Protein 8I28 (pdb70)

Structure (mmCIF, N/CA/C/O backbone):
data_8I28
#
_entry.id   8I28
#
_cell.length_a   132.278
_cell.length_b   132.278
_cell.length_c   141.620
_cell.angle_alpha   90.00
_cell.angle_beta   90.00
_cell.angle_gamma   120.00
#
_symmetry.space_group_name_H-M   'P 31 2 1'
#
loop_
_entity.id
_entity.type
_entity.pdbx_description
1 polymer 'Phosphoserine aminotransferase'
2 water water
#
loop_
_atom_site.group_PDB
_atom_site.id
_atom_site.type_symbol
_atom_site.label_atom_id
_atom_site.label_alt_id
_atom_site.label_comp_id
_atom_site.label_asym_id
_atom_site.label_entity_id
_atom_site.label_seq_id
_atom_site.pdbx_PDB_ins_code
_atom_site.Cartn_x
_atom_site.Cartn_y
_atom_site.Cartn_z
_atom_site.occupancy
_atom_site.B_iso_or_equiv
_atom_site.auth_seq_id
_atom_site.auth_comp_id
_atom_site.auth_asym_id
_atom_site.auth_atom_id
_atom_site.pdbx_PDB_model_num
ATOM 1 N N . ILE A 1 54 ? 107.580 44.492 79.475 1.00 106.55 54 ILE A N 1
ATOM 2 C CA . ILE A 1 54 ? 107.132 44.169 78.122 1.00 108.47 54 ILE A CA 1
ATOM 3 C C . ILE A 1 54 ? 106.075 43.060 78.204 1.00 103.71 54 ILE A C 1
ATOM 4 O O . ILE A 1 54 ? 106.391 41.873 78.143 1.00 99.96 54 ILE A O 1
ATOM 9 N N . GLU A 1 55 ? 104.816 43.453 78.360 1.00 103.86 55 GLU A N 1
ATOM 10 C CA . GLU A 1 55 ? 103.737 42.503 78.593 1.00 104.33 55 GLU A CA 1
ATOM 11 C C . GLU A 1 55 ? 103.064 42.133 77.280 1.00 101.04 55 GLU A C 1
ATOM 12 O O . GLU A 1 55 ? 102.527 42.997 76.574 1.00 94.26 55 GLU A O 1
ATOM 18 N N . ASP A 1 56 ? 103.072 40.841 76.971 1.00 101.96 56 ASP A N 1
ATOM 19 C CA . ASP A 1 56 ? 102.322 40.329 75.836 1.00 95.51 56 ASP A CA 1
ATOM 20 C C . ASP A 1 56 ? 100.908 40.027 76.305 1.00 96.94 56 ASP A C 1
ATOM 21 O O . ASP A 1 56 ? 100.524 38.887 76.590 1.00 89.96 56 ASP A O 1
ATOM 26 N N . SER A 1 57 ? 100.135 41.110 76.415 1.00 100.22 57 SER A N 1
ATOM 27 C CA . SER A 1 57 ? 98.686 41.048 76.503 1.00 94.52 57 SER A CA 1
ATOM 28 C C . SER A 1 57 ? 98.086 40.430 75.258 1.00 87.03 57 SER A C 1
ATOM 29 O O . SER A 1 57 ? 96.896 40.091 75.258 1.00 84.23 57 SER A O 1
ATOM 32 N N . LYS A 1 58 ? 98.883 40.307 74.195 1.00 81.94 58 LYS A N 1
ATOM 33 C CA . LYS A 1 58 ? 98.459 39.559 73.024 1.00 78.76 58 LYS A CA 1
ATOM 34 C C . LYS A 1 58 ? 98.027 38.156 73.413 1.00 76.06 58 LYS A C 1
ATOM 35 O O . LYS A 1 58 ? 96.993 37.667 72.947 1.00 79.13 58 LYS A O 1
ATOM 41 N N . LYS A 1 59 ? 98.793 37.498 74.290 1.00 78.21 59 LYS A N 1
ATOM 42 C CA . LYS A 1 59 ? 98.531 36.087 74.548 1.00 73.95 59 LYS A CA 1
ATOM 43 C C . LYS A 1 59 ? 97.125 35.868 75.081 1.00 74.35 59 LYS A C 1
ATOM 44 O O . LYS A 1 59 ? 96.497 34.855 74.760 1.00 72.14 59 LYS A O 1
ATOM 50 N N . HIS A 1 60 ? 96.603 36.808 75.871 1.00 78.01 60 HIS A N 1
ATOM 51 C CA . HIS A 1 60 ? 95.282 36.594 76.455 1.00 82.56 60 HIS A CA 1
ATOM 52 C C . HIS A 1 60 ? 94.176 36.884 75.449 1.00 79.96 60 HIS A C 1
ATOM 53 O O . HIS A 1 60 ? 93.149 36.192 75.432 1.00 78.80 60 HIS A O 1
ATOM 60 N N . LEU A 1 61 ? 94.363 37.910 74.615 1.00 73.03 61 LEU A N 1
ATOM 61 C CA . LEU A 1 61 ? 93.460 38.112 73.489 1.00 65.37 61 LEU A CA 1
ATOM 62 C C . LEU A 1 61 ? 93.398 36.869 72.609 1.00 59.44 61 LEU A C 1
ATOM 63 O O . LEU A 1 61 ? 92.310 36.381 72.287 1.00 58.48 61 LEU A O 1
ATOM 68 N N . ILE A 1 62 ? 94.562 36.322 72.239 1.00 59.83 62 ILE A N 1
ATOM 69 C CA . ILE A 1 62 ? 94.597 35.119 71.410 1.00 55.84 62 ILE A CA 1
ATOM 70 C C . ILE A 1 62 ? 93.775 34.007 72.042 1.00 59.29 62 ILE A C 1
ATOM 71 O O . ILE A 1 62 ? 93.034 33.300 71.350 1.00 58.41 62 ILE A O 1
ATOM 76 N N . GLU A 1 63 ? 93.883 33.837 73.365 1.00 62.52 63 GLU A N 1
ATOM 77 C CA . GLU A 1 63 ? 93.048 32.850 74.045 1.00 66.03 63 GLU A CA 1
ATOM 78 C C . GLU A 1 63 ? 91.583 33.272 74.065 1.00 62.74 63 GLU A C 1
ATOM 79 O O . GLU A 1 63 ? 90.690 32.420 73.963 1.00 61.16 63 GLU A O 1
ATOM 85 N N . LEU A 1 64 ? 91.318 34.575 74.175 1.00 60.40 64 LEU A N 1
ATOM 86 C CA . LEU A 1 64 ? 89.949 35.043 74.312 1.00 55.67 64 LEU A CA 1
ATOM 87 C C . LEU A 1 64 ? 89.139 34.815 73.042 1.00 61.57 64 LEU A C 1
ATOM 88 O O . LEU A 1 64 ? 87.923 34.579 73.112 1.00 60.05 64 LEU A O 1
ATOM 93 N N . LEU A 1 65 ? 89.784 34.883 71.878 1.00 57.47 65 LEU A N 1
ATOM 94 C CA . LEU A 1 65 ? 89.080 34.800 70.611 1.00 53.82 65 LEU A CA 1
ATOM 95 C C . LEU A 1 65 ? 89.467 33.599 69.777 1.00 53.60 65 LEU A C 1
ATOM 96 O O . LEU A 1 65 ? 88.951 33.457 68.660 1.00 59.10 65 LEU A O 1
ATOM 101 N N . ASN A 1 66 ? 90.345 32.733 70.274 1.00 52.80 66 ASN A N 1
ATOM 102 C CA . ASN A 1 66 ? 90.813 31.591 69.498 1.00 53.02 66 ASN A CA 1
ATOM 103 C C . ASN A 1 66 ? 91.392 32.067 68.164 1.00 52.99 66 ASN A C 1
ATOM 104 O O . ASN A 1 66 ? 91.031 31.586 67.083 1.00 54.41 66 ASN A O 1
ATOM 109 N N . ILE A 1 67 ? 92.269 33.063 68.247 1.00 51.40 67 ILE A N 1
ATOM 110 C CA . ILE A 1 67 ? 92.884 33.659 67.066 1.00 46.22 67 ILE A CA 1
ATOM 111 C C . ILE A 1 67 ? 93.825 32.636 66.444 1.00 48.91 67 ILE A C 1
ATOM 112 O O . ILE A 1 67 ? 94.786 32.199 67.092 1.00 50.81 67 ILE A O 1
ATOM 117 N N . PRO A 1 68 ? 93.587 32.229 65.199 1.00 48.34 68 PRO A N 1
ATOM 118 C CA . PRO A 1 68 ? 94.414 31.197 64.571 1.00 45.63 68 PRO A CA 1
ATOM 119 C C . PRO A 1 68 ? 95.782 31.737 64.187 1.00 52.73 68 PRO A C 1
ATOM 120 O O . PRO A 1 68 ? 96.013 32.948 64.132 1.00 53.20 68 PRO A O 1
ATOM 124 N N . ASP A 1 69 ? 96.690 30.807 63.869 1.00 57.06 69 ASP A N 1
ATOM 125 C CA . ASP A 1 69 ? 98.048 31.189 63.481 1.00 58.44 69 ASP A CA 1
ATOM 126 C C . ASP A 1 69 ? 98.106 31.941 62.157 1.00 57.89 69 ASP A C 1
ATOM 127 O O . ASP A 1 69 ? 99.163 32.495 61.828 1.00 53.76 69 ASP A O 1
ATOM 132 N N . THR A 1 70 ? 97.001 31.982 61.401 1.00 55.91 70 THR A N 1
ATOM 133 C CA . THR A 1 70 ? 96.959 32.745 60.163 1.00 53.38 70 THR A CA 1
ATOM 134 C C . THR A 1 70 ? 96.913 34.235 60.417 1.00 52.93 70 THR A C 1
ATOM 135 O O . THR A 1 70 ? 97.191 35.017 59.502 1.00 55.09 70 THR A O 1
ATOM 139 N N . HIS A 1 71 ? 96.550 34.638 61.627 1.00 55.70 71 HIS A N 1
ATOM 140 C CA . HIS A 1 71 ? 96.309 36.028 61.945 1.00 49.88 71 HIS A CA 1
ATOM 141 C C . HIS A 1 71 ? 97.306 36.496 62.981 1.00 50.62 71 HIS A C 1
ATOM 142 O O . HIS A 1 71 ? 97.929 35.705 63.696 1.00 53.57 71 HIS A O 1
ATOM 149 N N . GLU A 1 72 ? 97.454 37.804 63.031 1.00 48.32 72 GLU A N 1
ATOM 150 C CA . GLU A 1 72 ? 98.368 38.433 63.952 1.00 51.65 72 GLU A CA 1
ATOM 151 C C . GLU A 1 72 ? 97.629 39.528 64.694 1.00 50.24 72 GLU A C 1
ATOM 152 O O . GLU A 1 72 ? 96.923 40.334 64.076 1.00 48.54 72 GLU A O 1
ATOM 158 N N . VAL A 1 73 ? 97.763 39.532 66.017 1.00 54.64 73 VAL A N 1
ATOM 159 C CA . VAL A 1 73 ? 97.273 40.638 66.822 1.00 48.07 73 VAL A CA 1
ATOM 160 C C . VAL A 1 73 ? 98.314 41.746 66.816 1.00 49.03 73 VAL A C 1
ATOM 161 O O . VAL A 1 73 ? 99.520 41.492 66.789 1.00 49.04 73 VAL A O 1
ATOM 165 N N . PHE A 1 74 ? 97.842 42.985 66.780 1.00 50.60 74 PHE A N 1
ATOM 166 C CA . PHE A 1 74 ? 98.690 44.145 67.004 1.00 50.26 74 PHE A CA 1
ATOM 167 C C . PHE A 1 74 ? 97.783 45.319 67.340 1.00 49.09 74 PHE A C 1
ATOM 168 O O . PHE A 1 74 ? 96.567 45.264 67.138 1.00 46.59 74 PHE A O 1
ATOM 176 N N . TYR A 1 75 ? 98.377 46.350 67.930 1.00 53.20 75 TYR A N 1
ATOM 177 C CA . TYR A 1 75 ? 97.632 47.505 68.400 1.00 53.80 75 TYR A CA 1
ATOM 178 C C . TYR A 1 75 ? 98.182 48.763 67.752 1.00 57.61 75 TYR A C 1
ATOM 179 O O . TYR A 1 75 ? 99.349 48.821 67.348 1.00 57.60 75 TYR A O 1
ATOM 188 N N . LEU A 1 76 ? 97.320 49.763 67.640 1.00 57.02 76 LEU A N 1
ATOM 189 C CA . LEU A 1 76 ? 97.711 51.050 67.101 1.00 62.03 76 LEU A CA 1
ATOM 190 C C . LEU A 1 76 ? 97.044 52.124 67.932 1.00 66.23 76 LEU A C 1
ATOM 191 O O . LEU A 1 76 ? 95.955 51.921 68.481 1.00 61.54 76 LEU A O 1
ATOM 196 N N . GLN A 1 77 ? 97.712 53.264 68.030 1.00 69.65 77 GLN A N 1
ATOM 197 C CA . GLN A 1 77 ? 97.204 54.355 68.835 1.00 77.06 77 GLN A CA 1
ATOM 198 C C . GLN A 1 77 ? 96.199 55.140 68.016 1.00 77.44 77 GLN A C 1
ATOM 199 O O . GLN A 1 77 ? 96.500 55.548 66.891 1.00 83.65 77 GLN A O 1
ATOM 205 N N . GLY A 1 78 ? 94.999 55.322 68.555 1.00 74.78 78 GLY A N 1
ATOM 206 C CA . GLY A 1 78 ? 94.136 56.261 67.883 1.00 83.17 78 GLY A CA 1
ATOM 207 C C . GLY A 1 78 ? 92.636 56.080 67.889 1.00 83.19 78 GLY A C 1
ATOM 208 O O . GLY A 1 78 ? 91.932 57.091 67.827 1.00 90.05 78 GLY A O 1
ATOM 209 N N . GLY A 1 79 ? 92.125 54.850 67.931 1.00 75.32 79 GLY A N 1
ATOM 210 C CA . GLY A 1 79 ? 90.682 54.673 67.805 1.00 72.92 79 GLY A CA 1
ATOM 211 C C . GLY A 1 79 ? 90.114 55.515 66.673 1.00 77.14 79 GLY A C 1
ATOM 212 O O . GLY A 1 79 ? 90.774 55.750 65.652 1.00 76.97 79 GLY A O 1
ATOM 213 N N . GLY A 1 80 ? 88.892 56.007 66.871 1.00 75.51 80 GLY A N 1
ATOM 214 C CA . GLY A 1 80 ? 88.254 56.936 65.954 1.00 77.52 80 GLY A CA 1
ATOM 215 C C . GLY A 1 80 ? 88.612 56.830 64.480 1.00 75.36 80 GLY A C 1
ATOM 216 O O . GLY A 1 80 ? 88.443 55.785 63.845 1.00 70.21 80 GLY A O 1
ATOM 217 N N . THR A 1 81 ? 89.143 57.922 63.938 1.00 78.27 81 THR A N 1
ATOM 218 C CA . THR A 1 81 ? 89.376 58.030 62.506 1.00 70.14 81 THR A CA 1
ATOM 219 C C . THR A 1 81 ? 90.627 57.289 62.062 1.00 67.33 81 THR A C 1
ATOM 220 O O . THR A 1 81 ? 90.704 56.857 60.913 1.00 69.25 81 THR A O 1
ATOM 224 N N . THR A 1 82 ? 91.624 57.178 62.937 1.00 74.06 82 THR A N 1
ATOM 225 C CA . THR A 1 82 ? 92.887 56.535 62.581 1.00 73.74 82 THR A CA 1
ATOM 226 C C . THR A 1 82 ? 92.654 55.183 61.922 1.00 66.99 82 THR A C 1
ATOM 227 O O . THR A 1 82 ? 93.369 54.806 60.990 1.00 66.33 82 THR A O 1
ATOM 231 N N . GLY A 1 83 ? 91.642 54.448 62.383 1.00 62.61 83 GLY A N 1
ATOM 232 C CA . GLY A 1 83 ? 91.390 53.131 61.823 1.00 61.95 83 GLY A CA 1
ATOM 233 C C . GLY A 1 83 ? 90.835 53.198 60.411 1.00 61.12 83 GLY A C 1
ATOM 234 O O . GLY A 1 83 ? 91.250 52.431 59.535 1.00 51.57 83 GLY A O 1
ATOM 235 N N . PHE A 1 84 ? 89.870 54.100 60.179 1.00 61.77 84 PHE A N 1
ATOM 236 C CA . PHE A 1 84 ? 89.386 54.348 58.824 1.00 53.88 84 PHE A CA 1
ATOM 237 C C . PHE A 1 84 ? 90.555 54.522 57.880 1.00 49.73 84 PHE A C 1
ATOM 238 O O . PHE A 1 84 ? 90.714 53.775 56.911 1.00 56.69 84 PHE A O 1
ATOM 246 N N . SER A 1 85 ? 91.378 55.526 58.154 1.00 48.15 85 SER A N 1
ATOM 247 C CA . SER A 1 85 ? 92.402 55.913 57.209 1.00 48.59 85 SER A CA 1
ATOM 248 C C . SER A 1 85 ? 93.331 54.743 56.928 1.00 50.11 85 SER A C 1
ATOM 249 O O . SER A 1 85 ? 93.476 54.304 55.780 1.00 49.50 85 SER A O 1
ATOM 252 N N . SER A 1 86 ? 93.921 54.180 57.978 1.00 48.80 86 SER A N 1
ATOM 253 C CA . SER A 1 86 ? 95.012 53.250 57.741 1.00 48.93 86 SER A CA 1
ATOM 254 C C . SER A 1 86 ? 94.512 51.943 57.147 1.00 44.06 86 SER A C 1
ATOM 255 O O . SER A 1 86 ? 95.223 51.340 56.344 1.00 44.28 86 SER A O 1
ATOM 258 N N . VAL A 1 87 ? 93.283 51.521 57.462 1.00 44.66 87 VAL A N 1
ATOM 259 C CA . VAL A 1 87 ? 92.796 50.242 56.927 1.00 46.70 87 VAL A CA 1
ATOM 260 C C . VAL A 1 87 ? 92.556 50.323 55.422 1.00 46.92 87 VAL A C 1
ATOM 261 O O . VAL A 1 87 ? 92.812 49.345 54.699 1.00 44.18 87 VAL A O 1
ATOM 265 N N . ALA A 1 88 ? 92.091 51.480 54.920 1.00 42.82 88 ALA A N 1
ATOM 266 C CA . ALA A 1 88 ? 91.734 51.586 53.512 1.00 39.03 88 ALA A CA 1
ATOM 267 C C . ALA A 1 88 ? 92.976 51.604 52.620 1.00 44.20 88 ALA A C 1
ATOM 268 O O . ALA A 1 88 ? 93.070 50.836 51.648 1.00 43.73 88 ALA A O 1
ATOM 270 N N . THR A 1 89 ? 93.949 52.472 52.928 1.00 44.85 89 THR A N 1
ATOM 271 C CA . THR A 1 89 ? 95.139 52.533 52.079 1.00 42.42 89 THR A CA 1
ATOM 272 C C . THR A 1 89 ? 96.002 51.293 52.245 1.00 40.92 89 THR A C 1
ATOM 273 O O . THR A 1 89 ? 96.606 50.826 51.272 1.00 41.29 89 THR A O 1
ATOM 277 N N . ASN A 1 90 ? 96.078 50.750 53.462 1.00 41.68 90 ASN A N 1
ATOM 278 C CA . ASN A 1 90 ? 96.805 49.502 53.657 1.00 43.72 90 ASN A CA 1
ATOM 279 C C . ASN A 1 90 ? 96.205 48.392 52.821 1.00 42.08 90 ASN A C 1
ATOM 280 O O . ASN A 1 90 ? 96.916 47.699 52.092 1.00 41.81 90 ASN A O 1
ATOM 285 N N . LEU A 1 91 ? 94.881 48.216 52.903 1.00 46.66 91 LEU A N 1
ATOM 286 C CA . LEU A 1 91 ? 94.254 47.075 52.250 1.00 42.63 91 LEU A CA 1
ATOM 287 C C . LEU A 1 91 ? 94.113 47.262 50.751 1.00 41.59 91 LEU A C 1
ATOM 288 O O . LEU A 1 91 ? 94.067 46.266 50.013 1.00 40.44 91 LEU A O 1
ATOM 293 N N . ALA A 1 92 ? 94.026 48.514 50.295 1.00 40.89 92 ALA A N 1
ATOM 294 C CA . ALA A 1 92 ? 94.187 48.801 48.874 1.00 42.11 92 ALA A CA 1
ATOM 295 C C . ALA A 1 92 ? 95.554 48.335 48.375 1.00 45.84 92 ALA A C 1
ATOM 296 O O . ALA A 1 92 ? 95.658 47.668 47.340 1.00 50.50 92 ALA A O 1
ATOM 298 N N . ALA A 1 93 ? 96.618 48.684 49.105 1.00 46.99 93 ALA A N 1
ATOM 299 C CA . ALA A 1 93 ? 97.954 48.197 48.770 1.00 46.98 93 ALA A CA 1
ATOM 300 C C . ALA A 1 93 ? 98.012 46.676 48.775 1.00 47.12 93 ALA A C 1
ATOM 301 O O . ALA A 1 93 ? 98.712 46.073 47.960 1.00 52.77 93 ALA A O 1
ATOM 303 N N . ALA A 1 94 ? 97.295 46.036 49.690 1.00 46.54 94 ALA A N 1
ATOM 304 C CA . ALA A 1 94 ? 97.324 44.584 49.740 1.00 51.57 94 ALA A CA 1
ATOM 305 C C . ALA A 1 94 ? 96.781 43.979 48.453 1.00 56.51 94 ALA A C 1
ATOM 306 O O . ALA A 1 94 ? 97.254 42.929 48.015 1.00 58.24 94 ALA A O 1
ATOM 308 N N . TYR A 1 95 ? 95.778 44.625 47.839 1.00 57.34 95 TYR A N 1
ATOM 309 C CA . TYR A 1 95 ? 95.244 44.141 46.565 1.00 61.10 95 TYR A CA 1
ATOM 310 C C . TYR A 1 95 ? 96.287 44.259 45.459 1.00 61.08 95 TYR A C 1
ATOM 311 O O . TYR A 1 95 ? 96.513 43.305 44.704 1.00 62.88 95 TYR A O 1
ATOM 320 N N . VAL A 1 96 ? 96.928 45.425 45.341 1.00 54.46 96 VAL A N 1
ATOM 321 C CA . VAL A 1 96 ? 98.054 45.566 44.429 1.00 56.73 96 VAL A CA 1
ATOM 322 C C . VAL A 1 96 ? 99.174 44.577 44.745 1.00 59.47 96 VAL A C 1
ATOM 323 O O . VAL A 1 96 ? 100.014 44.303 43.892 1.00 58.83 96 VAL A O 1
ATOM 327 N N . GLY A 1 97 ? 99.202 44.018 45.947 1.00 61.76 97 GLY A N 1
ATOM 328 C CA . GLY A 1 97 ? 100.083 42.905 46.230 1.00 60.52 97 GLY A CA 1
ATOM 329 C C . GLY A 1 97 ? 99.712 41.654 45.455 1.00 63.78 97 GLY A C 1
ATOM 330 O O . GLY A 1 97 ? 100.459 41.260 44.559 1.00 66.94 97 GLY A O 1
ATOM 331 N N . LYS A 1 98 ? 98.571 41.029 45.788 1.00 66.52 98 LYS A N 1
ATOM 332 C CA . LYS A 1 98 ? 98.138 39.782 45.140 1.00 67.90 98 LYS A CA 1
ATOM 333 C C . LYS A 1 98 ? 98.104 39.923 43.626 1.00 70.06 98 LYS A C 1
ATOM 334 O O . LYS A 1 98 ? 98.626 39.075 42.892 1.00 76.42 98 LYS A O 1
ATOM 340 N N . HIS A 1 99 ? 97.470 40.985 43.150 1.00 67.86 99 HIS A N 1
ATOM 341 C CA . HIS A 1 99 ? 97.187 41.216 41.746 1.00 71.30 99 HIS A CA 1
ATOM 342 C C . HIS A 1 99 ? 97.956 42.439 41.258 1.00 65.97 99 HIS A C 1
ATOM 343 O O . HIS A 1 99 ? 98.614 43.134 42.029 1.00 68.81 99 HIS A O 1
ATOM 350 N N . GLY A 1 100 ? 97.891 42.694 39.959 1.00 65.67 100 GLY A N 1
ATOM 351 C CA . GLY A 1 100 ? 98.568 43.866 39.454 1.00 61.00 100 GLY A CA 1
ATOM 352 C C . GLY A 1 100 ? 97.784 45.138 39.570 1.00 64.17 100 GLY A C 1
ATOM 353 O O . GLY A 1 100 ? 98.358 46.227 39.543 1.00 61.22 100 GLY A O 1
ATOM 354 N N . LYS A 1 101 ? 96.475 45.034 39.727 1.00 66.51 101 LYS A N 1
ATOM 355 C CA . LYS A 1 101 ? 95.584 46.170 39.576 1.00 67.62 101 LYS A CA 1
ATOM 356 C C . LYS A 1 101 ? 95.019 46.604 40.924 1.00 66.22 101 LYS A C 1
ATOM 357 O O . LYS A 1 101 ? 95.263 45.986 41.967 1.00 61.94 101 LYS A O 1
ATOM 363 N N . ILE A 1 102 ? 94.251 47.689 40.881 1.00 60.02 102 ILE A N 1
ATOM 364 C CA . ILE A 1 102 ? 93.483 48.160 42.026 1.00 58.08 102 ILE A CA 1
ATOM 365 C C . ILE A 1 102 ? 92.007 47.870 41.759 1.00 55.04 102 ILE A C 1
ATOM 366 O O . ILE A 1 102 ? 91.534 47.986 40.623 1.00 49.26 102 ILE A O 1
ATOM 371 N N . ALA A 1 103 ? 91.296 47.438 42.797 1.00 55.15 103 ALA A N 1
ATOM 372 C CA . ALA A 1 103 ? 89.852 47.261 42.789 1.00 49.14 103 ALA A CA 1
ATOM 373 C C . ALA A 1 103 ? 89.217 48.201 43.808 1.00 46.20 103 ALA A C 1
ATOM 374 O O . ALA A 1 103 ? 89.878 48.650 44.759 1.00 45.78 103 ALA A O 1
ATOM 376 N N . PRO A 1 104 ? 87.951 48.556 43.618 1.00 41.58 104 PRO A N 1
ATOM 377 C CA . PRO A 1 104 ? 87.297 49.445 44.584 1.00 43.02 104 PRO A CA 1
ATOM 378 C C . PRO A 1 104 ? 87.028 48.715 45.896 1.00 44.89 104 PRO A C 1
ATOM 379 O O . PRO A 1 104 ? 86.734 47.514 45.916 1.00 40.36 104 PRO A O 1
ATOM 383 N N . ALA A 1 105 ? 87.181 49.451 47.000 1.00 43.22 105 ALA A N 1
ATOM 384 C CA . ALA A 1 105 ? 86.652 49.016 48.283 1.00 37.88 105 ALA A CA 1
ATOM 385 C C . ALA A 1 105 ? 85.140 49.135 48.276 1.00 39.79 105 ALA A C 1
ATOM 386 O O . ALA A 1 105 ? 84.568 50.016 47.629 1.00 40.98 105 ALA A O 1
ATOM 388 N N . GLY A 1 106 ? 84.486 48.237 49.004 1.00 38.04 106 GLY A N 1
ATOM 389 C CA . GLY A 1 106 ? 83.038 48.302 49.100 1.00 35.83 106 GLY A CA 1
ATOM 390 C C . GLY A 1 106 ? 82.575 48.479 50.528 1.00 33.45 106 GLY A C 1
ATOM 391 O O . GLY A 1 106 ? 83.100 47.836 51.439 1.00 34.83 106 GLY A O 1
ATOM 392 N N . TYR A 1 107 ? 81.608 49.351 50.756 1.00 33.62 107 TYR A N 1
ATOM 393 C CA . TYR A 1 107 ? 81.182 49.675 52.111 1.00 33.39 107 TYR A CA 1
ATOM 394 C C . TYR A 1 107 ? 79.730 49.267 52.299 1.00 32.44 107 TYR A C 1
ATOM 395 O O . TYR A 1 107 ? 78.885 49.596 51.468 1.00 30.05 107 TYR A O 1
ATOM 404 N N . LEU A 1 108 ? 79.458 48.506 53.367 1.00 37.50 108 LEU A N 1
ATOM 405 C CA . LEU A 1 108 ? 78.098 48.204 53.813 1.00 31.60 108 LEU A CA 1
ATOM 406 C C . LEU A 1 108 ? 77.762 49.218 54.900 1.00 30.47 108 LEU A C 1
ATOM 407 O O . LEU A 1 108 ? 78.161 49.061 56.057 1.00 33.78 108 LEU A O 1
ATOM 412 N N . VAL A 1 109 ? 77.057 50.279 54.519 1.00 30.77 109 VAL A N 1
ATOM 413 C CA . VAL A 1 109 ? 76.711 51.367 55.428 1.00 34.73 109 VAL A CA 1
ATOM 414 C C . VAL A 1 109 ? 75.420 51.006 56.164 1.00 37.53 109 VAL A C 1
ATOM 415 O O . VAL A 1 109 ? 74.318 51.126 55.618 1.00 37.83 109 VAL A O 1
ATOM 419 N N . THR A 1 110 ? 75.549 50.587 57.421 1.00 34.87 110 THR A N 1
ATOM 420 C CA . THR A 1 110 ? 74.389 50.298 58.250 1.00 35.78 110 THR A CA 1
ATOM 421 C C . THR A 1 110 ? 74.137 51.378 59.298 1.00 36.53 110 THR A C 1
ATOM 422 O O . THR A 1 110 ? 73.025 51.444 59.859 1.00 37.04 110 THR A O 1
ATOM 426 N N . GLY A 1 111 ? 75.116 52.245 59.532 1.00 34.71 111 GLY A N 1
ATOM 427 C CA . GLY A 1 111 ? 74.928 53.383 60.401 1.00 38.13 111 GLY A CA 1
ATOM 428 C C . GLY A 1 111 ? 75.996 54.443 60.216 1.00 40.37 111 GLY A C 1
ATOM 429 O O . GLY A 1 111 ? 76.724 54.460 59.225 1.00 44.90 111 GLY A O 1
ATOM 430 N N . SER A 1 112 ? 76.095 55.322 61.213 1.00 44.49 112 SER A N 1
ATOM 431 C CA . SER A 1 112 ? 76.901 56.540 61.108 1.00 42.62 112 SER A CA 1
ATOM 432 C C . SER A 1 112 ? 78.403 56.265 61.094 1.00 43.16 112 SER A C 1
ATOM 433 O O . SER A 1 112 ? 79.172 57.085 60.578 1.00 45.81 112 SER A O 1
ATOM 436 N N . TRP A 1 113 ? 78.847 55.154 61.682 1.00 42.80 113 TRP A N 1
ATOM 437 C CA . TRP A 1 113 ? 80.277 54.886 61.750 1.00 46.82 113 TRP A CA 1
ATOM 438 C C . TRP A 1 113 ? 80.806 54.322 60.431 1.00 45.64 113 TRP A C 1
ATOM 439 O O . TRP A 1 113 ? 81.816 54.800 59.905 1.00 43.31 113 TRP A O 1
ATOM 450 N N . SER A 1 114 ? 80.144 53.290 59.893 1.00 46.12 114 SER A N 1
ATOM 451 C CA . SER A 1 114 ? 80.521 52.761 58.585 1.00 42.08 114 SER A CA 1
ATOM 452 C C . SER A 1 114 ? 80.332 53.807 57.491 1.00 43.50 114 SER A C 1
ATOM 453 O O . SER A 1 114 ? 81.079 53.819 56.504 1.00 43.57 114 SER A O 1
ATOM 456 N N . GLN A 1 115 ? 79.330 54.679 57.628 1.00 40.07 115 GLN A N 1
ATOM 457 C CA . GLN A 1 115 ? 79.247 55.829 56.736 1.00 42.20 115 GLN A CA 1
ATOM 458 C C . GLN A 1 115 ? 80.539 56.638 56.765 1.00 43.93 115 GLN A C 1
ATOM 459 O O . GLN A 1 115 ? 81.118 56.942 55.720 1.00 44.48 115 GLN A O 1
ATOM 465 N N . LYS A 1 116 ? 81.017 56.981 57.963 1.00 49.02 116 LYS A N 1
ATOM 466 C CA . LYS A 1 116 ? 82.195 57.839 58.071 1.00 52.32 116 LYS A CA 1
ATOM 467 C C . LYS A 1 116 ? 83.469 57.145 57.594 1.00 48.39 116 LYS A C 1
ATOM 468 O O . LYS A 1 116 ? 84.366 57.819 57.071 1.00 49.45 116 LYS A O 1
ATOM 474 N N . SER A 1 117 ? 83.581 55.824 57.776 1.00 41.17 117 SER A N 1
ATOM 475 C CA . SER A 1 117 ? 84.680 55.093 57.157 1.00 43.87 117 SER A CA 1
ATOM 476 C C . SER A 1 117 ? 84.699 55.346 55.665 1.00 45.89 117 SER A C 1
ATOM 477 O O . SER A 1 117 ? 85.694 55.818 55.110 1.00 43.55 117 SER A O 1
ATOM 480 N N . PHE A 1 118 ? 83.583 55.032 54.999 1.00 45.17 118 PHE A N 1
ATOM 481 C CA . PHE A 1 118 ? 83.512 55.230 53.565 1.00 40.33 118 PHE A CA 1
ATOM 482 C C . PHE A 1 118 ? 83.903 56.651 53.204 1.00 42.24 118 PHE A C 1
ATOM 483 O O . PHE A 1 118 ? 84.760 56.869 52.340 1.00 42.58 118 PHE A O 1
ATOM 491 N N . GLU A 1 119 ? 83.303 57.636 53.875 1.00 40.78 119 GLU A N 1
ATOM 492 C CA . GLU A 1 119 ? 83.546 59.015 53.471 1.00 43.71 119 GLU A CA 1
ATOM 493 C C . GLU A 1 119 ? 85.025 59.371 53.562 1.00 44.95 119 GLU A C 1
ATOM 494 O O . GLU A 1 119 ? 85.522 60.161 52.746 1.00 41.78 119 GLU A O 1
ATOM 500 N N . GLU A 1 120 ? 85.753 58.762 54.506 1.00 42.30 120 GLU A N 1
ATOM 501 C CA . GLU A 1 120 ? 87.174 59.063 54.635 1.00 43.64 120 GLU A CA 1
ATOM 502 C C . GLU A 1 120 ? 87.986 58.364 53.554 1.00 41.89 120 GLU A C 1
ATOM 503 O O . GLU A 1 120 ? 88.968 58.915 53.052 1.00 42.96 120 GLU A O 1
ATOM 509 N N . ALA A 1 121 ? 87.587 57.154 53.177 1.00 41.94 121 ALA A N 1
ATOM 510 C CA . ALA A 1 121 ? 88.260 56.477 52.080 1.00 43.20 121 ALA A CA 1
ATOM 511 C C . ALA A 1 121 ? 88.082 57.250 50.778 1.00 47.78 121 ALA A C 1
ATOM 512 O O . ALA A 1 121 ? 88.995 57.304 49.946 1.00 48.66 121 ALA A O 1
ATOM 514 N N . LYS A 1 122 ? 86.910 57.866 50.597 1.00 47.48 122 LYS A N 1
ATOM 515 C CA . LYS A 1 122 ? 86.643 58.683 49.414 1.00 50.15 122 LYS A CA 1
ATOM 516 C C . LYS A 1 122 ? 87.501 59.937 49.426 1.00 48.74 122 LYS A C 1
ATOM 517 O O . LYS A 1 122 ? 88.135 60.287 48.423 1.00 55.96 122 LYS A O 1
ATOM 523 N N . ARG A 1 123 ? 87.496 60.635 50.559 1.00 47.51 123 ARG A N 1
ATOM 524 C CA . ARG A 1 123 ? 88.323 61.817 50.734 1.00 50.57 123 ARG A CA 1
ATOM 525 C C . ARG A 1 123 ? 89.772 61.508 50.401 1.00 55.18 123 ARG A C 1
ATOM 526 O O . ARG A 1 123 ? 90.454 62.308 49.747 1.00 57.66 123 ARG A O 1
ATOM 534 N N . LEU A 1 124 ? 90.233 60.321 50.792 1.00 51.10 124 LEU A N 1
ATOM 535 C CA . LEU A 1 124 ? 91.622 59.927 50.660 1.00 51.51 124 LEU A CA 1
ATOM 536 C C . LEU A 1 124 ? 91.985 59.504 49.247 1.00 53.53 124 LEU A C 1
ATOM 537 O O . LEU A 1 124 ? 93.167 59.346 48.952 1.00 56.68 124 LEU A O 1
ATOM 542 N N . HIS A 1 125 ? 90.999 59.262 48.399 1.00 55.69 125 HIS A N 1
ATOM 543 C CA . HIS A 1 125 ? 91.182 58.636 47.098 1.00 59.21 125 HIS A CA 1
ATOM 544 C C . HIS A 1 125 ? 91.650 57.186 47.141 1.00 58.81 125 HIS A C 1
ATOM 545 O O . HIS A 1 125 ? 92.325 56.692 46.240 1.00 60.32 125 HIS A O 1
ATOM 552 N N . VAL A 1 126 ? 91.103 56.445 48.078 1.00 56.78 126 VAL A N 1
ATOM 553 C CA . VAL A 1 126 ? 91.060 54.997 47.910 1.00 53.73 126 VAL A CA 1
ATOM 554 C C . VAL A 1 126 ? 89.880 54.644 47.005 1.00 48.74 126 VAL A C 1
ATOM 555 O O . VAL A 1 126 ? 88.783 55.196 47.177 1.00 47.52 126 VAL A O 1
ATOM 559 N N . PRO A 1 127 ? 90.084 53.836 45.995 1.00 48.55 127 PRO A N 1
ATOM 560 C CA . PRO A 1 127 ? 88.960 53.410 45.163 1.00 49.26 127 PRO A CA 1
ATOM 561 C C . PRO A 1 127 ? 87.942 52.708 46.035 1.00 47.47 127 PRO A C 1
ATOM 562 O O . PRO A 1 127 ? 88.249 51.663 46.616 1.00 47.22 127 PRO A O 1
ATOM 566 N N . ALA A 1 128 ? 86.756 53.292 46.179 1.00 44.55 128 ALA A N 1
ATOM 567 C CA . ALA A 1 128 ? 85.796 52.766 47.137 1.00 43.45 128 ALA A CA 1
ATOM 568 C C . ALA A 1 128 ? 84.380 53.182 46.750 1.00 45.47 128 ALA A C 1
ATOM 569 O O . ALA A 1 128 ? 84.171 54.290 46.237 1.00 47.64 128 ALA A O 1
ATOM 571 N N . GLU A 1 129 ? 83.416 52.296 47.028 1.00 41.54 129 GLU A N 1
ATOM 572 C CA . GLU A 1 129 ? 82.010 52.510 46.717 1.00 42.81 129 GLU A CA 1
ATOM 573 C C . GLU A 1 129 ? 81.116 51.888 47.790 1.00 43.83 129 GLU A C 1
ATOM 574 O O . GLU A 1 129 ? 81.441 50.836 48.356 1.00 45.33 129 GLU A O 1
ATOM 580 N N . VAL A 1 130 ? 79.977 52.535 48.059 1.00 36.96 130 VAL A N 1
ATOM 581 C CA . VAL A 1 130 ? 78.960 51.982 48.956 1.00 34.46 130 VAL A CA 1
ATOM 582 C C . VAL A 1 130 ? 78.233 50.851 48.245 1.00 32.64 130 VAL A C 1
ATOM 583 O O . VAL A 1 130 ? 77.627 51.067 47.194 1.00 40.89 130 VAL A O 1
ATOM 587 N N . ILE A 1 131 ? 78.257 49.647 48.815 1.00 30.68 131 ILE A N 1
ATOM 588 C CA . ILE A 1 131 ? 77.425 48.594 48.236 1.00 31.02 131 ILE A CA 1
ATOM 589 C C . ILE A 1 131 ?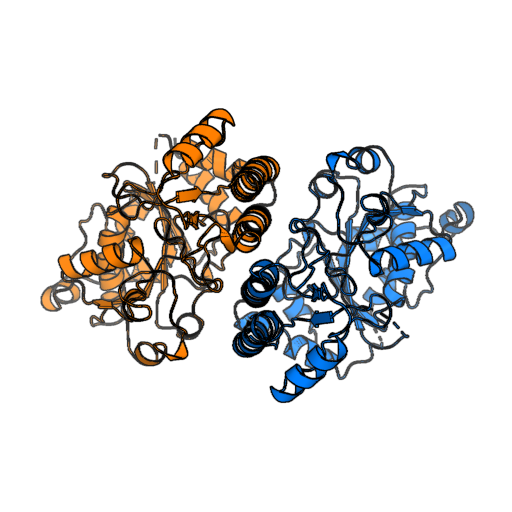 75.944 48.851 48.503 1.00 34.43 131 ILE A C 1
ATOM 590 O O . ILE A 1 131 ? 75.110 48.727 47.597 1.00 34.86 131 ILE A O 1
ATOM 595 N N . PHE A 1 132 ? 75.581 49.180 49.746 1.00 35.62 132 PHE A N 1
ATOM 596 C CA . PHE A 1 132 ? 74.274 49.752 50.033 1.00 32.97 132 PHE A CA 1
ATOM 597 C C . PHE A 1 132 ? 74.465 50.880 51.028 1.00 33.11 132 PHE A C 1
ATOM 598 O O . PHE A 1 132 ? 75.584 51.202 51.422 1.00 32.36 132 PHE A O 1
ATOM 606 N N . ASN A 1 133 ? 73.369 51.553 51.333 1.00 32.59 133 ASN A N 1
ATOM 607 C CA . ASN A 1 133 ? 73.315 52.515 52.420 1.00 34.73 133 ASN A CA 1
ATOM 608 C C . ASN A 1 133 ? 71.940 52.331 53.034 1.00 39.02 133 ASN A C 1
ATOM 609 O O . ASN A 1 133 ? 70.928 52.667 52.411 1.00 42.77 133 ASN A O 1
ATOM 614 N N . ALA A 1 134 ? 71.908 51.795 54.249 1.00 38.70 134 ALA A N 1
ATOM 615 C CA . ALA A 1 134 ? 70.646 51.399 54.849 1.00 38.07 134 ALA A CA 1
ATOM 616 C C . ALA A 1 134 ? 69.643 52.546 54.905 1.00 41.10 134 ALA A C 1
ATOM 617 O O . ALA A 1 134 ? 68.433 52.297 54.953 1.00 42.57 134 ALA A O 1
ATOM 619 N N . LYS A 1 135 ? 70.118 53.802 54.883 1.00 40.35 135 LYS A N 1
ATOM 620 C CA . LYS A 1 135 ? 69.210 54.946 54.978 1.00 40.03 135 LYS A CA 1
ATOM 621 C C . LYS A 1 135 ? 68.179 54.926 53.861 1.00 45.55 135 LYS A C 1
ATOM 622 O O . LYS A 1 135 ? 67.009 55.259 54.090 1.00 47.00 135 LYS A O 1
ATOM 628 N N . ASP A 1 136 ? 68.593 54.500 52.650 1.00 50.04 136 ASP A N 1
ATOM 629 C CA . ASP A 1 136 ? 67.742 54.444 51.453 1.00 43.54 136 ASP A CA 1
ATOM 630 C C . ASP A 1 136 ? 66.577 53.480 51.585 1.00 42.75 136 ASP A C 1
ATOM 631 O O . ASP A 1 136 ? 65.593 53.631 50.862 1.00 53.23 136 ASP A O 1
ATOM 636 N N . TYR A 1 137 ? 66.661 52.491 52.475 1.00 46.08 137 TYR A N 1
ATOM 637 C CA . TYR A 1 137 ? 65.604 51.507 52.632 1.00 42.93 137 TYR A CA 1
ATOM 638 C C . TYR A 1 137 ? 64.667 51.806 53.803 1.00 47.77 137 TYR A C 1
ATOM 639 O O . TYR A 1 137 ? 63.846 50.948 54.148 1.00 50.29 137 TYR A O 1
ATOM 648 N N . ASN A 1 138 ? 64.765 52.988 54.421 1.00 50.92 138 ASN A N 1
ATOM 649 C CA . ASN A 1 138 ? 63.616 53.525 55.142 1.00 59.22 138 ASN A CA 1
ATOM 650 C C . ASN A 1 138 ? 63.724 55.039 55.312 1.00 60.02 138 ASN A C 1
ATOM 651 O O . ASN A 1 138 ? 64.027 55.551 56.400 1.00 59.30 138 ASN A O 1
ATOM 656 N N . ASN A 1 139 ? 63.455 55.753 54.215 1.00 48.87 139 ASN A N 1
ATOM 657 C CA . ASN A 1 139 ? 63.243 57.193 54.246 1.00 47.38 139 ASN A CA 1
ATOM 658 C C . ASN A 1 139 ? 64.472 57.920 54.762 1.00 49.32 139 ASN A C 1
ATOM 659 O O . ASN A 1 139 ? 64.371 58.833 55.576 1.00 52.28 139 ASN A O 1
ATOM 664 N N . GLY A 1 140 ? 65.640 57.501 54.295 1.00 46.74 140 GLY A N 1
ATOM 665 C CA . GLY A 1 140 ? 66.862 58.180 54.664 1.00 49.10 140 GLY A CA 1
ATOM 666 C C . GLY A 1 140 ? 67.189 58.140 56.147 1.00 48.72 140 GLY A C 1
ATOM 667 O O . GLY A 1 140 ? 68.025 58.916 56.620 1.00 47.82 140 GLY A O 1
ATOM 668 N N . LYS A 1 141 ? 66.535 57.259 56.897 1.00 49.56 141 LYS A N 1
ATOM 669 C CA . LYS A 1 141 ? 66.809 57.078 58.314 1.00 47.76 141 LYS A CA 1
ATOM 670 C C . LYS A 1 141 ? 67.514 55.745 58.480 1.00 43.73 141 LYS A C 1
ATOM 671 O O . LYS A 1 141 ? 67.155 54.758 57.834 1.00 46.63 141 LYS A O 1
ATOM 677 N N . PHE A 1 142 ? 68.540 55.710 59.309 1.00 42.78 142 PHE A N 1
ATOM 678 C CA . PHE A 1 142 ? 69.065 54.404 59.656 1.00 42.87 142 PHE A CA 1
ATOM 679 C C . PHE A 1 142 ? 68.043 53.614 60.483 1.00 43.43 142 PHE A C 1
ATOM 680 O O . PHE A 1 142 ? 66.991 54.122 60.882 1.00 44.15 142 PHE A O 1
ATOM 688 N N . GLY A 1 143 ? 68.355 52.348 60.738 1.00 44.40 143 GLY A N 1
ATOM 689 C CA . GLY A 1 143 ? 67.451 51.531 61.524 1.00 33.90 143 GLY A CA 1
ATOM 690 C C . GLY A 1 143 ? 67.151 50.192 60.898 1.00 35.12 143 GLY A C 1
ATOM 691 O O . GLY A 1 143 ? 66.502 49.338 61.505 1.00 31.04 143 GLY A O 1
ATOM 692 N N . LYS A 1 144 ? 67.624 49.992 59.668 1.00 45.20 144 LYS A N 1
ATOM 693 C CA . LYS A 1 144 ? 67.323 48.780 58.918 1.00 36.01 144 LYS A CA 1
ATOM 694 C C . LYS A 1 144 ? 68.596 48.261 58.288 1.00 32.26 144 LYS A C 1
ATOM 695 O O . LYS A 1 144 ? 69.586 48.979 58.167 1.00 35.30 144 LYS A O 1
ATOM 701 N N . ILE A 1 145 ? 68.570 46.984 57.929 1.00 32.29 145 ILE A N 1
ATOM 702 C CA . ILE A 1 145 ? 69.610 46.383 57.103 1.00 34.69 145 ILE A CA 1
ATOM 703 C C . ILE A 1 145 ? 68.908 45.660 55.968 1.00 41.57 145 ILE A C 1
ATOM 704 O O . ILE A 1 145 ? 68.165 44.699 56.208 1.00 42.14 145 ILE A O 1
ATOM 709 N N . PRO A 1 146 ? 69.089 46.088 54.708 1.00 40.58 146 PRO A N 1
ATOM 710 C CA . PRO A 1 146 ? 68.363 45.473 53.602 1.00 35.53 146 PRO A CA 1
ATOM 711 C C . PRO A 1 146 ? 68.706 44.000 53.490 1.00 38.84 146 PRO A C 1
ATOM 712 O O . PRO A 1 146 ? 69.832 43.585 53.775 1.00 38.27 146 PRO A O 1
ATOM 716 N N . ASP A 1 147 ? 67.714 43.210 53.076 1.00 42.28 147 ASP A N 1
ATOM 717 C CA . ASP A 1 147 ? 67.939 41.793 52.827 1.00 45.98 147 ASP A CA 1
ATOM 718 C C . ASP A 1 147 ? 69.082 41.625 51.840 1.00 44.18 147 ASP A C 1
ATOM 719 O O . ASP A 1 147 ? 69.193 42.378 50.864 1.00 43.07 147 ASP A O 1
ATOM 724 N N . GLU A 1 148 ? 69.950 40.645 52.110 1.00 42.14 148 GLU A N 1
ATOM 725 C CA . GLU A 1 148 ? 71.132 40.493 51.273 1.00 42.34 148 GLU A CA 1
ATOM 726 C C . GLU A 1 148 ? 70.778 40.038 49.854 1.00 45.27 148 GLU A C 1
ATOM 727 O O . GLU A 1 148 ? 71.599 40.213 48.944 1.00 38.79 148 GLU A O 1
ATOM 733 N N . SER A 1 149 ? 69.562 39.502 49.649 1.00 51.50 149 SER A N 1
ATOM 734 C CA . SER A 1 149 ? 69.007 39.332 48.304 1.00 49.69 149 SER A CA 1
ATOM 735 C C . SER A 1 149 ? 69.246 40.566 47.435 1.00 47.48 149 SER A C 1
ATOM 736 O O . SER A 1 149 ? 69.813 40.476 46.337 1.00 46.23 149 SER A O 1
ATOM 739 N N . LEU A 1 150 ? 68.825 41.733 47.923 1.00 42.12 150 LEU A N 1
ATOM 740 C CA . LEU A 1 150 ? 68.967 42.999 47.211 1.00 38.52 150 LEU A CA 1
ATOM 741 C C . LEU A 1 150 ? 70.406 43.455 46.989 1.00 37.63 150 LEU A C 1
ATOM 742 O O . LEU A 1 150 ? 70.593 44.521 46.393 1.00 35.93 150 LEU A O 1
ATOM 747 N N . TRP A 1 151 ? 71.422 42.760 47.503 1.00 35.83 151 TRP A N 1
ATOM 748 C CA . TRP A 1 151 ? 72.766 43.252 47.227 1.00 32.23 151 TRP A CA 1
ATOM 749 C C . TRP A 1 151 ? 73.810 42.154 47.096 1.00 32.57 151 TRP A C 1
ATOM 750 O O . TRP A 1 151 ? 74.919 42.451 46.638 1.00 34.11 151 TRP A O 1
ATOM 761 N N . GLU A 1 152 ? 73.489 40.909 47.450 1.00 32.70 152 GLU A N 1
ATOM 762 C CA . GLU A 1 152 ? 74.292 39.722 47.175 1.00 34.37 152 GLU A CA 1
ATOM 763 C C . GLU A 1 152 ? 75.118 39.836 45.899 1.00 41.35 152 GLU A C 1
ATOM 764 O O . GLU A 1 152 ? 76.348 39.704 45.937 1.00 42.01 152 GLU A O 1
ATOM 770 N N . ASP A 1 153 ? 74.440 40.067 44.753 1.00 40.30 153 ASP A N 1
ATOM 771 C CA . ASP A 1 153 ? 75.087 39.985 43.449 1.00 36.61 153 ASP A CA 1
ATOM 772 C C . ASP A 1 153 ? 75.931 41.212 43.141 1.00 38.25 153 ASP A C 1
ATOM 773 O O . ASP A 1 153 ? 76.797 41.150 42.258 1.00 37.36 153 ASP A O 1
ATOM 778 N N . LYS A 1 154 ? 75.683 42.337 43.810 1.00 36.41 154 LYS A N 1
ATOM 779 C CA . LYS A 1 154 ? 76.624 43.429 43.649 1.00 37.63 154 LYS A CA 1
ATOM 780 C C . LYS A 1 154 ? 77.945 43.067 44.309 1.00 41.22 154 LYS A C 1
ATOM 781 O O . LYS A 1 154 ? 79.011 43.472 43.835 1.00 44.74 154 LYS A O 1
ATOM 787 N N . ILE A 1 155 ? 77.892 42.256 45.365 1.00 38.93 155 ILE A N 1
ATOM 788 C CA . ILE A 1 155 ? 79.112 41.734 45.978 1.00 40.83 155 ILE A CA 1
ATOM 789 C C . ILE A 1 155 ? 79.764 40.710 45.061 1.00 40.87 155 ILE A C 1
ATOM 790 O O . ILE A 1 155 ? 80.927 40.855 44.659 1.00 38.70 155 ILE A O 1
ATOM 795 N N . LYS A 1 156 ? 79.003 39.659 44.718 1.00 41.35 156 LYS A N 1
ATOM 796 C CA . LYS A 1 156 ? 79.531 38.472 44.053 1.00 40.99 156 LYS A CA 1
ATOM 797 C C . LYS A 1 156 ? 79.978 38.735 42.619 1.00 40.53 156 LYS A C 1
ATOM 798 O O . LYS A 1 156 ? 80.781 37.958 42.084 1.00 41.03 156 LYS A O 1
ATOM 804 N N . GLY A 1 157 ? 79.490 39.795 41.987 1.00 37.49 157 GLY A N 1
ATOM 805 C CA . GLY A 1 157 ? 79.894 40.052 40.622 1.00 38.41 157 GLY A CA 1
ATOM 806 C C . GLY A 1 157 ? 80.779 41.267 40.416 1.00 41.93 157 GLY A C 1
ATOM 807 O O . GLY A 1 157 ? 80.839 41.783 39.293 1.00 44.38 157 GLY A O 1
ATOM 808 N N . LYS A 1 158 ? 81.442 41.766 41.463 1.00 42.06 158 LYS A N 1
ATOM 809 C CA . LYS A 1 158 ? 82.402 42.854 41.302 1.00 44.33 158 LYS A CA 1
ATOM 810 C C . LYS A 1 158 ? 83.719 42.469 41.954 1.00 46.00 158 LYS A C 1
ATOM 811 O O . LYS A 1 158 ? 83.799 41.542 42.769 1.00 43.58 158 LYS A O 1
ATOM 817 N N . ALA A 1 159 ? 84.772 43.163 41.548 1.00 49.34 159 ALA A N 1
ATOM 818 C CA . ALA A 1 159 ? 86.079 42.979 42.152 1.00 48.71 159 ALA A CA 1
ATOM 819 C C . ALA A 1 159 ? 86.216 44.022 43.251 1.00 49.91 159 ALA A C 1
ATOM 820 O O . ALA A 1 159 ? 86.010 45.218 43.011 1.00 51.29 159 ALA A O 1
ATOM 822 N N . PHE A 1 160 ? 86.502 43.566 44.463 1.00 49.52 160 PHE A N 1
ATOM 823 C CA . PHE A 1 160 ? 86.668 44.461 45.595 1.00 45.43 160 PHE A CA 1
ATOM 824 C C . PHE A 1 160 ? 88.020 44.207 46.210 1.00 40.55 160 PHE A C 1
ATOM 825 O O . PHE A 1 160 ? 88.453 43.056 46.312 1.00 38.49 160 PHE A O 1
ATOM 833 N N . SER A 1 161 ? 88.699 45.300 46.550 1.00 40.73 161 SER A N 1
ATOM 834 C CA . SER A 1 161 ? 89.838 45.211 47.453 1.00 42.66 161 SER A CA 1
ATOM 835 C C . SER A 1 161 ? 89.421 44.537 48.759 1.00 43.32 161 SER A C 1
ATOM 836 O O . SER A 1 161 ? 89.953 43.484 49.138 1.00 40.83 161 SER A O 1
ATOM 839 N N . TYR A 1 162 ? 88.420 45.107 49.431 1.00 40.28 162 TYR A N 1
ATOM 840 C CA . TYR A 1 162 ? 87.819 44.521 50.624 1.00 38.77 162 TYR A CA 1
ATOM 841 C C . TYR A 1 162 ? 86.367 44.977 50.690 1.00 38.63 162 TYR A C 1
ATOM 842 O O . TYR A 1 162 ? 85.944 45.897 49.971 1.00 35.91 162 TYR A O 1
ATOM 851 N N . VAL A 1 163 ? 85.612 44.358 51.595 1.00 34.38 163 VAL A N 1
ATOM 852 C CA . VAL A 1 163 ? 84.277 44.825 51.930 1.00 33.13 163 VAL A CA 1
ATOM 853 C C . VAL A 1 163 ? 84.281 45.196 53.401 1.00 34.92 163 VAL A C 1
ATOM 854 O O . VAL A 1 163 ? 84.687 44.389 54.240 1.00 39.02 163 VAL A O 1
ATOM 858 N N . TYR A 1 164 ? 83.860 46.420 53.706 1.00 32.77 164 TYR A N 1
ATOM 859 C CA . TYR A 1 164 ? 83.841 46.943 55.060 1.00 31.43 164 TYR A CA 1
ATOM 860 C C . TYR A 1 164 ? 82.422 46.898 55.614 1.00 34.97 164 TYR A C 1
ATOM 861 O O . TYR A 1 164 ? 81.469 47.348 54.967 1.00 34.38 164 TYR A O 1
ATOM 870 N N . LEU A 1 165 ? 82.293 46.404 56.840 1.00 36.41 165 LEU A N 1
ATOM 871 C CA . LEU A 1 165 ? 81.045 46.483 57.577 1.00 35.46 165 LEU A CA 1
ATOM 872 C C . LEU A 1 165 ? 81.383 46.812 59.018 1.00 35.93 165 LEU A C 1
ATOM 873 O O . LEU A 1 165 ? 82.503 46.573 59.476 1.00 35.16 165 LEU A O 1
ATOM 878 N N . CYS A 1 166 ? 80.386 47.357 59.723 1.00 36.46 166 CYS A N 1
ATOM 879 C CA . CYS A 1 166 ? 80.465 47.732 61.138 1.00 34.77 166 CYS A CA 1
ATOM 880 C C . CYS A 1 166 ? 79.504 46.867 61.965 1.00 33.01 166 CYS A C 1
ATOM 881 O O . CYS A 1 166 ? 78.278 47.009 61.846 1.00 33.70 166 CYS A O 1
ATOM 884 N N . GLU A 1 167 ? 80.052 45.991 62.823 1.00 32.33 167 GLU A N 1
ATOM 885 C CA . GLU A 1 167 ? 79.215 45.048 63.569 1.00 36.58 167 GLU A CA 1
ATOM 886 C C . GLU A 1 167 ? 78.101 45.742 64.327 1.00 38.53 167 GLU A C 1
ATOM 887 O O . GLU A 1 167 ? 76.933 45.349 64.240 1.00 35.31 167 GLU A O 1
ATOM 893 N N . ASN A 1 168 ? 78.452 46.745 65.123 1.00 35.51 168 ASN A N 1
ATOM 894 C CA . ASN A 1 168 ? 77.482 47.431 65.945 1.00 32.33 168 ASN A CA 1
ATOM 895 C C . ASN A 1 168 ? 77.615 48.916 65.708 1.00 33.66 168 ASN A C 1
ATOM 896 O O . ASN A 1 168 ? 78.643 49.517 66.025 1.00 36.80 168 ASN A O 1
ATOM 901 N N . GLU A 1 169 ? 76.576 49.498 65.154 1.00 31.12 169 GLU A N 1
ATOM 902 C CA . GLU A 1 169 ? 76.482 50.933 65.024 1.00 35.64 169 GLU A CA 1
ATOM 903 C C . GLU A 1 169 ? 75.905 51.455 66.335 1.00 36.59 169 GLU A C 1
ATOM 904 O O . GLU A 1 169 ? 74.726 51.208 66.646 1.00 35.20 169 GLU A O 1
ATOM 910 N N . THR A 1 170 ? 76.750 52.148 67.114 1.00 39.53 170 THR A N 1
ATOM 911 C CA . THR A 1 170 ? 76.358 52.620 68.445 1.00 36.83 170 THR A CA 1
ATOM 912 C C . THR A 1 170 ? 75.268 53.679 68.353 1.00 36.05 170 THR A C 1
ATOM 913 O O . THR A 1 170 ? 74.178 53.510 68.903 1.00 37.71 170 THR A O 1
ATOM 917 N N . VAL A 1 171 ? 75.527 54.768 67.633 1.00 38.16 171 VAL A N 1
ATOM 918 C CA . VAL A 1 171 ? 74.607 55.904 67.663 1.00 40.41 171 VAL A CA 1
ATOM 919 C C . VAL A 1 171 ? 73.176 55.523 67.294 1.00 35.19 171 VAL A C 1
ATOM 920 O O . VAL A 1 171 ? 72.225 56.162 67.755 1.00 38.52 171 VAL A O 1
ATOM 924 N N . HIS A 1 172 ? 72.978 54.499 66.467 1.00 36.16 172 HIS A N 1
ATOM 925 C CA . HIS A 1 172 ? 71.621 54.156 66.046 1.00 34.03 172 HIS A CA 1
ATOM 926 C C . HIS A 1 172 ? 71.185 52.793 66.529 1.00 32.57 172 HIS A C 1
ATOM 927 O O . HIS A 1 172 ? 70.035 52.417 66.284 1.00 30.82 172 HIS A O 1
ATOM 934 N N . GLY A 1 173 ? 72.048 52.062 67.230 1.00 30.30 173 GLY A N 1
ATOM 935 C CA . GLY A 1 173 ? 71.620 50.798 67.787 1.00 34.20 173 GLY A CA 1
ATOM 936 C C . GLY A 1 173 ? 71.288 49.789 66.708 1.00 35.61 173 GLY A C 1
ATOM 937 O O . GLY A 1 173 ? 70.253 49.097 66.782 1.00 30.91 173 GLY A O 1
ATOM 938 N N . VAL A 1 174 ? 72.134 49.703 65.691 1.00 35.74 174 VAL A N 1
ATOM 939 C CA . VAL A 1 174 ? 71.929 48.779 64.591 1.00 32.57 174 VAL A CA 1
ATOM 940 C C . VAL A 1 174 ? 73.089 47.811 64.614 1.00 31.33 174 VAL A C 1
ATOM 941 O O . VAL A 1 174 ? 74.253 48.233 64.577 1.00 33.17 174 VAL A O 1
ATOM 945 N N . GLU A 1 175 ? 72.774 46.523 64.728 1.00 28.50 175 GLU A N 1
ATOM 946 C CA . GLU A 1 175 ? 73.777 45.479 64.791 1.00 31.51 175 GLU A CA 1
ATOM 947 C C . GLU A 1 175 ? 73.425 44.385 63.789 1.00 30.20 175 GLU A C 1
ATOM 948 O O . GLU A 1 175 ? 72.259 44.001 63.664 1.00 30.46 175 GLU A O 1
ATOM 954 N N . TRP A 1 176 ? 74.431 43.913 63.065 1.00 30.28 176 TRP A N 1
ATOM 955 C CA . TRP A 1 176 ? 74.281 42.813 62.113 1.00 31.10 176 TRP A CA 1
ATOM 956 C C . TRP A 1 176 ? 73.865 41.555 62.860 1.00 32.55 176 TRP A C 1
ATOM 957 O O . TRP A 1 176 ? 74.586 41.123 63.780 1.00 35.97 176 TRP A O 1
ATOM 968 N N . PRO A 1 177 ? 72.731 40.937 62.506 1.00 29.92 177 PRO A N 1
ATOM 969 C CA . PRO A 1 177 ? 72.347 39.675 63.158 1.00 33.56 177 PRO A CA 1
ATOM 970 C C . PRO A 1 177 ? 73.376 38.585 62.987 1.00 38.73 177 PRO A C 1
ATOM 971 O O . PRO A 1 177 ? 73.526 37.725 63.868 1.00 45.54 177 PRO A O 1
ATOM 975 N N . GLU A 1 178 ? 74.133 38.639 61.898 1.00 39.84 178 GLU A N 1
ATOM 976 C CA . GLU A 1 178 ? 74.999 37.562 61.457 1.00 37.50 178 GLU A CA 1
ATOM 977 C C . GLU A 1 178 ? 76.003 38.180 60.508 1.00 35.68 178 GLU A C 1
ATOM 978 O O . GLU A 1 178 ? 75.723 39.211 59.896 1.00 35.99 178 GLU A O 1
ATOM 984 N N . LEU A 1 179 ? 77.162 37.577 60.401 1.00 35.81 179 LEU A N 1
ATOM 985 C CA . LEU A 1 179 ? 78.028 37.945 59.296 1.00 36.18 179 LEU A CA 1
ATOM 986 C C . LEU A 1 179 ? 77.328 37.503 58.013 1.00 39.50 179 LEU A C 1
ATOM 987 O O . LEU A 1 179 ? 76.834 36.365 57.944 1.00 43.20 179 LEU A O 1
ATOM 992 N N . PRO A 1 180 ? 77.209 38.375 57.013 1.00 39.31 180 PRO A N 1
ATOM 993 C CA . PRO A 1 180 ? 76.410 38.047 55.819 1.00 40.20 180 PRO A CA 1
ATOM 994 C C . PRO A 1 180 ? 76.943 36.812 55.105 1.00 38.40 180 PRO A C 1
ATOM 995 O O . PRO A 1 180 ? 78.141 36.707 54.835 1.00 36.06 180 PRO A O 1
ATOM 999 N N . LYS A 1 181 ? 76.036 35.875 54.790 1.00 42.07 181 LYS A N 1
ATOM 1000 C CA . LYS A 1 181 ? 76.462 34.615 54.174 1.00 46.43 181 LYS A CA 1
ATOM 1001 C C . LYS A 1 181 ? 77.047 34.835 52.779 1.00 44.58 181 LYS A C 1
ATOM 1002 O O . LYS A 1 181 ? 77.915 34.070 52.334 1.00 39.98 181 LYS A O 1
ATOM 1008 N N . CYS A 1 182 ? 76.598 35.873 52.078 1.00 42.46 182 CYS A N 1
ATOM 1009 C CA . CYS A 1 182 ? 77.174 36.147 50.774 1.00 41.01 182 CYS A CA 1
ATOM 1010 C C . CYS A 1 182 ? 78.640 36.560 50.888 1.00 40.84 182 CYS A C 1
ATOM 1011 O O . CYS A 1 182 ? 79.460 36.180 50.043 1.00 41.93 182 CYS A O 1
ATOM 1014 N N . LEU A 1 183 ? 78.996 37.319 51.930 1.00 42.17 183 LEU A N 1
ATOM 1015 C CA . LEU A 1 183 ? 80.387 37.735 52.092 1.00 40.76 183 LEU A CA 1
ATOM 1016 C C . LEU A 1 183 ? 81.274 36.544 52.394 1.00 41.05 183 LEU A C 1
ATOM 1017 O O . LEU A 1 183 ? 82.414 36.467 51.915 1.00 42.48 183 LEU A O 1
ATOM 1022 N N . VAL A 1 184 ? 80.767 35.613 53.201 1.00 45.07 184 VAL A N 1
ATOM 1023 C CA . VAL A 1 184 ? 81.594 34.512 53.674 1.00 47.77 184 VAL A CA 1
ATOM 1024 C C . VAL A 1 184 ? 81.820 33.510 52.555 1.00 50.09 184 VAL A C 1
ATOM 1025 O O . VAL A 1 184 ? 82.937 33.001 52.371 1.00 55.51 184 VAL A O 1
ATOM 1029 N N . ASN A 1 185 ? 80.775 33.228 51.772 1.00 44.86 185 ASN A N 1
ATOM 1030 C CA . ASN A 1 185 ? 80.909 32.237 50.710 1.00 44.59 185 ASN A CA 1
ATOM 1031 C C . ASN A 1 185 ? 81.829 32.723 49.588 1.00 46.42 185 ASN A C 1
ATOM 1032 O O . ASN A 1 185 ? 82.533 31.913 48.968 1.00 48.49 185 ASN A O 1
ATOM 1037 N N . ASP A 1 186 ? 81.870 34.026 49.338 1.00 43.08 186 ASP A N 1
ATOM 1038 C CA . ASP A 1 186 ? 82.698 34.592 48.276 1.00 43.12 186 ASP A CA 1
ATOM 1039 C C . ASP A 1 186 ? 84.184 34.501 48.603 1.00 44.12 186 ASP A C 1
ATOM 1040 O O . ASP A 1 186 ? 84.669 35.277 49.438 1.00 46.03 186 ASP A O 1
ATOM 1045 N N . PRO A 1 187 ? 84.949 33.634 47.931 1.00 46.10 187 PRO A N 1
ATOM 1046 C CA . PRO A 1 187 ? 86.371 33.489 48.260 1.00 44.10 187 PRO A CA 1
ATOM 1047 C C . PRO A 1 187 ? 87.208 34.675 47.843 1.00 47.99 187 PRO A C 1
ATOM 1048 O O . PRO A 1 187 ? 88.361 34.769 48.282 1.00 51.51 187 PRO A O 1
ATOM 1052 N N . ASN A 1 188 ? 86.678 35.567 47.005 1.00 46.95 188 ASN A N 1
ATOM 1053 C CA . ASN A 1 188 ? 87.417 36.704 46.478 1.00 47.35 188 ASN A CA 1
ATOM 1054 C C . ASN A 1 188 ? 87.117 37.986 47.226 1.00 45.45 188 ASN A C 1
ATOM 1055 O O . ASN A 1 188 ? 87.459 39.071 46.740 1.00 46.25 188 ASN A O 1
ATOM 1060 N N . ILE A 1 189 ? 86.458 37.898 48.377 1.00 46.29 189 ILE A N 1
ATOM 1061 C CA . ILE A 1 189 ? 86.150 39.064 49.199 1.00 46.56 189 ILE A CA 1
ATOM 1062 C C . ILE A 1 189 ? 86.924 38.914 50.513 1.00 45.53 189 ILE A C 1
ATOM 1063 O O . ILE A 1 189 ? 86.704 37.944 51.258 1.00 44.11 189 ILE A O 1
ATOM 1068 N N . GLU A 1 190 ? 87.872 39.836 50.765 1.00 45.26 190 GLU A N 1
ATOM 1069 C CA . GLU A 1 190 ? 88.450 40.012 52.102 1.00 42.96 190 GLU A CA 1
ATOM 1070 C C . GLU A 1 190 ? 87.488 40.837 52.945 1.00 38.58 190 GLU A C 1
ATOM 1071 O O . GLU A 1 190 ? 87.148 41.965 52.568 1.00 40.19 190 GLU A O 1
ATOM 1077 N N . ILE A 1 191 ? 87.046 40.293 54.077 1.00 37.87 191 ILE A N 1
ATOM 1078 C CA . ILE A 1 191 ? 86.113 41.001 54.951 1.00 38.23 191 ILE A CA 1
ATOM 1079 C C . ILE A 1 191 ? 86.898 41.837 55.955 1.00 37.26 191 ILE A C 1
ATOM 1080 O O . ILE A 1 191 ? 87.798 41.323 56.633 1.00 37.33 191 ILE A O 1
ATOM 1085 N N . VAL A 1 192 ? 86.566 43.128 56.043 1.00 35.11 192 VAL A N 1
ATOM 1086 C CA . VAL A 1 192 ? 87.100 44.046 57.059 1.00 39.98 192 VAL A CA 1
ATOM 1087 C C . VAL A 1 192 ? 85.959 44.454 57.992 1.00 42.16 192 VAL A C 1
ATOM 1088 O O . VAL A 1 192 ? 85.056 45.214 57.606 1.00 39.86 192 VAL A O 1
ATOM 1092 N N . ALA A 1 193 ? 86.004 43.954 59.226 1.00 46.71 193 ALA A N 1
ATOM 1093 C CA . ALA A 1 193 ? 84.932 44.152 60.195 1.00 47.18 193 ALA A CA 1
ATOM 1094 C C . ALA A 1 193 ? 85.393 45.033 61.354 1.00 47.01 193 ALA A C 1
ATOM 1095 O O . ALA A 1 193 ? 86.514 44.892 61.860 1.00 52.28 193 ALA A O 1
ATOM 1097 N N . ASP A 1 194 ? 84.526 45.938 61.765 1.00 38.85 194 ASP A N 1
ATOM 1098 C CA . ASP A 1 194 ? 84.752 46.801 62.915 1.00 39.53 194 ASP A CA 1
ATOM 1099 C C . ASP A 1 194 ? 83.832 46.303 64.032 1.00 39.39 194 ASP A C 1
ATOM 1100 O O . ASP A 1 194 ? 82.622 46.563 64.019 1.00 40.11 194 ASP A O 1
ATOM 1105 N N .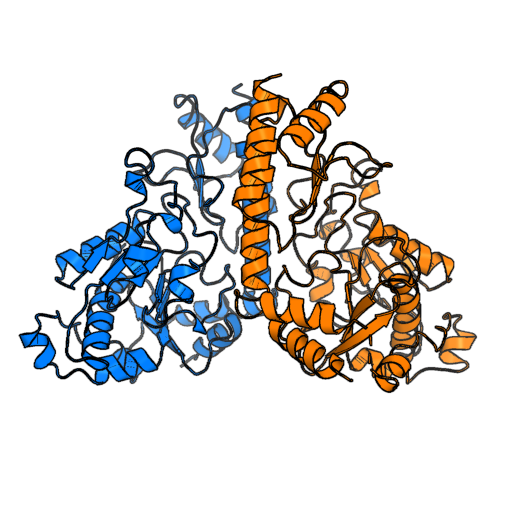 LEU A 1 195 ? 84.387 45.565 64.992 1.00 38.99 195 LEU A N 1
ATOM 1106 C CA . LEU A 1 195 ? 83.612 45.203 66.184 1.00 44.21 195 LEU A CA 1
ATOM 1107 C C . LEU A 1 195 ? 84.056 46.043 67.386 1.00 42.50 195 LEU A C 1
ATOM 1108 O O . LEU A 1 195 ? 84.582 45.560 68.373 1.00 42.45 195 LEU A O 1
ATOM 1113 N N . SER A 1 196 ? 83.782 47.344 67.287 1.00 42.07 196 SER A N 1
ATOM 1114 C CA . SER A 1 196 ? 84.304 48.298 68.245 1.00 43.81 196 SER A CA 1
ATOM 1115 C C . SER A 1 196 ? 83.532 48.279 69.562 1.00 49.02 196 SER A C 1
ATOM 1116 O O . SER A 1 196 ? 84.125 48.516 70.626 1.00 54.11 196 SER A O 1
ATOM 1119 N N . SER A 1 197 ? 82.237 47.980 69.549 1.00 43.41 197 SER A N 1
ATOM 1120 C CA . SER A 1 197 ? 81.518 47.872 70.813 1.00 40.70 197 SER A CA 1
ATOM 1121 C C . SER A 1 197 ? 81.228 46.430 71.210 1.00 45.39 197 SER A C 1
ATOM 1122 O O . SER A 1 197 ? 80.426 46.201 72.123 1.00 43.33 197 SER A O 1
ATOM 1125 N N . ASP A 1 198 ? 81.814 45.451 70.515 1.00 44.87 198 ASP A N 1
ATOM 1126 C CA . ASP A 1 198 ? 81.424 44.058 70.691 1.00 42.33 198 ASP A CA 1
ATOM 1127 C C . ASP A 1 198 ? 82.589 43.111 70.811 1.00 43.23 198 ASP A C 1
ATOM 1128 O O . ASP A 1 198 ? 82.350 41.910 70.963 1.00 48.71 198 ASP A O 1
ATOM 1133 N N . ILE A 1 199 ? 83.828 43.588 70.686 1.00 41.83 199 ILE A N 1
ATOM 1134 C CA . ILE A 1 199 ? 84.942 42.674 70.450 1.00 42.10 199 ILE A CA 1
ATOM 1135 C C . ILE A 1 199 ? 85.024 41.599 71.532 1.00 44.27 199 ILE A C 1
ATOM 1136 O O . ILE A 1 199 ? 85.459 40.470 71.266 1.00 47.37 199 ILE A O 1
ATOM 1141 N N . LEU A 1 200 ? 84.556 41.901 72.741 1.00 45.58 200 LEU A N 1
ATOM 1142 C CA . LEU A 1 200 ? 84.647 40.983 73.864 1.00 45.88 200 LEU A CA 1
ATOM 1143 C C . LEU A 1 200 ? 83.295 40.407 74.255 1.00 44.67 200 LEU A C 1
ATOM 1144 O O . LEU A 1 200 ? 83.235 39.558 75.141 1.00 50.90 200 LEU A O 1
ATOM 1149 N N . SER A 1 201 ? 82.215 40.808 73.591 1.00 42.70 201 SER A N 1
ATOM 1150 C CA . SER A 1 201 ? 80.879 40.308 73.894 1.00 45.45 201 SER A CA 1
ATOM 1151 C C . SER A 1 201 ? 80.195 39.697 72.674 1.00 50.31 201 SER A C 1
ATOM 1152 O O . SER A 1 201 ? 78.957 39.665 72.623 1.00 50.02 201 SER A O 1
ATOM 1155 N N . ARG A 1 202 ? 80.956 39.263 71.671 1.00 47.82 202 ARG A N 1
ATOM 1156 C CA . ARG A 1 202 ? 80.357 38.692 70.471 1.00 46.65 202 ARG A CA 1
ATOM 1157 C C . ARG A 1 202 ? 81.292 37.608 69.963 1.00 49.15 202 ARG A C 1
ATOM 1158 O O . ARG A 1 202 ? 82.409 37.910 69.539 1.00 52.16 202 ARG A O 1
ATOM 1166 N N . LYS A 1 203 ? 80.854 36.350 70.054 1.00 48.31 203 LYS A N 1
ATOM 1167 C CA . LYS A 1 203 ? 81.665 35.211 69.627 1.00 49.62 203 LYS A CA 1
ATOM 1168 C C . LYS A 1 203 ? 81.641 35.160 68.111 1.00 50.22 203 LYS A C 1
ATOM 1169 O O . LYS A 1 203 ? 80.571 35.189 67.494 1.00 51.72 203 LYS A O 1
ATOM 1175 N N . ILE A 1 204 ? 82.826 35.137 67.519 1.00 51.84 204 ILE A N 1
ATOM 1176 C CA . ILE A 1 204 ? 83.010 35.225 66.086 1.00 47.69 204 ILE A CA 1
ATOM 1177 C C . ILE A 1 204 ? 84.075 34.204 65.708 1.00 48.67 204 ILE A C 1
ATOM 1178 O O . ILE A 1 204 ? 84.719 33.600 66.564 1.00 58.44 204 ILE A O 1
ATOM 1183 N N . ASP A 1 205 ? 84.240 33.996 64.421 1.00 44.81 205 ASP A N 1
ATOM 1184 C CA . ASP A 1 205 ? 85.245 33.077 63.901 1.00 48.48 205 ASP A CA 1
ATOM 1185 C C . ASP A 1 205 ? 86.332 33.892 63.192 1.00 48.24 205 ASP A C 1
ATOM 1186 O O . ASP A 1 205 ? 86.152 34.352 62.060 1.00 51.24 205 ASP A O 1
ATOM 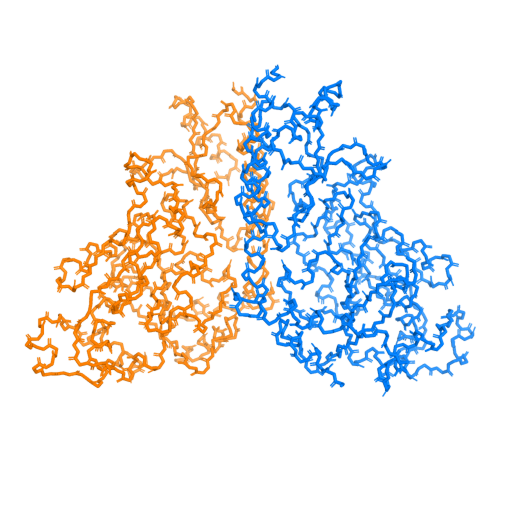1191 N N . VAL A 1 206 ? 87.472 34.052 63.862 1.00 46.48 206 VAL A N 1
ATOM 1192 C CA . VAL A 1 206 ? 88.491 34.977 63.382 1.00 46.59 206 VAL A CA 1
ATOM 1193 C C . VAL A 1 206 ? 88.927 34.649 61.957 1.00 45.73 206 VAL A C 1
ATOM 1194 O O . VAL A 1 206 ? 89.247 35.557 61.176 1.00 44.33 206 VAL A O 1
ATOM 1198 N N . SER A 1 207 ? 88.903 33.368 61.574 1.00 45.61 207 SER A N 1
ATOM 1199 C CA . SER A 1 207 ? 89.362 32.969 60.244 1.00 46.36 207 SER A CA 1
ATOM 1200 C C . SER A 1 207 ? 88.488 33.512 59.117 1.00 45.08 207 SER A C 1
ATOM 1201 O O . SER A 1 207 ? 88.940 33.575 57.965 1.00 45.04 207 SER A O 1
ATOM 1204 N N . GLN A 1 208 ? 87.249 33.892 59.411 1.00 42.82 208 GLN A N 1
ATOM 1205 C CA . GLN A 1 208 ? 86.401 34.459 58.377 1.00 42.38 208 GLN A CA 1
ATOM 1206 C C . GLN A 1 208 ? 86.748 35.899 58.043 1.00 39.40 208 GLN A C 1
ATOM 1207 O O . GLN A 1 208 ? 86.151 36.458 57.119 1.00 42.95 208 GLN A O 1
ATOM 1213 N N . TYR A 1 209 ? 87.679 36.516 58.752 1.00 38.03 209 TYR A N 1
ATOM 1214 C CA . TYR A 1 209 ? 87.909 37.943 58.626 1.00 38.06 209 TYR A CA 1
ATOM 1215 C C . TYR A 1 209 ? 89.307 38.169 58.089 1.00 38.12 209 TYR A C 1
ATOM 1216 O O . TYR A 1 209 ? 90.241 37.451 58.447 1.00 41.07 209 TYR A O 1
ATOM 1225 N N . GLY A 1 210 ? 89.460 39.161 57.233 1.00 39.04 210 GLY A N 1
ATOM 1226 C CA . GLY A 1 210 ? 90.808 39.524 56.852 1.00 40.43 210 GLY A CA 1
ATOM 1227 C C . GLY A 1 210 ? 91.361 40.547 57.816 1.00 34.78 210 GLY A C 1
ATOM 1228 O O . GLY A 1 210 ? 92.565 40.590 58.072 1.00 34.08 210 GLY A O 1
ATOM 1229 N N . VAL A 1 211 ? 90.470 41.381 58.350 1.00 31.75 211 VAL A N 1
ATOM 1230 C CA . VAL A 1 211 ? 90.803 42.395 59.348 1.00 37.29 211 VAL A CA 1
ATOM 1231 C C . VAL A 1 211 ? 89.635 42.515 60.323 1.00 39.54 211 VAL A C 1
ATOM 1232 O O . VAL A 1 211 ? 88.503 42.799 59.907 1.00 37.59 211 VAL A O 1
ATOM 1236 N N . ILE A 1 212 ? 89.907 42.283 61.611 1.00 39.04 212 ILE A N 1
ATOM 1237 C CA . ILE A 1 212 ? 89.042 42.682 62.720 1.00 38.37 212 ILE A CA 1
ATOM 1238 C C . ILE A 1 212 ? 89.707 43.873 63.383 1.00 38.02 212 ILE A C 1
ATOM 1239 O O . ILE A 1 212 ? 90.904 43.818 63.682 1.00 41.02 212 ILE A O 1
ATOM 1244 N N . MET A 1 213 ? 88.963 44.952 63.592 1.00 38.47 213 MET A N 1
ATOM 1245 C CA . MET A 1 213 ? 89.525 46.109 64.278 1.00 42.21 213 MET A CA 1
ATOM 1246 C C . MET A 1 213 ? 88.550 46.596 65.335 1.00 43.26 213 MET A C 1
ATOM 1247 O O . MET A 1 213 ? 87.340 46.648 65.103 1.00 41.87 213 MET A O 1
ATOM 1252 N N . ALA A 1 214 ? 89.087 46.983 66.488 1.00 44.15 214 ALA A N 1
ATOM 1253 C CA . ALA A 1 214 ? 88.255 47.392 67.612 1.00 46.88 214 ALA A CA 1
ATOM 1254 C C . ALA A 1 214 ? 88.904 48.562 68.338 1.00 50.88 214 ALA A C 1
ATOM 1255 O O . ALA A 1 214 ? 90.067 48.477 68.743 1.00 52.04 214 ALA A O 1
ATOM 1257 N N . GLY A 1 215 ? 88.163 49.654 68.486 1.00 53.76 215 GLY A N 1
ATOM 1258 C CA . GLY A 1 215 ? 88.612 50.766 69.295 1.00 58.82 215 GLY A CA 1
ATOM 1259 C C . GLY A 1 215 ? 87.422 51.335 70.034 1.00 68.82 215 GLY A C 1
ATOM 1260 O O . GLY A 1 215 ? 86.745 50.620 70.780 1.00 66.49 215 GLY A O 1
ATOM 1261 N N . ALA A 1 216 ? 87.140 52.614 69.829 1.00 87.86 216 ALA A N 1
ATOM 1262 C CA . ALA A 1 216 ? 85.891 53.199 70.285 1.00 88.94 216 ALA A CA 1
ATOM 1263 C C . ALA A 1 216 ? 85.171 53.800 69.086 1.00 91.20 216 ALA A C 1
ATOM 1264 O O . ALA A 1 216 ? 85.706 53.859 67.972 1.00 91.73 216 ALA A O 1
ATOM 1266 N N . GLN A 1 217 ? 83.937 54.227 69.310 1.00 79.63 217 GLN A N 1
ATOM 1267 C CA . GLN A 1 217 ? 83.240 55.004 68.300 1.00 78.05 217 GLN A CA 1
ATOM 1268 C C . GLN A 1 217 ? 82.894 56.379 68.871 1.00 78.71 217 GLN A C 1
ATOM 1269 O O . GLN A 1 217 ? 83.794 57.192 69.134 1.00 71.17 217 GLN A O 1
ATOM 1275 N N . GLY A 1 221 ? 90.307 61.577 69.047 1.00 72.50 221 GLY A N 1
ATOM 1276 C CA . GLY A 1 221 ? 91.249 62.118 68.082 1.00 79.63 221 GLY A CA 1
ATOM 1277 C C . GLY A 1 221 ? 92.348 61.132 67.717 1.00 93.35 221 GLY A C 1
ATOM 1278 O O . GLY A 1 221 ? 92.102 60.145 67.014 1.00 99.85 221 GLY A O 1
ATOM 1279 N N . LEU A 1 222 ? 93.571 61.414 68.167 1.00 94.59 222 LEU A N 1
ATOM 1280 C CA . LEU A 1 222 ? 94.668 60.450 68.154 1.00 95.11 222 LEU A CA 1
ATOM 1281 C C . LEU A 1 222 ? 94.704 59.615 69.422 1.00 97.73 222 LEU A C 1
ATOM 1282 O O . LEU A 1 222 ? 95.627 58.808 69.603 1.00 96.29 222 LEU A O 1
ATOM 1287 N N . ALA A 1 223 ? 93.723 59.799 70.299 1.00 98.55 223 ALA A N 1
ATOM 1288 C CA . ALA A 1 223 ? 93.749 59.251 71.643 1.00 95.42 223 ALA A CA 1
ATOM 1289 C C . ALA A 1 223 ? 93.070 57.888 71.689 1.00 92.56 223 ALA A C 1
ATOM 1290 O O . ALA A 1 223 ? 92.172 57.590 70.896 1.00 93.92 223 ALA A O 1
ATOM 1292 N N . GLY A 1 224 ? 93.500 57.066 72.641 1.00 89.89 224 GLY A N 1
ATOM 1293 C CA . GLY A 1 224 ? 92.962 55.735 72.783 1.00 76.01 224 GLY A CA 1
ATOM 1294 C C . GLY A 1 224 ? 93.750 54.746 71.962 1.00 76.80 224 GLY A C 1
ATOM 1295 O O . GLY A 1 224 ? 94.801 55.045 71.383 1.00 82.18 224 GLY A O 1
ATOM 1296 N N . LEU A 1 225 ? 93.208 53.538 71.892 1.00 71.54 225 LEU A N 1
ATOM 1297 C CA . LEU A 1 225 ? 93.913 52.423 71.288 1.00 66.37 225 LEU A CA 1
ATOM 1298 C C . LEU A 1 225 ? 92.987 51.724 70.307 1.00 63.48 225 LEU A C 1
ATOM 1299 O O . LEU A 1 225 ? 91.823 51.469 70.627 1.00 61.44 225 LEU A O 1
ATOM 1304 N N . THR A 1 226 ? 93.487 51.455 69.104 1.00 61.96 226 THR A N 1
ATOM 1305 C CA . THR A 1 226 ? 92.795 50.606 68.143 1.00 58.28 226 THR A CA 1
ATOM 1306 C C . THR A 1 226 ? 93.522 49.269 68.057 1.00 55.43 226 THR A C 1
ATOM 1307 O O . THR A 1 226 ? 94.750 49.215 67.902 1.00 52.42 226 THR A O 1
ATOM 1311 N N . LEU A 1 227 ? 92.748 48.205 68.189 1.00 52.90 227 LEU A N 1
ATOM 1312 C CA . LEU A 1 227 ? 93.212 46.833 68.254 1.00 47.03 227 LEU A CA 1
ATOM 1313 C C . LEU A 1 227 ? 92.998 46.188 66.891 1.00 45.85 227 LEU A C 1
ATOM 1314 O O . LEU A 1 227 ? 91.989 46.452 66.234 1.00 46.28 227 LEU A O 1
ATOM 1319 N N . TYR A 1 228 ? 93.941 45.346 66.463 1.00 46.13 228 TYR A N 1
ATOM 1320 C CA . TYR A 1 228 ? 93.913 44.805 65.103 1.00 44.37 228 TYR A CA 1
ATOM 1321 C C . TYR A 1 228 ? 94.255 43.325 65.088 1.00 43.07 228 TYR A C 1
ATOM 1322 O O . TYR A 1 228 ? 95.274 42.910 65.645 1.00 46.53 228 TYR A O 1
ATOM 1331 N N . ILE A 1 229 ? 93.412 42.538 64.438 1.00 39.44 229 ILE A N 1
ATOM 1332 C CA . ILE A 1 229 ? 93.698 41.146 64.127 1.00 39.76 229 ILE A CA 1
ATOM 1333 C C . ILE A 1 229 ? 93.603 41.026 62.615 1.00 43.98 229 ILE A C 1
ATOM 1334 O O . ILE A 1 229 ? 92.540 41.297 62.039 1.00 43.30 229 ILE A O 1
ATOM 1339 N N . ILE A 1 230 ? 94.714 40.651 61.969 1.00 44.90 230 ILE A N 1
ATOM 1340 C CA . ILE A 1 230 ? 94.886 40.788 60.520 1.00 43.52 230 ILE A CA 1
ATOM 1341 C C . ILE A 1 230 ? 95.473 39.506 59.939 1.00 44.32 230 ILE A C 1
ATOM 1342 O O . ILE A 1 230 ? 96.433 38.950 60.484 1.00 45.95 230 ILE A O 1
ATOM 1347 N N . LYS A 1 231 ? 94.909 39.053 58.825 1.00 43.37 231 LYS A N 1
ATOM 1348 C CA . LYS A 1 231 ? 95.472 37.928 58.090 1.00 46.56 231 LYS A CA 1
ATOM 1349 C C . LYS A 1 231 ? 96.952 38.163 57.804 1.00 49.77 231 LYS A C 1
ATOM 1350 O O . LYS A 1 231 ? 97.345 39.234 57.329 1.00 48.51 231 LYS A O 1
ATOM 1356 N N . LYS A 1 232 ? 97.783 37.163 58.105 1.00 52.74 232 LYS A N 1
ATOM 1357 C CA . LYS A 1 232 ? 99.178 37.268 57.705 1.00 50.32 232 LYS A CA 1
ATOM 1358 C C . LYS A 1 232 ? 99.296 37.395 56.189 1.00 53.78 232 LYS A C 1
ATOM 1359 O O . LYS A 1 232 ? 100.193 38.098 55.697 1.00 52.52 232 LYS A O 1
ATOM 1365 N N . SER A 1 233 ? 98.372 36.761 55.441 1.00 51.22 233 SER A N 1
ATOM 1366 C CA . SER A 1 233 ? 98.327 36.907 53.984 1.00 48.81 233 SER A CA 1
ATOM 1367 C C . SER A 1 233 ? 98.374 38.375 53.596 1.00 53.07 233 SER A C 1
ATOM 1368 O O . SER A 1 233 ? 99.199 38.796 52.777 1.00 54.45 233 SER A O 1
ATOM 1371 N N . ILE A 1 234 ? 97.463 39.163 54.173 1.00 54.46 234 ILE A N 1
ATOM 1372 C CA . ILE A 1 234 ? 97.332 40.569 53.816 1.00 50.20 234 ILE A CA 1
ATOM 1373 C C . ILE A 1 234 ? 98.624 41.310 54.102 1.00 54.94 234 ILE A C 1
ATOM 1374 O O . ILE A 1 234 ? 99.047 42.183 53.337 1.00 54.65 234 ILE A O 1
ATOM 1379 N N . LEU A 1 235 ? 99.272 40.967 55.212 1.00 56.90 235 LEU A N 1
ATOM 1380 C CA . LEU A 1 235 ? 100.507 41.636 55.578 1.00 56.22 235 LEU A CA 1
ATOM 1381 C C . LEU A 1 235 ? 101.578 41.377 54.536 1.00 59.92 235 LEU A C 1
ATOM 1382 O O . LEU A 1 235 ? 102.222 42.311 54.042 1.00 64.08 235 LEU A O 1
ATOM 1387 N N . LYS A 1 236 ? 101.777 40.107 54.184 1.00 56.46 236 LYS A N 1
ATOM 1388 C CA . LYS A 1 236 ? 102.764 39.780 53.160 1.00 61.25 236 LYS A CA 1
ATOM 1389 C C . LYS A 1 236 ? 102.504 40.568 51.885 1.00 61.42 236 LYS A C 1
ATOM 1390 O O . LYS A 1 236 ? 103.446 41.015 51.222 1.00 65.20 236 LYS A O 1
ATOM 1396 N N . ASN A 1 237 ? 101.231 40.792 51.555 1.00 62.25 237 ASN A N 1
ATOM 1397 C CA . ASN A 1 237 ? 100.893 41.436 50.294 1.00 62.04 237 ASN A CA 1
ATOM 1398 C C . ASN A 1 237 ? 101.032 42.956 50.356 1.00 64.07 237 ASN A C 1
ATOM 1399 O O . ASN A 1 237 ? 101.295 43.584 49.325 1.00 64.56 237 ASN A O 1
ATOM 1404 N N . ILE A 1 238 ? 100.861 43.576 51.526 1.00 68.50 238 ILE A N 1
ATOM 1405 C CA . ILE A 1 238 ? 101.142 45.009 51.577 1.00 67.61 238 ILE A CA 1
ATOM 1406 C C . ILE A 1 238 ? 102.641 45.244 51.608 1.00 74.22 238 ILE A C 1
ATOM 1407 O O . ILE A 1 238 ? 103.117 46.300 51.175 1.00 80.75 238 ILE A O 1
ATOM 1412 N N . SER A 1 239 ? 103.409 44.269 52.094 1.00 71.93 239 SER A N 1
ATOM 1413 C CA . SER A 1 239 ? 104.852 44.337 51.926 1.00 68.78 239 SER A CA 1
ATOM 1414 C C . SER A 1 239 ? 105.252 44.068 50.478 1.00 73.65 239 SER A C 1
ATOM 1415 O O . SER A 1 239 ? 106.239 44.631 49.991 1.00 75.17 239 SER A O 1
ATOM 1418 N N . GLY A 1 240 ? 104.488 43.240 49.771 1.00 74.98 240 GLY A N 1
ATOM 1419 C CA . GLY A 1 240 ? 104.760 42.836 48.407 1.00 72.50 240 GLY A CA 1
ATOM 1420 C C . GLY A 1 240 ? 104.279 43.777 47.324 1.00 75.59 240 GLY A C 1
ATOM 1421 O O . GLY A 1 240 ? 104.348 43.415 46.147 1.00 78.96 240 GLY A O 1
ATOM 1422 N N . ALA A 1 241 ? 103.768 44.956 47.674 1.00 83.13 241 ALA A N 1
ATOM 1423 C CA . ALA A 1 241 ? 103.502 45.984 46.680 1.00 86.11 241 ALA A CA 1
ATOM 1424 C C . ALA A 1 241 ? 104.822 46.602 46.229 1.00 98.59 241 ALA A C 1
ATOM 1425 O O . ALA A 1 241 ? 105.870 46.387 46.842 1.00 107.40 241 ALA A O 1
ATOM 1427 N N . SER A 1 242 ? 104.788 47.370 45.138 1.00 102.71 242 SER A N 1
ATOM 1428 C CA . SER A 1 242 ? 106.046 47.870 44.591 1.00 108.11 242 SER A CA 1
ATOM 1429 C C . SER A 1 242 ? 106.363 49.307 44.990 1.00 107.21 242 SER A C 1
ATOM 1430 O O . SER A 1 242 ? 107.544 49.688 44.973 1.00 109.00 242 SER A O 1
ATOM 1433 N N . ASP A 1 243 ? 105.344 50.081 45.379 1.00 93.58 243 ASP A N 1
ATOM 1434 C CA . ASP A 1 243 ? 105.414 51.520 45.626 1.00 90.51 243 ASP A CA 1
ATOM 1435 C C . ASP A 1 243 ? 105.385 52.284 44.310 1.00 85.00 243 ASP A C 1
ATOM 1436 O O . ASP A 1 243 ? 104.825 53.383 44.247 1.00 80.49 243 ASP A O 1
ATOM 1441 N N . GLU A 1 244 ? 105.984 51.717 43.255 1.00 91.60 244 GLU A N 1
ATOM 1442 C CA . GLU A 1 244 ? 105.893 52.347 41.941 1.00 89.06 244 GLU A CA 1
ATOM 1443 C C . GLU A 1 244 ? 104.609 51.946 41.231 1.00 84.65 244 GLU A C 1
ATOM 1444 O O . GLU A 1 244 ? 103.935 52.808 40.666 1.00 82.51 244 GLU A O 1
ATOM 1450 N N . THR A 1 245 ? 104.216 50.667 41.297 1.00 84.13 245 THR A N 1
ATOM 1451 C CA . THR A 1 245 ? 102.919 50.288 40.739 1.00 85.91 245 THR A CA 1
ATOM 1452 C C . THR A 1 245 ? 101.789 51.039 41.428 1.00 78.47 245 THR A C 1
ATOM 1453 O O . THR A 1 245 ? 100.751 51.305 40.809 1.00 73.69 245 THR A O 1
ATOM 1457 N N . LEU A 1 246 ? 101.978 51.404 42.700 1.00 78.69 246 LEU A N 1
ATOM 1458 C CA . LEU A 1 246 ? 100.929 52.111 43.419 1.00 72.85 246 LEU A CA 1
ATOM 1459 C C . LEU A 1 246 ? 100.825 53.556 42.960 1.00 72.06 246 LEU A C 1
ATOM 1460 O O . LEU A 1 246 ? 99.717 54.094 42.849 1.00 67.73 246 LEU A O 1
ATOM 1465 N N . HIS A 1 247 ? 101.965 54.206 42.697 1.00 77.34 247 HIS A N 1
ATOM 1466 C CA . HIS A 1 247 ? 101.912 55.547 42.120 1.00 81.58 247 HIS A CA 1
ATOM 1467 C C . HIS A 1 247 ? 101.186 55.535 40.786 1.00 78.42 247 HIS A C 1
ATOM 1468 O O . HIS A 1 247 ? 100.320 56.377 40.537 1.00 79.25 247 HIS A O 1
ATOM 1475 N N . GLU A 1 248 ? 101.529 54.584 39.917 1.00 75.96 248 GLU A N 1
ATOM 1476 C CA . GLU A 1 248 ? 100.920 54.520 38.596 1.00 73.58 248 GLU A CA 1
ATOM 1477 C C . GLU A 1 248 ? 99.428 54.229 38.696 1.00 72.85 248 GLU A C 1
ATOM 1478 O O . GLU A 1 248 ? 98.610 54.904 38.057 1.00 74.95 248 GLU A O 1
ATOM 1484 N N . LEU A 1 249 ? 99.053 53.233 39.512 1.00 72.65 249 LEU A N 1
ATOM 1485 C CA . LEU A 1 249 ? 97.648 52.890 39.702 1.00 61.84 249 LEU A CA 1
ATOM 1486 C C . LEU A 1 249 ? 96.884 53.953 40.471 1.00 58.85 249 LEU A C 1
ATOM 1487 O O . LEU A 1 249 ? 95.655 53.858 40.571 1.00 55.19 249 LEU A O 1
ATOM 1492 N N . GLY A 1 250 ? 97.574 54.959 41.006 1.00 61.46 250 GLY A N 1
ATOM 1493 C CA . GLY A 1 250 ? 96.937 56.041 41.729 1.00 60.02 250 GLY A CA 1
ATOM 1494 C C . GLY A 1 250 ? 96.511 55.717 43.143 1.00 54.51 250 GLY A C 1
ATOM 1495 O O . GLY A 1 250 ? 95.769 56.507 43.733 1.00 49.86 250 GLY A O 1
ATOM 1496 N N . VAL A 1 251 ? 96.951 54.585 43.697 1.00 55.94 251 VAL A N 1
ATOM 1497 C CA . VAL A 1 251 ? 96.572 54.123 45.032 1.00 48.71 251 VAL A CA 1
ATOM 1498 C C . VAL A 1 251 ? 97.274 54.971 46.084 1.00 52.34 251 VAL A C 1
ATOM 1499 O O . VAL A 1 251 ? 98.513 55.037 46.090 1.00 55.10 251 VAL A O 1
ATOM 1503 N N . PRO A 1 252 ? 96.545 55.629 46.984 1.00 52.02 252 PRO A N 1
ATOM 1504 C CA . PRO A 1 252 ? 97.210 56.453 47.994 1.00 49.37 252 PRO A CA 1
ATOM 1505 C C . PRO A 1 252 ? 97.975 55.593 48.984 1.00 46.96 252 PRO A C 1
ATOM 1506 O O . PRO A 1 252 ? 97.599 54.457 49.288 1.00 45.14 252 PRO A O 1
ATOM 1510 N N . ILE A 1 253 ? 99.097 56.133 49.450 1.00 51.50 253 ILE A N 1
ATOM 1511 C CA . ILE A 1 253 ? 100.056 55.383 50.259 1.00 50.88 253 ILE A CA 1
ATOM 1512 C C . ILE A 1 253 ? 99.899 55.765 51.724 1.00 49.01 253 ILE A C 1
ATOM 1513 O O . ILE A 1 253 ? 99.820 56.954 52.065 1.00 49.58 253 ILE A O 1
ATOM 1518 N N . THR A 1 254 ? 99.873 54.765 52.583 1.00 48.57 254 THR A N 1
ATOM 1519 C CA . THR A 1 254 ? 99.756 55.009 54.010 1.00 48.87 254 THR A CA 1
ATOM 1520 C C . THR A 1 254 ? 101.086 55.489 54.608 1.00 50.20 254 THR A C 1
ATOM 1521 O O . THR A 1 254 ? 102.138 54.907 54.318 1.00 52.45 254 THR A O 1
ATOM 1525 N N . PRO A 1 255 ? 101.082 56.570 55.403 1.00 47.04 255 PRO A N 1
ATOM 1526 C CA . PRO A 1 255 ? 102.283 56.949 56.176 1.00 50.39 255 PRO A CA 1
ATOM 1527 C C . PRO A 1 255 ? 102.862 55.767 56.950 1.00 51.20 255 PRO A C 1
ATOM 1528 O O . PRO A 1 255 ? 102.118 54.991 57.555 1.00 52.59 255 PRO A O 1
ATOM 1532 N N . ILE A 1 256 ? 104.200 55.637 56.958 1.00 50.87 256 ILE A N 1
ATOM 1533 C CA . ILE A 1 256 ? 104.766 54.372 57.433 1.00 51.32 256 ILE A CA 1
ATOM 1534 C C . ILE A 1 256 ? 104.445 54.144 58.900 1.00 48.57 256 ILE A C 1
ATOM 1535 O O . ILE A 1 256 ? 104.425 52.995 59.346 1.00 50.78 256 ILE A O 1
ATOM 1540 N N . ALA A 1 257 ? 104.180 55.200 59.673 1.00 50.26 257 ALA A N 1
ATOM 1541 C CA . ALA A 1 257 ? 103.785 54.968 61.062 1.00 52.26 257 ALA A CA 1
ATOM 1542 C C . ALA A 1 257 ? 102.542 54.091 61.149 1.00 53.23 257 ALA A C 1
ATOM 1543 O O . ALA A 1 257 ? 102.353 53.398 62.154 1.00 56.71 257 ALA A O 1
ATOM 1545 N N . PHE A 1 258 ? 101.720 54.077 60.099 1.00 51.90 258 PHE A N 1
ATOM 1546 C CA . PHE A 1 258 ? 100.502 53.286 60.037 1.00 51.24 258 PHE A CA 1
ATOM 1547 C C . PHE A 1 258 ? 100.549 52.190 58.978 1.00 53.00 258 PHE A C 1
ATOM 1548 O O . PHE A 1 258 ? 99.546 51.493 58.772 1.00 50.54 258 PHE A O 1
ATOM 1556 N N . ASP A 1 259 ? 101.690 52.016 58.310 1.00 51.07 259 ASP A N 1
ATOM 1557 C CA . ASP A 1 259 ? 101.934 50.863 57.460 1.00 50.59 259 ASP A CA 1
ATOM 1558 C C . ASP A 1 259 ? 101.891 49.587 58.274 1.00 52.27 259 ASP A C 1
ATOM 1559 O O . ASP A 1 259 ? 102.820 49.313 59.035 1.00 55.08 259 ASP A O 1
ATOM 1564 N N . TYR A 1 260 ? 100.847 48.785 58.101 1.00 51.97 260 TYR A N 1
ATOM 1565 C CA . TYR A 1 260 ? 100.684 47.604 58.946 1.00 56.16 260 TYR A CA 1
ATOM 1566 C C . TYR A 1 260 ? 101.898 46.677 58.989 1.00 59.28 260 TYR A C 1
ATOM 1567 O O . TYR A 1 260 ? 102.232 46.219 60.092 1.00 62.13 260 TYR A O 1
ATOM 1576 N N . PRO A 1 261 ? 102.602 46.361 57.892 1.00 61.18 261 PRO A N 1
ATOM 1577 C CA . PRO A 1 261 ? 103.723 45.418 58.041 1.00 62.90 261 PRO A CA 1
ATOM 1578 C C . PRO A 1 261 ? 104.886 45.984 58.835 1.00 67.39 261 PRO A C 1
ATOM 1579 O O . PRO A 1 261 ? 105.648 45.204 59.416 1.00 72.01 261 PRO A O 1
ATOM 1583 N N . THR A 1 262 ? 105.044 47.308 58.906 1.00 65.10 262 THR A N 1
ATOM 1584 C CA . THR A 1 262 ? 106.081 47.825 59.792 1.00 65.72 262 THR A CA 1
ATOM 1585 C C . THR A 1 262 ? 105.564 47.958 61.224 1.00 64.39 262 THR A C 1
ATOM 1586 O O . THR A 1 262 ? 106.312 47.707 62.170 1.00 76.13 262 THR A O 1
ATOM 1590 N N . VAL A 1 263 ? 104.290 48.312 61.413 1.00 64.03 263 VAL A N 1
ATOM 1591 C CA . VAL A 1 263 ? 103.733 48.362 62.768 1.00 69.54 263 VAL A CA 1
ATOM 1592 C C . VAL A 1 263 ? 103.853 47.015 63.462 1.00 79.76 263 VAL A C 1
ATOM 1593 O O . VAL A 1 263 ? 104.013 46.948 64.687 1.00 85.52 263 VAL A O 1
ATOM 1597 N N . VAL A 1 264 ? 103.798 45.926 62.701 1.00 87.33 264 VAL A N 1
ATOM 1598 C CA . VAL A 1 264 ? 104.021 44.604 63.270 1.00 92.68 264 VAL A CA 1
ATOM 1599 C C . VAL A 1 264 ? 105.502 44.231 63.313 1.00 99.02 264 VAL A C 1
ATOM 1600 O O . VAL A 1 264 ? 105.888 43.388 64.139 1.00 108.74 264 VAL A O 1
ATOM 1604 N N . LYS A 1 265 ? 106.343 44.850 62.467 1.00 88.88 265 LYS A N 1
ATOM 1605 C CA . LYS A 1 265 ? 107.762 44.484 62.394 1.00 89.48 265 LYS A CA 1
ATOM 1606 C C . LYS A 1 265 ? 108.414 44.563 63.764 1.00 101.56 265 LYS A C 1
ATOM 1607 O O . LYS A 1 265 ? 109.113 43.637 64.190 1.00 106.56 265 LYS A O 1
ATOM 1613 N N . ASN A 1 266 ? 108.181 45.660 64.480 1.00 104.38 266 ASN A N 1
ATOM 1614 C CA . ASN A 1 266 ? 108.606 45.735 65.869 1.00 107.52 266 ASN A CA 1
ATOM 1615 C C . ASN A 1 266 ? 107.444 46.224 66.727 1.00 107.94 266 ASN A C 1
ATOM 1616 O O . ASN A 1 266 ? 106.605 45.420 67.147 1.00 103.69 266 ASN A O 1
ATOM 1621 N N . ASN A 1 267 ? 107.357 47.529 66.965 1.00 119.47 267 ASN A N 1
ATOM 1622 C CA . ASN A 1 267 ? 106.324 48.070 67.851 1.00 122.87 267 ASN A CA 1
ATOM 1623 C C . ASN A 1 267 ? 105.145 48.663 67.073 1.00 120.69 267 ASN A C 1
ATOM 1624 O O . ASN A 1 267 ? 104.908 49.876 67.088 1.00 117.99 267 ASN A O 1
ATOM 1629 N N . THR A 1 272 ? 107.425 53.788 70.365 1.00 123.52 272 THR A N 1
ATOM 1630 C CA . THR A 1 272 ? 106.888 52.451 70.583 1.00 131.84 272 THR A CA 1
ATOM 1631 C C . THR A 1 272 ? 105.360 52.506 70.696 1.00 135.16 272 THR A C 1
ATOM 1632 O O . THR A 1 272 ? 104.696 53.064 69.817 1.00 129.09 272 THR A O 1
ATOM 1636 N N . ILE A 1 273 ? 104.799 51.927 71.754 1.00 126.59 273 ILE A N 1
ATOM 1637 C CA . ILE A 1 273 ? 103.360 51.938 71.988 1.00 122.11 273 ILE A CA 1
ATOM 1638 C C . ILE A 1 273 ? 103.099 52.655 73.306 1.00 115.44 273 ILE A C 1
ATOM 1639 O O . ILE A 1 273 ? 103.686 52.293 74.329 1.00 113.02 273 ILE 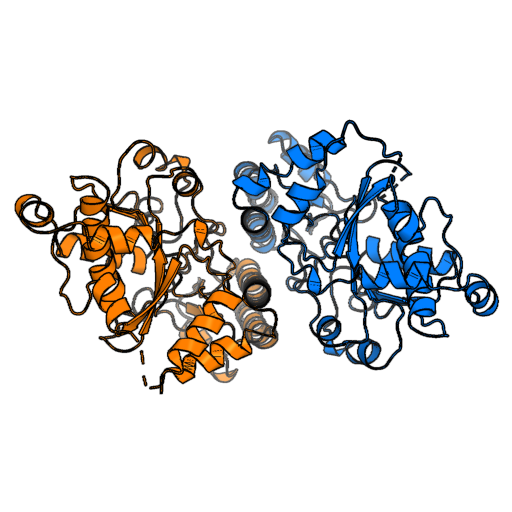A O 1
ATOM 1644 N N . PRO A 1 274 ? 102.243 53.695 73.331 1.00 110.68 274 PRO A N 1
ATOM 1645 C CA . PRO A 1 274 ? 101.835 54.287 74.614 1.00 106.87 274 PRO A CA 1
ATOM 1646 C C . PRO A 1 274 ? 101.124 53.277 75.501 1.00 111.18 274 PRO A C 1
ATOM 1647 O O . PRO A 1 274 ? 99.972 52.906 75.245 1.00 110.73 274 PRO A O 1
ATOM 1651 N N . ILE A 1 275 ? 101.817 52.848 76.560 1.00 110.03 275 ILE A N 1
ATOM 1652 C CA . ILE A 1 275 ? 101.435 51.693 77.367 1.00 111.72 275 ILE A CA 1
ATOM 1653 C C . ILE A 1 275 ? 100.699 52.119 78.632 1.00 119.14 275 ILE A C 1
ATOM 1654 O O . ILE A 1 275 ? 99.737 52.894 78.564 1.00 119.01 275 ILE A O 1
ATOM 1659 N N . PHE A 1 276 ? 101.119 51.578 79.786 1.00 130.21 276 PHE A N 1
ATOM 1660 C CA . PHE A 1 276 ? 100.528 51.842 81.103 1.00 132.75 276 PHE A CA 1
ATOM 1661 C C . PHE A 1 276 ? 99.076 51.370 81.160 1.00 133.18 276 PHE A C 1
ATOM 1662 O O . PHE A 1 276 ? 98.658 50.724 82.129 1.00 129.27 276 PHE A O 1
ATOM 1670 N N . THR A 1 277 ? 98.299 51.707 80.128 1.00 138.13 277 THR A N 1
ATOM 1671 C CA . THR A 1 277 ? 96.961 51.152 79.964 1.00 138.00 277 THR A CA 1
ATOM 1672 C C . THR A 1 277 ? 97.007 49.727 79.437 1.00 134.06 277 THR A C 1
ATOM 1673 O O . THR A 1 277 ? 96.137 48.920 79.775 1.00 133.75 277 THR A O 1
ATOM 1677 N N . LEU A 1 278 ? 98.007 49.401 78.611 1.00 122.89 278 LEU A N 1
ATOM 1678 C CA . LEU A 1 278 ? 98.128 48.048 78.084 1.00 119.49 278 LEU A CA 1
ATOM 1679 C C . LEU A 1 278 ? 98.122 47.002 79.194 1.00 119.07 278 LEU A C 1
ATOM 1680 O O . LEU A 1 278 ? 97.836 45.829 78.927 1.00 113.49 278 LEU A O 1
ATOM 1685 N N . HIS A 1 279 ? 98.445 47.389 80.434 1.00 121.32 279 HIS A N 1
ATOM 1686 C CA . HIS A 1 279 ? 98.233 46.481 81.555 1.00 119.50 279 HIS A CA 1
ATOM 1687 C C . HIS A 1 279 ? 96.754 46.329 81.849 1.00 115.30 279 HIS A C 1
ATOM 1688 O O . HIS A 1 279 ? 96.258 45.213 82.038 1.00 112.91 279 HIS A O 1
ATOM 1695 N N . VAL A 1 280 ? 96.032 47.448 81.899 1.00 116.02 280 VAL A N 1
ATOM 1696 C CA . VAL A 1 280 ? 94.585 47.377 82.055 1.00 113.55 280 VAL A CA 1
ATOM 1697 C C . VAL A 1 280 ? 93.982 46.451 81.008 1.00 106.25 280 VAL A C 1
ATOM 1698 O O . VAL A 1 280 ? 92.983 45.774 81.267 1.00 96.29 280 VAL A O 1
ATOM 1702 N N . MET A 1 281 ? 94.610 46.365 79.834 1.00 106.85 281 MET A N 1
ATOM 1703 C CA . MET A 1 281 ? 94.095 45.524 78.758 1.00 101.53 281 MET A CA 1
ATOM 1704 C C . MET A 1 281 ? 93.947 44.070 79.204 1.00 98.64 281 MET A C 1
ATOM 1705 O O . MET A 1 281 ? 92.825 43.552 79.293 1.00 94.30 281 MET A O 1
ATOM 1710 N N . ASP A 1 282 ? 95.068 43.387 79.491 1.00 103.64 282 ASP A N 1
ATOM 1711 C CA . ASP A 1 282 ? 94.955 41.997 79.936 1.00 100.10 282 ASP A CA 1
ATOM 1712 C C . ASP A 1 282 ? 94.203 41.896 81.248 1.00 98.42 282 ASP A C 1
ATOM 1713 O O . ASP A 1 282 ? 93.680 40.825 81.582 1.00 91.07 282 ASP A O 1
ATOM 1718 N N . LEU A 1 283 ? 94.151 42.992 81.999 1.00 97.32 283 LEU A N 1
ATOM 1719 C CA . LEU A 1 283 ? 93.303 43.029 83.174 1.00 96.96 283 LEU A CA 1
ATOM 1720 C C . LEU A 1 283 ? 91.845 42.799 82.788 1.00 93.64 283 LEU A C 1
ATOM 1721 O O . LEU A 1 283 ? 91.174 41.925 83.356 1.00 91.11 283 LEU A O 1
ATOM 1726 N N . VAL A 1 284 ? 91.347 43.553 81.794 1.00 92.43 284 VAL A N 1
ATOM 1727 C CA . VAL A 1 284 ? 89.977 43.346 81.319 1.00 84.41 284 VAL A CA 1
ATOM 1728 C C . VAL A 1 284 ? 89.826 41.954 80.722 1.00 85.16 284 VAL A C 1
ATOM 1729 O O . VAL A 1 284 ? 88.809 41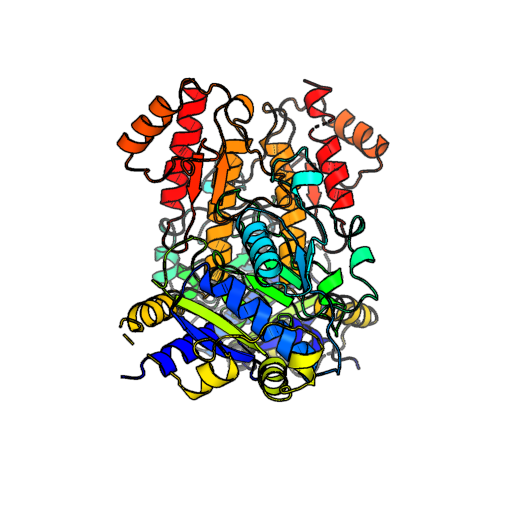.278 80.930 1.00 85.17 284 VAL A O 1
ATOM 1733 N N . PHE A 1 285 ? 90.841 41.490 80.001 1.00 84.67 285 PHE A N 1
ATOM 1734 C CA . PHE A 1 285 ? 90.907 40.094 79.594 1.00 81.38 285 PHE A CA 1
ATOM 1735 C C . PHE A 1 285 ? 91.023 39.245 80.866 1.00 93.22 285 PHE A C 1
ATOM 1736 O O . PHE A 1 285 ? 90.856 39.733 81.989 1.00 98.81 285 PHE A O 1
ATOM 1744 N N . GLN A 1 286 ? 91.329 37.955 80.714 1.00 91.22 286 GLN A N 1
ATOM 1745 C CA . GLN A 1 286 ? 91.615 37.106 81.877 1.00 94.13 286 GLN A CA 1
ATOM 1746 C C . GLN A 1 286 ? 90.427 37.004 82.831 1.00 93.35 286 GLN A C 1
ATOM 1747 O O . GLN A 1 286 ? 89.956 35.897 83.122 1.00 86.10 286 GLN A O 1
ATOM 1753 N N . HIS A 1 287 ? 89.947 38.144 83.337 1.00 98.96 287 HIS A N 1
ATOM 1754 C CA . HIS A 1 287 ? 88.651 38.160 84.004 1.00 104.61 287 HIS A CA 1
ATOM 1755 C C . HIS A 1 287 ? 87.590 37.568 83.092 1.00 97.60 287 HIS A C 1
ATOM 1756 O O . HIS A 1 287 ? 86.935 36.576 83.434 1.00 93.92 287 HIS A O 1
ATOM 1763 N N . ILE A 1 288 ? 87.414 38.181 81.917 1.00 91.48 288 ILE A N 1
ATOM 1764 C CA . ILE A 1 288 ? 86.473 37.656 80.935 1.00 87.52 288 ILE A CA 1
ATOM 1765 C C . ILE A 1 288 ? 86.854 36.231 80.575 1.00 84.88 288 ILE A C 1
ATOM 1766 O O . ILE A 1 288 ? 85.987 35.361 80.407 1.00 79.53 288 ILE A O 1
ATOM 1771 N N . LEU A 1 289 ? 88.163 35.966 80.482 1.00 85.48 289 LEU A N 1
ATOM 1772 C CA . LEU A 1 289 ? 88.635 34.609 80.232 1.00 85.08 289 LEU A CA 1
ATOM 1773 C C . LEU A 1 289 ? 88.088 33.646 81.279 1.00 88.18 289 LEU A C 1
ATOM 1774 O O . LEU A 1 289 ? 87.558 32.577 80.944 1.00 83.06 289 LEU A O 1
ATOM 1779 N N . LYS A 1 290 ? 88.162 34.035 82.555 1.00 95.67 290 LYS A N 1
ATOM 1780 C CA . LYS A 1 290 ? 87.728 33.196 83.665 1.00 94.24 290 LYS A CA 1
ATOM 1781 C C . LYS A 1 290 ? 86.254 33.370 84.030 1.00 92.23 290 LYS A C 1
ATOM 1782 O O . LYS A 1 290 ? 85.763 32.631 84.886 1.00 99.60 290 LYS A O 1
ATOM 1788 N N . LYS A 1 291 ? 85.536 34.323 83.432 1.00 87.80 291 LYS A N 1
ATOM 1789 C CA . LYS A 1 291 ? 84.080 34.346 83.555 1.00 85.16 291 LYS A CA 1
ATOM 1790 C C . LYS A 1 291 ? 83.399 33.296 82.676 1.00 83.34 291 LYS A C 1
ATOM 1791 O O . LYS A 1 291 ? 82.175 33.142 82.749 1.00 84.24 291 LYS A O 1
ATOM 1797 N N . GLY A 1 292 ? 84.151 32.556 81.871 1.00 77.86 292 GLY A N 1
ATOM 1798 C CA . GLY A 1 292 ? 83.579 31.787 80.787 1.00 76.81 292 GLY A CA 1
ATOM 1799 C C . GLY A 1 292 ? 83.832 32.373 79.406 1.00 74.19 292 GLY A C 1
ATOM 1800 O O . GLY A 1 292 ? 83.186 31.939 78.436 1.00 62.84 292 GLY A O 1
ATOM 1801 N N . GLY A 1 293 ? 84.729 33.360 79.294 1.00 72.56 293 GLY A N 1
ATOM 1802 C CA . GLY A 1 293 ? 85.147 33.852 77.999 1.00 68.93 293 GLY A CA 1
ATOM 1803 C C . GLY A 1 293 ? 84.130 34.778 77.359 1.00 64.13 293 GLY A C 1
ATOM 1804 O O . GLY A 1 293 ? 83.233 35.323 78.011 1.00 59.87 293 GLY A O 1
ATOM 1805 N N . VAL A 1 294 ? 84.284 34.946 76.040 1.00 63.07 294 VAL A N 1
ATOM 1806 C CA . VAL A 1 294 ? 83.414 35.855 75.305 1.00 54.96 294 VAL A CA 1
ATOM 1807 C C . VAL A 1 294 ? 82.018 35.283 75.219 1.00 52.64 294 VAL A C 1
ATOM 1808 O O . VAL A 1 294 ? 81.042 36.034 75.132 1.00 52.98 294 VAL A O 1
ATOM 1812 N N . GLU A 1 295 ? 81.888 33.959 75.248 1.00 52.76 295 GLU A N 1
ATOM 1813 C CA . GLU A 1 295 ? 80.561 33.356 75.169 1.00 56.01 295 GLU A CA 1
ATOM 1814 C C . GLU A 1 295 ? 79.699 33.758 76.357 1.00 50.98 295 GLU A C 1
ATOM 1815 O O . GLU A 1 295 ? 78.525 34.119 76.196 1.00 43.03 295 GLU A O 1
ATOM 1821 N N . ALA A 1 296 ? 80.276 33.712 77.561 1.00 57.91 296 ALA A N 1
ATOM 1822 C CA . ALA A 1 296 ? 79.555 34.122 78.761 1.00 55.74 296 ALA A CA 1
ATOM 1823 C C . ALA A 1 296 ? 79.215 35.598 78.708 1.00 52.82 296 ALA A C 1
ATOM 1824 O O . ALA A 1 296 ? 78.070 35.995 78.953 1.00 54.13 296 ALA A O 1
ATOM 1826 N N . GLN A 1 297 ? 80.206 36.420 78.382 1.00 51.94 297 GLN A N 1
ATOM 1827 C CA . GLN A 1 297 ? 79.970 37.847 78.283 1.00 50.41 297 GLN A CA 1
ATOM 1828 C C . GLN A 1 297 ? 78.874 38.155 77.272 1.00 47.72 297 GLN A C 1
ATOM 1829 O O . GLN A 1 297 ? 78.027 39.024 77.512 1.00 48.36 297 GLN A O 1
ATOM 1835 N N . GLN A 1 298 ? 78.845 37.415 76.158 1.00 48.75 298 GLN A N 1
ATOM 1836 C CA . GLN A 1 298 ? 77.801 37.594 75.152 1.00 44.96 298 GLN A CA 1
ATOM 1837 C C . GLN A 1 298 ? 76.422 37.228 75.700 1.00 44.16 298 GLN A C 1
ATOM 1838 O O . GLN A 1 298 ? 75.462 38.001 75.569 1.00 39.86 298 GLN A O 1
ATOM 1844 N N . ALA A 1 299 ? 76.303 36.048 76.320 1.00 45.01 299 ALA A N 1
ATOM 1845 C CA . ALA A 1 299 ? 75.021 35.642 76.893 1.00 42.57 299 ALA A CA 1
ATOM 1846 C C . ALA A 1 299 ? 74.501 36.673 77.896 1.00 41.74 299 ALA A C 1
ATOM 1847 O O . ALA A 1 299 ? 73.309 37.014 77.891 1.00 37.75 299 ALA A O 1
ATOM 1849 N N . GLU A 1 300 ? 75.390 37.185 78.753 1.00 44.21 300 GLU A N 1
ATOM 1850 C CA . GLU A 1 300 ? 75.032 38.205 79.737 1.00 41.58 300 GLU A CA 1
ATOM 1851 C C . GLU A 1 300 ? 74.512 39.474 79.058 1.00 41.49 300 GLU A C 1
ATOM 1852 O O . GLU A 1 300 ? 73.391 39.931 79.338 1.00 35.81 300 GLU A O 1
ATOM 1858 N N . ASN A 1 301 ? 75.328 40.074 78.163 1.00 39.95 301 ASN A N 1
ATOM 1859 C CA . ASN A 1 301 ? 74.887 41.293 77.495 1.00 38.73 301 ASN A CA 1
ATOM 1860 C C . ASN A 1 301 ? 73.596 41.073 76.723 1.00 37.86 301 ASN A C 1
ATOM 1861 O O . ASN A 1 301 ? 72.826 42.021 76.540 1.00 34.63 301 ASN A O 1
ATOM 1866 N N . GLU A 1 302 ? 73.354 39.843 76.243 1.00 38.06 302 GLU A N 1
ATOM 1867 C CA . GLU A 1 302 ? 72.114 39.553 75.529 1.00 35.86 302 GLU A CA 1
ATOM 1868 C C . GLU A 1 302 ? 70.920 39.631 76.472 1.00 35.32 302 GLU A C 1
ATOM 1869 O O . GLU A 1 302 ? 69.870 40.206 76.139 1.00 29.13 302 GLU A O 1
ATOM 1875 N N . GLU A 1 303 ? 71.099 39.095 77.678 1.00 39.59 303 GLU A N 1
ATOM 1876 C CA . GLU A 1 303 ? 70.071 39.129 78.704 1.00 32.85 303 GLU A CA 1
ATOM 1877 C C . GLU A 1 303 ? 69.718 40.550 79.092 1.00 33.71 303 GLU A C 1
ATOM 1878 O O . GLU A 1 303 ? 68.532 40.911 79.171 1.00 32.10 303 GLU A O 1
ATOM 1884 N N . LYS A 1 304 ? 70.743 41.372 79.348 1.00 31.95 304 LYS A N 1
ATOM 1885 C CA . LYS A 1 304 ? 70.508 42.770 79.678 1.00 30.42 304 LYS A CA 1
ATOM 1886 C C . LYS A 1 304 ? 69.652 43.451 78.618 1.00 31.22 304 LYS A C 1
ATOM 1887 O O . LYS A 1 304 ? 68.737 44.219 78.942 1.00 32.48 304 LYS A O 1
ATOM 1893 N N . ALA A 1 305 ? 69.917 43.157 77.342 1.00 32.98 305 ALA A N 1
ATOM 1894 C CA . ALA A 1 305 ? 69.203 43.832 76.268 1.00 30.14 305 ALA A CA 1
ATOM 1895 C C . ALA A 1 305 ? 67.813 43.248 76.066 1.00 29.96 305 ALA A C 1
ATOM 1896 O O . ALA A 1 305 ? 66.857 43.995 75.800 1.00 28.61 305 ALA A O 1
ATOM 1898 N N . LYS A 1 306 ? 67.665 41.923 76.186 1.00 29.90 306 LYS A N 1
ATOM 1899 C CA . LYS A 1 306 ? 66.348 41.353 75.924 1.00 31.09 306 LYS A CA 1
ATOM 1900 C C . LYS A 1 306 ? 65.317 41.856 76.940 1.00 30.32 306 LYS A C 1
ATOM 1901 O O . LYS A 1 306 ? 64.204 42.229 76.549 1.00 29.11 306 LYS A O 1
ATOM 1907 N N . ILE A 1 307 ? 65.697 41.983 78.223 1.00 32.14 307 ILE A N 1
ATOM 1908 C CA . ILE A 1 307 ? 64.750 42.515 79.215 1.00 32.05 307 ILE A CA 1
ATOM 1909 C C . ILE A 1 307 ? 64.508 44.003 78.994 1.00 28.51 307 ILE A C 1
ATOM 1910 O O . ILE A 1 307 ? 63.427 44.511 79.323 1.00 30.36 307 ILE A O 1
ATOM 1915 N N . LEU A 1 308 ? 65.502 44.728 78.468 1.00 30.47 308 LEU A N 1
ATOM 1916 C CA . LEU A 1 308 ? 65.310 46.139 78.121 1.00 31.55 308 LEU A CA 1
ATOM 1917 C C . LEU A 1 308 ? 64.335 46.324 76.972 1.00 28.85 308 LEU A C 1
ATOM 1918 O O . LEU A 1 308 ? 63.509 47.245 76.999 1.00 24.59 308 LEU A O 1
ATOM 1923 N N . TYR A 1 309 ? 64.459 45.502 75.922 1.00 31.29 309 TYR A N 1
ATOM 1924 C CA . TYR A 1 309 ? 63.556 45.675 74.789 1.00 33.39 309 TYR A CA 1
ATOM 1925 C C . TYR A 1 309 ? 62.142 45.258 75.172 1.00 31.26 309 TYR A C 1
ATOM 1926 O O . TYR A 1 309 ? 61.176 45.940 74.803 1.00 32.45 309 TYR A O 1
ATOM 1935 N N . GLU A 1 310 ? 62.004 44.185 75.956 1.00 35.74 310 GLU A N 1
ATOM 1936 C CA . GLU A 1 310 ? 60.674 43.791 76.399 1.00 32.76 310 GLU A CA 1
ATOM 1937 C C . GLU A 1 310 ? 59.948 44.949 77.109 1.00 33.13 310 GLU A C 1
ATOM 1938 O O . GLU A 1 310 ? 58.732 45.137 76.934 1.00 29.49 310 GLU A O 1
ATOM 1944 N N . ALA A 1 311 ? 60.678 45.747 77.903 1.00 33.30 311 ALA A N 1
ATOM 1945 C CA . ALA A 1 311 ? 60.056 46.878 78.587 1.00 29.83 311 ALA A CA 1
ATOM 1946 C C . ALA A 1 311 ? 59.547 47.904 77.589 1.00 34.56 311 ALA A C 1
ATOM 1947 O O . ALA A 1 311 ? 58.418 48.397 77.712 1.00 37.34 311 ALA A O 1
ATOM 1949 N N . LEU A 1 312 ? 60.372 48.239 76.589 1.00 34.64 312 LEU A N 1
ATOM 1950 C CA . LEU A 1 312 ? 59.926 49.139 75.529 1.00 33.71 312 LEU A CA 1
ATOM 1951 C C . LEU A 1 312 ? 58.829 48.497 74.687 1.00 35.17 312 LEU A C 1
ATOM 1952 O O . LEU A 1 312 ? 57.757 49.081 74.507 1.00 39.81 312 LEU A O 1
ATOM 1957 N N . ASP A 1 313 ? 59.057 47.276 74.195 1.00 31.69 313 ASP A N 1
ATOM 1958 C CA . ASP A 1 313 ? 58.121 46.704 73.234 1.00 33.43 313 ASP A CA 1
ATOM 1959 C C . ASP A 1 313 ? 56.756 46.437 73.832 1.00 39.96 313 ASP A C 1
ATOM 1960 O O . ASP A 1 313 ? 55.771 46.355 73.097 1.00 46.43 313 ASP A O 1
ATOM 1965 N N . ALA A 1 314 ? 56.667 46.234 75.140 1.00 46.38 314 ALA A N 1
ATOM 1966 C CA . ALA A 1 314 ? 55.421 45.747 75.701 1.00 47.47 314 ALA A CA 1
ATOM 1967 C C . ALA A 1 314 ? 54.555 46.863 76.225 1.00 49.81 314 ALA A C 1
ATOM 1968 O O . ALA A 1 314 ? 53.587 46.595 76.947 1.00 60.03 314 ALA A O 1
ATOM 1970 N N . ASN A 1 315 ? 54.858 48.106 75.874 1.00 48.73 315 ASN A N 1
ATOM 1971 C CA . ASN A 1 315 ? 53.993 49.179 76.328 1.00 65.97 315 ASN A CA 1
ATOM 1972 C C . ASN A 1 315 ? 52.648 49.159 75.561 1.00 80.50 315 ASN A C 1
ATOM 1973 O O . ASN A 1 315 ? 52.400 48.316 74.681 1.00 76.48 315 ASN A O 1
ATOM 1978 N N . SER A 1 316 ? 51.755 50.097 75.923 1.00 101.12 316 SER A N 1
ATOM 1979 C CA . SER A 1 316 ? 50.580 50.416 75.112 1.00 95.32 316 SER A CA 1
ATOM 1980 C C . SER A 1 316 ? 50.975 51.424 74.036 1.00 90.03 316 SER A C 1
ATOM 1981 O O . SER A 1 316 ? 50.156 52.229 73.580 1.00 89.75 316 SER A O 1
ATOM 1983 N N . ASP A 1 317 ? 52.242 51.351 73.624 1.00 74.32 317 ASP A N 1
ATOM 1984 C CA . ASP A 1 317 ? 52.879 52.281 72.704 1.00 62.85 317 ASP A CA 1
ATOM 1985 C C . ASP A 1 317 ? 52.829 53.705 73.267 1.00 57.49 317 ASP A C 1
ATOM 1986 O O . ASP A 1 317 ? 52.033 54.577 72.910 1.00 51.66 317 ASP A O 1
ATOM 1991 N N . PHE A 1 318 ? 53.708 53.851 74.241 1.00 57.20 318 PHE A N 1
ATOM 1992 C CA . PHE A 1 318 ? 54.171 55.087 74.832 1.00 49.47 318 PHE A CA 1
ATOM 1993 C C . PHE A 1 318 ? 55.560 55.467 74.316 1.00 46.61 318 PHE A C 1
ATOM 1994 O O . PHE A 1 318 ? 55.893 56.657 74.271 1.00 45.80 318 PHE A O 1
ATOM 2002 N N . TYR A 1 319 ? 56.352 54.467 73.901 1.00 43.78 319 TYR A N 1
ATOM 2003 C CA . TYR A 1 319 ? 57.700 54.610 73.364 1.00 46.48 319 TYR A CA 1
ATOM 2004 C C . TYR A 1 319 ? 57.766 54.080 71.933 1.00 46.92 319 TYR A C 1
ATOM 2005 O O . TYR A 1 319 ? 57.015 53.174 71.551 1.00 47.44 319 TYR A O 1
ATOM 2014 N N . ASN A 1 320 ? 58.722 54.617 71.165 1.00 43.81 320 ASN A N 1
ATOM 2015 C CA . ASN A 1 320 ? 59.068 54.135 69.826 1.00 43.08 320 ASN A CA 1
ATOM 2016 C C . ASN A 1 320 ? 60.445 53.477 69.871 1.00 42.16 320 ASN A C 1
ATOM 2017 O O . ASN A 1 320 ? 61.385 54.051 70.430 1.00 41.20 320 ASN A O 1
ATOM 2022 N N . VAL A 1 321 ? 60.579 52.303 69.257 1.00 39.08 321 VAL A N 1
ATOM 2023 C CA . VAL A 1 321 ? 61.887 51.691 69.048 1.00 39.14 321 VAL A CA 1
ATOM 2024 C C . VAL A 1 321 ? 62.150 51.628 67.546 1.00 40.97 321 VAL A C 1
ATOM 2025 O O . VAL A 1 321 ? 61.646 50.715 66.866 1.00 39.39 321 VAL A O 1
ATOM 2029 N N . PRO A 1 322 ? 62.997 52.514 67.009 1.00 39.85 322 PRO A N 1
ATOM 2030 C CA . PRO A 1 322 ? 63.058 52.680 65.551 1.00 33.06 322 PRO A CA 1
ATOM 2031 C C . PRO A 1 322 ? 63.790 51.555 64.815 1.00 33.36 322 PRO A C 1
ATOM 2032 O O . PRO A 1 322 ? 63.366 51.181 63.715 1.00 34.11 322 PRO A O 1
ATOM 2036 N N . VAL A 1 323 ? 64.873 51.007 65.379 1.00 33.36 323 VAL A N 1
ATOM 2037 C CA . VAL A 1 323 ? 65.589 49.898 64.752 1.00 29.63 323 VAL A CA 1
ATOM 2038 C C . VAL A 1 323 ? 64.677 48.703 64.529 1.00 34.79 323 VAL A C 1
ATOM 2039 O O . VAL A 1 323 ? 63.917 48.289 65.413 1.00 36.03 323 VAL A O 1
ATOM 2043 N N . ASP A 1 324 ? 64.731 48.168 63.318 1.00 41.21 324 ASP A N 1
ATOM 2044 C CA . ASP A 1 324 ? 63.990 46.968 62.965 1.00 42.34 324 ASP A CA 1
ATOM 2045 C C . ASP A 1 324 ? 64.328 45.853 63.959 1.00 40.00 324 ASP A C 1
ATOM 2046 O O . ASP A 1 324 ? 65.464 45.794 64.451 1.00 41.56 324 ASP A O 1
ATOM 2051 N N . PRO A 1 325 ? 63.374 44.987 64.319 1.00 34.76 325 PRO A N 1
ATOM 2052 C CA . PRO A 1 325 ? 63.729 43.882 65.226 1.00 39.56 325 PRO A CA 1
ATOM 2053 C C . PRO A 1 325 ? 64.823 43.013 64.668 1.00 41.47 325 PRO A C 1
ATOM 2054 O O . PRO A 1 325 ? 65.709 42.589 65.412 1.00 45.59 325 PRO A O 1
ATOM 2058 N N . LYS A 1 326 ? 64.795 42.773 63.363 1.00 42.64 326 LYS A N 1
ATOM 2059 C CA . LYS A 1 326 ? 65.848 42.012 62.693 1.00 46.60 326 LYS A CA 1
ATOM 2060 C C . LYS A 1 326 ? 67.255 42.418 63.152 1.00 45.58 326 LYS A C 1
ATOM 2061 O O . LYS A 1 326 ? 68.105 41.553 63.378 1.00 45.10 326 LYS A O 1
ATOM 2067 N N . CYS A 1 327 ? 67.514 43.726 63.322 1.00 34.63 327 CYS A N 1
ATOM 2068 C CA . CYS A 1 327 ? 68.881 44.239 63.448 1.00 33.95 327 CYS A CA 1
ATOM 2069 C C . CYS A 1 327 ? 69.061 45.128 64.676 1.00 35.07 327 CYS A C 1
ATOM 2070 O O . CYS A 1 327 ? 69.921 46.021 64.687 1.00 34.32 327 CYS A O 1
ATOM 2073 N N . ARG A 1 328 ? 68.262 44.880 65.711 1.00 34.17 328 ARG A N 1
ATOM 2074 C CA . ARG A 1 328 ? 68.379 45.565 66.999 1.00 31.40 328 ARG A CA 1
ATOM 2075 C C . ARG A 1 328 ? 69.687 45.259 67.712 1.00 27.67 328 ARG A C 1
ATOM 2076 O O . ARG A 1 328 ? 70.076 44.101 67.847 1.00 30.76 328 ARG A O 1
ATOM 2084 N N . SER A 1 329 ? 70.338 46.304 68.212 1.00 28.83 329 SER A N 1
ATOM 2085 C CA . SER A 1 329 ? 71.636 46.163 68.862 1.00 32.98 329 SER A CA 1
ATOM 2086 C C . SER A 1 329 ? 71.506 45.708 70.318 1.00 32.67 329 SER A C 1
ATOM 2087 O O . SER A 1 329 ? 70.667 46.219 71.064 1.00 30.27 329 SER A O 1
ATOM 2090 N N . LYS A 1 330 ? 72.358 44.744 70.715 1.00 31.77 330 LYS A N 1
ATOM 2091 C CA . LYS A 1 330 ? 72.498 44.306 72.106 1.00 32.21 330 LYS A CA 1
ATOM 2092 C C . LYS A 1 330 ? 73.224 45.312 72.983 1.00 32.38 330 LYS A C 1
ATOM 2093 O O . LYS A 1 330 ? 73.111 45.217 74.204 1.00 35.24 330 LYS A O 1
ATOM 2099 N N . MET A 1 331 ? 73.985 46.247 72.414 1.00 32.93 331 MET A N 1
ATOM 2100 C CA . MET A 1 331 ? 74.794 47.158 73.220 1.00 32.46 331 MET A CA 1
ATOM 2101 C C . MET A 1 331 ? 74.221 48.553 73.327 1.00 32.60 331 MET A C 1
ATOM 2102 O O . MET A 1 331 ? 74.692 49.331 74.150 1.00 34.18 331 MET A O 1
ATOM 2107 N N . ASN A 1 332 ? 73.279 48.925 72.483 1.00 32.34 332 ASN A N 1
ATOM 2108 C CA . ASN A 1 332 ? 72.844 50.315 72.425 1.00 33.51 332 ASN A CA 1
ATOM 2109 C C . ASN A 1 332 ? 71.372 50.301 72.075 1.00 33.41 332 ASN A C 1
ATOM 2110 O O . ASN A 1 332 ? 70.997 50.007 70.936 1.00 36.02 332 ASN A O 1
ATOM 2115 N N . VAL A 1 333 ? 70.543 50.590 73.055 1.00 31.15 333 VAL A N 1
ATOM 2116 C CA . VAL A 1 333 ? 69.112 50.500 72.890 1.00 30.10 333 VAL A CA 1
ATOM 2117 C C . VAL A 1 333 ? 68.639 51.920 72.670 1.00 36.06 333 VAL A C 1
ATOM 2118 O O . VAL A 1 333 ? 68.734 52.765 73.566 1.00 43.10 333 VAL A O 1
ATOM 2122 N N . VAL A 1 334 ? 68.202 52.195 71.446 1.00 37.95 334 VAL A N 1
ATOM 2123 C CA . VAL A 1 334 ? 67.776 53.518 71.018 1.00 34.94 334 VAL A CA 1
ATOM 2124 C C . VAL A 1 334 ? 66.261 53.513 71.079 1.00 33.09 334 VAL A C 1
ATOM 2125 O O . VAL A 1 334 ? 65.619 52.566 70.608 1.00 33.87 334 VAL A O 1
ATOM 2129 N N . PHE A 1 335 ? 65.686 54.534 71.699 1.00 31.72 335 PHE A N 1
ATOM 2130 C CA . PHE A 1 335 ? 64.239 54.559 71.809 1.00 35.48 335 PHE A CA 1
ATOM 2131 C C . PHE A 1 335 ? 63.800 55.992 72.024 1.00 40.06 335 PHE A C 1
ATOM 2132 O O . PHE A 1 335 ? 64.612 56.876 72.319 1.00 40.01 335 PHE A O 1
ATOM 2140 N N . THR A 1 336 ? 62.490 56.196 71.920 1.00 40.05 336 THR A N 1
ATOM 2141 C CA . THR A 1 336 ? 61.975 57.544 71.864 1.00 44.92 336 THR A CA 1
ATOM 2142 C C . THR A 1 336 ? 60.530 57.585 72.377 1.00 49.59 336 THR A C 1
ATOM 2143 O O . THR A 1 336 ? 59.822 56.570 72.404 1.00 43.37 336 THR A O 1
ATOM 2147 N N . LEU A 1 337 ? 60.100 58.782 72.798 1.00 50.76 337 LEU A N 1
ATOM 2148 C CA . LEU A 1 337 ? 58.782 58.969 73.399 1.00 53.40 337 LEU A CA 1
ATOM 2149 C C . LEU A 1 337 ? 57.760 59.376 72.349 1.00 50.47 337 LEU A C 1
ATOM 2150 O O . LEU A 1 337 ? 57.973 60.353 71.631 1.00 57.77 337 LEU A O 1
ATOM 2155 N N . LYS A 1 338 ? 56.633 58.662 72.301 1.00 51.35 338 LYS A N 1
ATOM 2156 C CA . LYS A 1 338 ? 55.595 58.985 71.324 1.00 55.73 338 LYS A CA 1
ATOM 2157 C C . LYS A 1 338 ? 55.101 60.422 71.478 1.00 67.73 338 LYS A C 1
ATOM 2158 O O . LYS A 1 338 ? 55.009 61.162 70.491 1.00 77.40 338 LYS A O 1
ATOM 2164 N N . LYS A 1 339 ? 54.798 60.849 72.699 1.00 74.39 339 LYS A N 1
ATOM 2165 C CA . LYS A 1 339 ? 54.553 62.265 72.970 1.00 82.19 339 LYS A CA 1
ATOM 2166 C C . LYS A 1 339 ? 55.861 62.891 73.454 1.00 89.51 339 LYS A C 1
ATOM 2167 O O . LYS A 1 339 ? 56.255 62.741 74.613 1.00 84.26 339 LYS A O 1
ATOM 2173 N N . ASP A 1 340 ? 56.534 63.600 72.547 1.00 111.80 340 ASP A N 1
ATOM 2174 C CA . ASP A 1 340 ? 57.858 64.142 72.828 1.00 112.07 340 ASP A CA 1
ATOM 2175 C C . ASP A 1 340 ? 57.868 65.141 73.984 1.00 113.45 340 ASP A C 1
ATOM 2176 O O . ASP A 1 340 ? 58.943 65.414 74.532 1.00 114.43 340 ASP A O 1
ATOM 2181 N N . GLY A 1 341 ? 56.707 65.690 74.366 1.00 99.17 341 GLY A N 1
ATOM 2182 C CA . GLY A 1 341 ? 56.685 66.732 75.385 1.00 94.29 341 GLY A CA 1
ATOM 2183 C C . GLY A 1 341 ? 57.352 66.323 76.687 1.00 86.38 341 GLY A C 1
ATOM 2184 O O . GLY A 1 341 ? 58.057 67.121 77.313 1.00 82.18 341 GLY A O 1
ATOM 2185 N N . LEU A 1 342 ? 57.162 65.066 77.096 1.00 85.01 342 LEU A N 1
ATOM 2186 C CA . LEU A 1 342 ? 57.600 64.538 78.382 1.00 71.93 342 LEU A CA 1
ATOM 2187 C C . LEU A 1 342 ? 59.058 64.116 78.423 1.00 71.60 342 LEU A C 1
ATOM 2188 O O . LEU A 1 342 ? 59.454 63.453 79.381 1.00 68.26 342 LEU A O 1
ATOM 2193 N N . ASP A 1 343 ? 59.868 64.431 77.413 1.00 74.05 343 ASP A N 1
ATOM 2194 C CA . ASP A 1 343 ? 61.203 63.842 77.447 1.00 74.35 343 ASP A CA 1
ATOM 2195 C C . ASP A 1 343 ? 62.075 64.506 78.509 1.00 73.43 343 ASP A C 1
ATOM 2196 O O . ASP A 1 343 ? 63.014 63.880 79.006 1.00 69.78 343 ASP A O 1
ATOM 2201 N N . ASP A 1 344 ? 61.729 65.716 78.942 1.00 85.80 344 ASP A N 1
ATOM 2202 C CA . ASP A 1 344 ? 62.503 66.355 80.001 1.00 81.65 344 ASP A CA 1
ATOM 2203 C C . ASP A 1 344 ? 62.157 65.785 81.374 1.00 77.30 344 ASP A C 1
ATOM 2204 O O . ASP A 1 344 ? 63.036 65.653 82.234 1.00 81.86 344 ASP A O 1
ATOM 2209 N N . GLN A 1 345 ? 60.894 65.430 81.602 1.00 68.24 345 GLN A N 1
ATOM 2210 C CA . GLN A 1 345 ? 60.551 64.801 82.870 1.00 67.20 345 GLN A CA 1
ATOM 2211 C C . GLN A 1 345 ? 61.108 63.391 82.953 1.00 64.44 345 GLN A C 1
ATOM 2212 O O . GLN A 1 345 ? 61.551 62.957 84.019 1.00 66.50 345 GLN A O 1
ATOM 2218 N N . PHE A 1 346 ? 61.060 62.655 81.845 1.00 66.01 346 PHE A N 1
ATOM 2219 C CA . PHE A 1 346 ? 61.673 61.337 81.774 1.00 60.52 346 PHE A CA 1
ATOM 2220 C C . PHE A 1 346 ? 63.043 61.315 82.438 1.00 59.63 346 PHE A C 1
ATOM 2221 O O . PHE A 1 346 ? 63.314 60.477 83.306 1.00 53.84 346 PHE A O 1
ATOM 2229 N N . LEU A 1 347 ? 63.915 62.252 82.052 1.00 64.43 347 LEU A N 1
ATOM 2230 C CA . LEU A 1 347 ? 65.291 62.213 82.534 1.00 63.45 347 LEU A CA 1
ATOM 2231 C C . LEU A 1 347 ? 65.386 62.591 84.002 1.00 64.31 347 LEU A C 1
ATOM 2232 O O . LEU A 1 347 ? 66.226 62.035 84.720 1.00 60.82 347 LEU A O 1
ATOM 2237 N N . LYS A 1 348 ? 64.549 63.537 84.458 1.00 77.70 348 LYS A N 1
ATOM 2238 C CA . LYS A 1 348 ? 64.529 63.905 85.876 1.00 78.08 348 LYS A CA 1
ATOM 2239 C C . LYS A 1 348 ? 64.013 62.759 86.735 1.00 63.89 348 LYS A C 1
ATOM 2240 O O . LYS A 1 348 ? 64.681 62.339 87.685 1.00 65.48 348 LYS A O 1
ATOM 2246 N N . GLU A 1 349 ? 62.826 62.241 86.413 1.00 56.00 349 GLU A N 1
ATOM 2247 C CA . GLU A 1 349 ? 62.306 61.085 87.129 1.00 53.98 349 GLU A CA 1
ATOM 2248 C C . GLU A 1 349 ? 63.273 59.909 87.117 1.00 54.93 349 GLU A C 1
ATOM 2249 O O . GLU A 1 349 ? 63.197 59.061 88.010 1.00 55.77 349 GLU A O 1
ATOM 2255 N N . ALA A 1 350 ? 64.185 59.841 86.144 1.00 57.14 350 ALA A N 1
ATOM 2256 C CA . ALA A 1 350 ? 65.170 58.764 86.101 1.00 52.96 350 ALA A CA 1
ATOM 2257 C C . ALA A 1 350 ? 66.328 59.030 87.041 1.00 52.65 350 ALA A C 1
ATOM 2258 O O . ALA A 1 350 ? 66.866 58.097 87.641 1.00 54.75 350 ALA A O 1
ATOM 2260 N N . ALA A 1 351 ? 66.751 60.289 87.150 1.00 54.55 351 ALA A N 1
ATOM 2261 C CA . ALA A 1 351 ? 67.779 60.638 88.126 1.00 57.73 351 ALA A CA 1
ATOM 2262 C C . ALA A 1 351 ? 67.261 60.463 89.549 1.00 58.08 351 ALA A C 1
ATOM 2263 O O . ALA A 1 351 ? 68.029 60.117 90.459 1.00 60.01 351 ALA A O 1
ATOM 2265 N N . ALA A 1 352 ? 65.959 60.682 89.750 1.00 53.44 352 ALA A N 1
ATOM 2266 C CA . ALA A 1 352 ? 65.320 60.388 91.020 1.00 51.89 352 ALA A CA 1
ATOM 2267 C C . ALA A 1 352 ? 65.493 58.929 91.440 1.00 57.06 352 ALA A C 1
ATOM 2268 O O . ALA A 1 352 ? 65.327 58.610 92.624 1.00 58.29 352 ALA A O 1
ATOM 2270 N N . ARG A 1 353 ? 65.809 58.030 90.508 1.00 53.96 353 ARG A N 1
ATOM 2271 C CA . ARG A 1 353 ? 66.075 56.644 90.855 1.00 51.31 353 ARG A CA 1
ATOM 2272 C C . ARG A 1 353 ? 67.525 56.268 90.600 1.00 55.76 353 ARG A C 1
ATOM 2273 O O . ARG A 1 353 ? 67.859 55.079 90.595 1.00 52.08 353 ARG A O 1
ATOM 2281 N N . HIS A 1 354 ? 68.387 57.270 90.387 1.00 61.40 354 HIS A N 1
ATOM 2282 C CA . HIS A 1 354 ? 69.824 57.081 90.143 1.00 66.96 354 HIS A CA 1
ATOM 2283 C C . HIS A 1 354 ? 70.087 56.272 88.872 1.00 69.95 354 HIS A C 1
ATOM 2284 O O . HIS A 1 354 ? 70.828 55.282 88.868 1.00 72.96 354 HIS A O 1
ATOM 2291 N N . LEU A 1 355 ? 69.464 56.725 87.781 1.00 65.36 355 LEU A N 1
ATOM 2292 C CA . LEU A 1 355 ? 69.646 56.201 86.432 1.00 60.52 355 LEU A CA 1
ATOM 2293 C C . LEU A 1 355 ? 70.035 57.385 85.553 1.00 68.27 355 LEU A C 1
ATOM 2294 O O . LEU A 1 355 ? 69.217 58.288 85.333 1.00 64.55 355 LEU A O 1
ATOM 2299 N N . THR A 1 356 ? 71.282 57.400 85.074 1.00 77.46 356 THR A N 1
ATOM 2300 C CA . THR A 1 356 ? 71.815 58.503 84.278 1.00 78.49 356 THR A CA 1
ATOM 2301 C C . THR A 1 356 ? 72.424 57.959 82.986 1.00 83.23 356 THR A C 1
ATOM 2302 O O . THR A 1 356 ? 72.394 56.753 82.716 1.00 83.78 356 THR A O 1
ATOM 2306 N N . GLY A 1 357 ? 72.987 58.871 82.185 1.00 91.35 357 GLY A N 1
ATOM 2307 C CA . GLY A 1 357 ? 73.669 58.516 80.952 1.00 93.56 357 GLY A CA 1
ATOM 2308 C C . GLY A 1 357 ? 72.729 57.987 79.888 1.00 89.78 357 GLY A C 1
ATOM 2309 O O . GLY A 1 357 ? 73.000 56.962 79.249 1.00 90.07 357 GLY A O 1
ATOM 2310 N N . LEU A 1 358 ? 71.619 58.696 79.678 1.00 81.72 358 LEU A N 1
ATOM 2311 C CA . LEU A 1 358 ? 70.491 58.150 78.940 1.00 73.69 358 LEU A CA 1
ATOM 2312 C C . LEU A 1 358 ? 69.990 59.051 77.811 1.00 72.99 358 LEU A C 1
ATOM 2313 O O . LEU A 1 358 ? 68.965 58.735 77.197 1.00 68.29 358 LEU A O 1
ATOM 2318 N N . LYS A 1 359 ? 70.684 60.141 77.495 1.00 78.06 359 LYS A N 1
ATOM 2319 C CA . LYS A 1 359 ? 70.189 61.131 76.542 1.00 78.67 359 LYS A CA 1
ATOM 2320 C C . LYS A 1 359 ? 70.890 60.967 75.195 1.00 92.53 359 LYS A C 1
ATOM 2321 O O . LYS A 1 359 ? 72.096 61.212 75.088 1.00 100.50 359 LYS A O 1
ATOM 2327 N N . GLY A 1 360 ? 70.118 60.562 74.177 1.00 107.85 360 GLY A N 1
ATOM 2328 C CA . GLY A 1 360 ? 70.488 60.521 72.767 1.00 113.36 360 GLY A CA 1
ATOM 2329 C C . GLY A 1 360 ? 71.960 60.499 72.405 1.00 123.82 360 GLY A C 1
ATOM 2330 O O . GLY A 1 360 ? 72.750 59.767 73.011 1.00 127.20 360 GLY A O 1
ATOM 2331 N N . HIS A 1 361 ? 72.335 61.278 71.382 1.00 144.35 361 HIS A N 1
ATOM 2332 C CA . HIS A 1 361 ? 73.743 61.503 71.077 1.00 150.62 361 HIS A CA 1
ATOM 2333 C C . HIS A 1 361 ? 73.964 62.909 70.549 1.00 154.05 361 HIS A C 1
ATOM 2334 O O . HIS A 1 361 ? 74.887 63.137 69.758 1.00 155.00 361 HIS A O 1
ATOM 2341 N N . ARG A 1 362 ? 73.112 63.850 70.963 1.00 132.91 362 ARG A N 1
ATOM 2342 C CA . ARG A 1 362 ? 73.130 65.244 70.534 1.00 124.74 362 ARG A CA 1
ATOM 2343 C C . ARG A 1 362 ? 72.687 65.383 69.082 1.00 127.46 362 ARG A C 1
ATOM 2344 O O . ARG A 1 362 ? 72.303 66.475 68.654 1.00 125.66 362 ARG A O 1
ATOM 2352 N N . SER A 1 363 ? 72.717 64.286 68.322 1.00 133.80 363 SER A 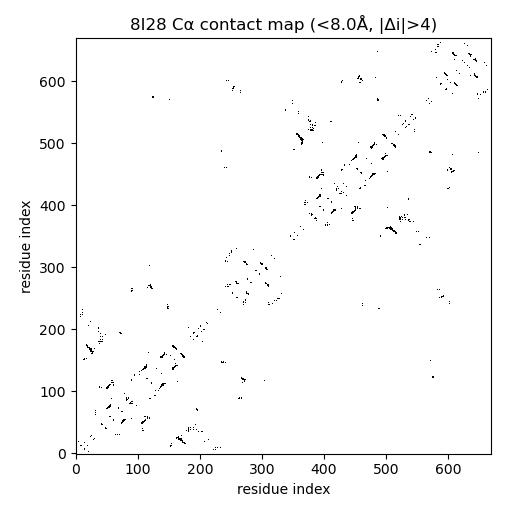N 1
ATOM 2353 C CA . SER A 1 363 ? 72.254 64.271 66.936 1.00 129.75 363 SER A CA 1
ATOM 2354 C C . SER A 1 363 ? 70.887 63.602 66.795 1.00 134.31 363 SER A C 1
ATOM 2355 O O . SER A 1 363 ? 69.944 64.217 66.290 1.00 130.04 363 SER A O 1
ATOM 2358 N N . VAL A 1 364 ? 70.754 62.352 67.254 1.00 140.45 364 VAL A N 1
ATOM 2359 C CA . VAL A 1 364 ? 69.520 61.602 67.017 1.00 135.69 364 VAL A CA 1
ATOM 2360 C C . VAL A 1 364 ? 68.370 62.162 67.853 1.00 136.11 364 VAL A C 1
ATOM 2361 O O . VAL A 1 364 ? 67.246 62.305 67.359 1.00 140.44 364 VAL A O 1
ATOM 2365 N N . GLY A 1 365 ? 68.617 62.483 69.126 1.00 129.93 365 GLY A N 1
ATOM 2366 C CA . GLY A 1 365 ? 67.654 63.230 69.919 1.00 126.96 365 GLY A CA 1
ATOM 2367 C C . GLY A 1 365 ? 66.690 62.424 70.774 1.00 119.50 365 GLY A C 1
ATOM 2368 O O . GLY A 1 365 ? 65.896 63.025 71.517 1.00 112.91 365 GLY A O 1
ATOM 2369 N N . GLY A 1 366 ? 66.716 61.095 70.695 1.00 102.75 366 GLY A N 1
ATOM 2370 C CA . GLY A 1 366 ? 65.910 60.286 71.587 1.00 80.38 366 GLY A CA 1
ATOM 2371 C C . GLY A 1 366 ? 66.673 59.948 72.852 1.00 75.93 366 GLY A C 1
ATOM 2372 O O . GLY A 1 366 ? 67.360 60.813 73.403 1.00 80.36 366 GLY A O 1
ATOM 2373 N N . PHE A 1 367 ? 66.581 58.696 73.311 1.00 62.41 367 PHE A N 1
ATOM 2374 C CA . PHE A 1 367 ? 67.300 58.225 74.485 1.00 56.22 367 PHE A CA 1
ATOM 2375 C C . PHE A 1 367 ? 68.134 56.998 74.135 1.00 53.76 367 PHE A C 1
ATOM 2376 O O . PHE A 1 367 ? 67.730 56.177 73.310 1.00 51.14 367 PHE A O 1
ATOM 2384 N N . ARG A 1 368 ? 69.294 56.872 74.760 1.00 56.61 368 ARG A N 1
ATOM 2385 C CA . ARG A 1 368 ? 70.178 55.744 74.536 1.00 48.77 368 ARG A CA 1
ATOM 2386 C C . ARG A 1 368 ? 70.304 54.974 75.824 1.00 49.63 368 ARG A C 1
ATOM 2387 O O . ARG A 1 368 ? 70.288 55.555 76.902 1.00 60.15 368 ARG A O 1
ATOM 2395 N N . ALA A 1 369 ? 70.474 53.669 75.712 1.00 44.14 369 ALA A N 1
ATOM 2396 C CA . ALA A 1 369 ? 70.772 52.842 76.869 1.00 38.73 369 ALA A CA 1
ATOM 2397 C C . ALA A 1 369 ? 71.979 52.008 76.484 1.00 37.96 369 ALA A C 1
ATOM 2398 O O . ALA A 1 369 ? 71.830 50.935 75.911 1.00 38.96 369 ALA A O 1
ATOM 2400 N N . SER A 1 370 ? 73.168 52.508 76.775 1.00 37.11 370 SER A N 1
ATOM 2401 C CA . SER A 1 370 ? 74.391 51.806 76.421 1.00 36.87 370 SER A CA 1
ATOM 2402 C C . SER A 1 370 ? 74.692 50.746 77.479 1.00 41.58 370 SER A C 1
ATOM 2403 O O . SER A 1 370 ? 75.073 51.066 78.608 1.00 47.98 370 SER A O 1
ATOM 2406 N N . ILE A 1 371 ? 74.504 49.485 77.107 1.00 41.89 371 ILE A N 1
ATOM 2407 C CA . ILE A 1 371 ? 74.850 48.332 77.927 1.00 42.49 371 ILE A CA 1
ATOM 2408 C C . ILE A 1 371 ? 76.330 48.036 77.762 1.00 45.16 371 ILE A C 1
ATOM 2409 O O . ILE A 1 371 ? 76.818 47.907 76.641 1.00 48.06 371 ILE A O 1
ATOM 2414 N N . TYR A 1 372 ? 77.050 47.878 78.866 1.00 52.95 372 TYR A N 1
ATOM 2415 C CA . TYR A 1 372 ? 78.390 47.345 78.683 1.00 53.26 372 TYR A CA 1
ATOM 2416 C C . TYR A 1 372 ? 78.683 46.139 79.571 1.00 54.66 372 TYR A C 1
ATOM 2417 O O . TYR A 1 372 ? 77.779 45.551 80.183 1.00 47.65 372 TYR A O 1
ATOM 2426 N N . ASN A 1 373 ? 79.966 45.751 79.598 1.00 63.13 373 ASN A N 1
ATOM 2427 C CA . ASN A 1 373 ? 80.367 44.524 80.273 1.00 60.37 373 ASN A CA 1
ATOM 2428 C C . ASN A 1 373 ? 80.121 44.619 81.764 1.00 59.95 373 ASN A C 1
ATOM 2429 O O . ASN A 1 373 ? 79.715 43.637 82.393 1.00 61.35 373 ASN A O 1
ATOM 2434 N N . ALA A 1 374 ? 80.356 45.803 82.346 1.00 60.24 374 ALA A N 1
ATOM 2435 C CA . ALA A 1 374 ? 80.188 45.972 83.784 1.00 53.46 374 ALA A CA 1
ATOM 2436 C C . ALA A 1 374 ? 78.717 46.024 84.181 1.00 53.26 374 ALA A C 1
ATOM 2437 O O . ALA A 1 374 ? 78.332 45.386 85.163 1.00 53.26 374 ALA A O 1
ATOM 2439 N N . LEU A 1 375 ? 77.892 46.803 83.466 1.00 52.29 375 LEU A N 1
ATOM 2440 C CA . LEU A 1 375 ? 76.478 46.973 83.803 1.00 46.01 375 LEU A CA 1
ATOM 2441 C C . LEU A 1 375 ? 75.849 45.679 84.268 1.00 45.47 375 LEU A C 1
ATOM 2442 O O . LEU A 1 375 ? 75.813 44.687 83.534 1.00 45.20 375 LEU A O 1
ATOM 2447 N N . SER A 1 376 ? 75.384 45.688 85.506 1.00 44.14 376 SER A N 1
ATOM 2448 C CA . SER A 1 376 ? 74.757 44.524 86.103 1.00 40.41 376 SER A CA 1
ATOM 2449 C C . SER A 1 376 ? 73.354 44.358 85.558 1.00 35.92 376 SER A C 1
ATOM 2450 O O . SER A 1 376 ? 72.701 45.332 85.167 1.00 38.50 376 SER A O 1
ATOM 2453 N N . VAL A 1 377 ? 72.876 43.114 85.564 1.00 33.52 377 VAL A N 1
ATOM 2454 C CA . VAL A 1 377 ? 71.471 42.884 85.235 1.00 36.06 377 VAL A CA 1
ATOM 2455 C C . VAL A 1 377 ? 70.562 43.595 86.237 1.00 37.92 377 VAL A C 1
ATOM 2456 O O . VAL A 1 377 ? 69.511 44.138 85.872 1.00 36.55 377 VAL A O 1
ATOM 2460 N N . LYS A 1 378 ? 70.948 43.602 87.518 1.00 44.08 378 LYS A N 1
ATOM 2461 C CA . LYS A 1 378 ? 70.185 44.359 88.507 1.00 40.30 378 LYS A CA 1
ATOM 2462 C C . LYS A 1 378 ? 70.043 45.808 88.088 1.00 36.07 378 LYS A C 1
ATOM 2463 O O . LYS A 1 378 ? 68.980 46.412 88.271 1.00 38.21 378 LYS A O 1
ATOM 2469 N N . ALA A 1 379 ? 71.107 46.390 87.533 1.00 32.95 379 ALA A N 1
ATOM 2470 C CA . ALA A 1 379 ? 71.024 47.773 87.097 1.00 32.75 379 ALA A CA 1
ATOM 2471 C C . ALA A 1 379 ? 70.052 47.917 85.932 1.00 37.81 379 ALA A C 1
ATOM 2472 O O . ALA A 1 379 ? 69.221 48.839 85.920 1.00 38.58 379 ALA A O 1
ATOM 2474 N N . VAL A 1 380 ? 70.111 47.003 84.955 1.00 31.97 380 VAL A N 1
ATOM 2475 C CA . VAL A 1 380 ? 69.183 47.140 83.838 1.00 34.03 380 VAL A CA 1
ATOM 2476 C C . VAL A 1 380 ? 67.779 46.784 84.289 1.00 32.78 380 VAL A C 1
ATOM 2477 O O . VAL A 1 380 ? 66.801 47.317 83.751 1.00 35.47 380 VAL A O 1
ATOM 2481 N N . GLN A 1 381 ? 67.648 45.913 85.296 1.00 32.39 381 GLN A N 1
ATOM 2482 C CA . GLN A 1 381 ? 66.329 45.642 85.863 1.00 35.26 381 GLN A CA 1
ATOM 2483 C C . GLN A 1 381 ? 65.712 46.901 86.457 1.00 33.48 381 GLN A C 1
ATOM 2484 O O . GLN A 1 381 ? 64.500 47.147 86.325 1.00 30.86 381 GLN A O 1
ATOM 2490 N N . ASN A 1 382 ? 66.521 47.695 87.151 1.00 30.35 382 ASN A N 1
ATOM 2491 C CA . ASN A 1 382 ? 65.969 48.909 87.710 1.00 32.70 382 ASN A CA 1
ATOM 2492 C C . ASN A 1 382 ? 65.496 49.813 86.593 1.00 31.72 382 ASN A C 1
ATOM 2493 O O . ASN A 1 382 ? 64.407 50.394 86.671 1.00 32.36 382 ASN A O 1
ATOM 2498 N N . LEU A 1 383 ? 66.258 49.858 85.499 1.00 36.79 383 LEU A N 1
ATOM 2499 C CA . LEU A 1 383 ? 65.882 50.669 84.345 1.00 35.27 383 LEU A CA 1
ATOM 2500 C C . LEU A 1 383 ? 64.619 50.123 83.665 1.00 30.16 383 LEU A C 1
ATOM 2501 O O . LEU A 1 383 ? 63.720 50.885 83.276 1.00 26.49 383 LEU A O 1
ATOM 2506 N N . VAL A 1 384 ? 64.536 48.804 83.533 1.00 26.36 384 VAL A N 1
ATOM 2507 C CA . VAL A 1 384 ? 63.326 48.179 83.021 1.00 30.46 384 VAL A CA 1
ATOM 2508 C C . VAL A 1 384 ? 62.114 48.609 83.838 1.00 33.31 384 VAL A C 1
ATOM 2509 O O . VAL A 1 384 ? 61.044 48.916 83.287 1.00 33.39 384 VAL A O 1
ATOM 2513 N N . ASP A 1 385 ? 62.265 48.653 85.162 1.00 33.20 385 ASP A N 1
ATOM 2514 C CA . ASP A 1 385 ? 61.149 49.028 86.018 1.00 32.31 385 ASP A CA 1
ATOM 2515 C C . ASP A 1 385 ? 60.752 50.480 85.798 1.00 31.09 385 ASP A C 1
ATOM 2516 O O . ASP A 1 385 ? 59.562 50.792 85.716 1.00 32.65 385 ASP A O 1
ATOM 2521 N N . PHE A 1 386 ? 61.732 51.380 85.689 1.00 31.70 386 PHE A N 1
ATOM 2522 C CA . PHE A 1 386 ? 61.408 52.787 85.480 1.00 35.13 386 PHE A CA 1
ATOM 2523 C C . PHE A 1 386 ? 60.781 53.034 84.100 1.00 40.79 386 PHE A C 1
ATOM 2524 O O . PHE A 1 386 ? 59.949 53.941 83.937 1.00 38.97 386 PHE A O 1
ATOM 2532 N N . ILE A 1 387 ? 61.151 52.252 83.089 1.00 38.61 387 ILE A N 1
ATOM 2533 C CA . ILE A 1 387 ? 60.467 52.393 81.813 1.00 36.35 387 ILE A CA 1
ATOM 2534 C C . ILE A 1 387 ? 59.001 51.989 81.961 1.00 36.92 387 ILE A C 1
ATOM 2535 O O . ILE A 1 387 ? 58.102 52.754 81.602 1.00 41.52 387 ILE A O 1
ATOM 2540 N N . LYS A 1 388 ? 58.736 50.811 82.546 1.00 37.16 388 LYS A N 1
ATOM 2541 C CA . LYS A 1 388 ? 57.380 50.208 82.539 1.00 37.11 388 LYS A CA 1
ATOM 2542 C C . LYS A 1 388 ? 56.294 50.999 83.294 1.00 39.47 388 LYS A C 1
ATOM 2543 O O . LYS A 1 388 ? 55.450 51.707 82.730 1.00 40.80 388 LYS A O 1
ATOM 2549 N N . GLU A 1 389 ? 57.923 52.266 84.915 1.00 38.70 389 GLU A N 1
ATOM 2550 C CA . GLU A 1 389 ? 56.900 52.845 85.773 1.00 44.54 389 GLU A CA 1
ATOM 2551 C C . GLU A 1 389 ? 56.313 54.061 85.075 1.00 45.24 389 GLU A C 1
ATOM 2552 O O . GLU A 1 389 ? 55.132 54.384 85.219 1.00 43.75 389 GLU A O 1
ATOM 2558 N N . PHE A 1 390 ? 57.183 54.701 84.290 1.00 44.53 390 PHE A N 1
ATOM 2559 C CA . PHE A 1 390 ? 56.879 55.987 83.678 1.00 47.09 390 PHE A CA 1
ATOM 2560 C C . PHE A 1 390 ? 55.803 55.872 82.598 1.00 47.06 390 PHE A C 1
ATOM 2561 O O . PHE A 1 390 ? 54.979 56.780 82.450 1.00 49.19 390 PHE A O 1
ATOM 2569 N N . ALA A 1 391 ? 55.769 54.771 81.850 1.00 43.56 391 ALA A N 1
ATOM 2570 C CA . ALA A 1 391 ? 54.768 54.672 80.795 1.00 46.23 391 ALA A CA 1
ATOM 2571 C C . ALA A 1 391 ? 53.365 54.537 81.371 1.00 48.28 391 ALA A C 1
ATOM 2572 O O . ALA A 1 391 ? 52.420 55.117 80.831 1.00 53.22 391 ALA A O 1
ATOM 2574 N N . GLU A 1 392 ? 53.201 53.776 82.458 1.00 52.43 392 GLU A N 1
ATOM 2575 C CA . GLU A 1 392 ? 51.907 53.721 83.144 1.00 55.50 392 GLU A CA 1
ATOM 2576 C C . GLU A 1 392 ? 51.600 55.041 83.845 1.00 56.59 392 GLU A C 1
ATOM 2577 O O . GLU A 1 392 ? 50.502 55.590 83.700 1.00 57.02 392 GLU A O 1
ATOM 2583 N N . LYS A 1 393 ? 52.566 55.555 84.617 1.00 53.75 393 LYS A N 1
ATOM 2584 C CA . LYS A 1 393 ? 52.449 56.861 85.259 1.00 51.52 393 LYS A CA 1
ATOM 2585 C C . LYS A 1 393 ? 51.865 57.893 84.292 1.00 57.19 393 LYS A C 1
ATOM 2586 O O . LYS A 1 393 ? 50.737 58.372 84.474 1.00 59.03 393 LYS A O 1
ATOM 2592 N N . ASN A 1 394 ? 52.600 58.204 83.224 1.00 56.98 394 ASN A N 1
ATOM 2593 C CA . ASN A 1 394 ? 52.180 59.174 82.211 1.00 50.58 394 ASN A CA 1
ATOM 2594 C C . ASN A 1 394 ? 51.326 58.561 81.110 1.00 54.80 394 ASN A C 1
ATOM 2595 O O . ASN A 1 394 ? 51.570 58.824 79.937 1.00 59.16 394 ASN A O 1
ATOM 2600 N N . ALA A 1 395 ? 50.346 57.720 81.424 1.00 57.59 395 ALA A N 1
ATOM 2601 C CA . ALA A 1 395 ? 49.534 57.086 80.386 1.00 58.15 395 ALA A CA 1
ATOM 2602 C C . ALA A 1 395 ? 48.920 58.112 79.431 1.00 61.52 395 ALA A C 1
ATOM 2603 O O . ALA A 1 395 ? 48.034 57.789 78.637 1.00 66.08 395 ALA A O 1
ATOM 2605 N N . THR B 1 51 ? 79.513 0.552 57.461 1.00 115.72 51 THR B N 1
ATOM 2606 C CA . THR B 1 51 ? 79.675 0.214 58.871 1.00 120.36 51 THR B CA 1
ATOM 2607 C C . THR B 1 51 ? 80.553 1.275 59.560 1.00 118.56 51 THR B C 1
ATOM 2608 O O . THR B 1 51 ? 81.421 1.872 58.916 1.00 118.73 51 THR B O 1
ATOM 2612 N N . LYS B 1 52 ? 80.294 1.530 60.850 1.00 111.22 52 LYS B N 1
ATOM 2613 C CA . LYS B 1 52 ? 81.083 2.466 61.670 1.00 107.23 52 LYS B CA 1
ATOM 2614 C C . LYS B 1 52 ? 81.229 3.843 61.020 1.00 107.83 52 LYS B C 1
ATOM 2615 O O . LYS B 1 52 ? 82.304 4.448 61.040 1.00 103.68 52 LYS B O 1
ATOM 2621 N N . VAL B 1 53 ? 80.142 4.347 60.429 1.00 108.53 53 VAL B N 1
ATOM 2622 C CA . VAL B 1 53 ? 80.041 5.781 60.174 1.00 104.54 53 VAL B CA 1
ATOM 2623 C C . VAL B 1 53 ? 79.967 6.557 61.478 1.00 102.73 53 VAL B C 1
ATOM 2624 O O . VAL B 1 53 ? 80.109 7.789 61.478 1.00 99.72 53 VAL B O 1
ATOM 2628 N N . ILE B 1 54 ? 79.739 5.841 62.584 1.00 102.08 54 ILE B N 1
ATOM 2629 C CA . ILE B 1 54 ? 79.829 6.408 63.926 1.00 97.55 54 ILE B CA 1
ATOM 2630 C C . ILE B 1 54 ? 81.104 7.218 64.078 1.00 97.55 54 ILE B C 1
ATOM 2631 O O . ILE B 1 54 ? 81.080 8.377 64.509 1.00 97.18 54 ILE B O 1
ATOM 2636 N N . GLU B 1 55 ? 82.241 6.601 63.743 1.00 99.74 55 GLU B N 1
ATOM 2637 C CA . GLU B 1 55 ? 83.532 7.249 63.929 1.00 99.70 55 GLU B CA 1
ATOM 2638 C C . GLU B 1 55 ? 83.586 8.598 63.232 1.00 96.76 55 GLU B C 1
ATOM 2639 O O . GLU B 1 55 ? 84.243 9.526 63.721 1.00 93.59 55 GLU B O 1
ATOM 2645 N N . ASP B 1 56 ? 82.886 8.732 62.105 1.00 96.88 56 ASP B N 1
ATOM 2646 C CA . ASP B 1 56 ? 82.909 9.979 61.355 1.00 96.12 56 ASP B CA 1
ATOM 2647 C C . ASP B 1 56 ? 81.999 11.025 61.993 1.00 89.75 56 ASP B C 1
ATOM 2648 O O . ASP B 1 56 ? 82.385 12.194 62.121 1.00 84.95 56 ASP B O 1
ATOM 2653 N N . SER B 1 57 ? 80.797 10.616 62.408 1.00 91.39 57 SER B N 1
ATOM 2654 C CA . SER B 1 57 ? 79.882 11.532 63.085 1.00 88.97 57 SER B CA 1
ATOM 2655 C C . SER B 1 57 ? 80.502 12.080 64.359 1.00 84.02 57 SER B C 1
ATOM 2656 O O . SER B 1 57 ? 80.450 13.288 64.615 1.00 80.94 57 SER B O 1
ATOM 2659 N N . LYS B 1 58 ? 81.078 11.197 65.179 1.00 81.71 58 LYS B N 1
ATOM 2660 C CA . LYS B 1 58 ? 81.832 11.641 66.345 1.00 77.44 58 LYS B CA 1
ATOM 2661 C C . LYS B 1 58 ? 82.850 12.709 65.962 1.00 78.80 58 LYS B C 1
ATOM 2662 O O . LYS B 1 58 ? 82.953 13.751 66.621 1.00 78.26 58 LYS B O 1
ATOM 2668 N N . LYS B 1 59 ? 83.611 12.468 64.888 1.00 79.04 59 LYS B N 1
ATOM 2669 C CA . LYS B 1 59 ? 84.605 13.446 64.455 1.00 79.02 59 LYS B CA 1
ATOM 2670 C C . LYS B 1 59 ? 83.943 14.778 64.120 1.00 81.02 59 LYS B C 1
ATOM 2671 O O . LYS B 1 59 ? 84.454 15.844 64.495 1.00 77.99 59 LYS B O 1
ATOM 2677 N N . HIS B 1 60 ? 82.792 14.730 63.436 1.00 80.68 60 HIS B N 1
ATOM 2678 C CA . HIS B 1 60 ? 82.022 15.938 63.144 1.00 79.62 60 HIS B CA 1
ATOM 2679 C C . HIS B 1 60 ? 81.647 16.672 64.425 1.00 77.60 60 HIS B C 1
ATOM 2680 O O . HIS B 1 60 ? 81.756 17.903 64.510 1.00 75.97 60 HIS B O 1
ATOM 2687 N N . LEU B 1 61 ? 81.182 15.926 65.432 1.00 76.49 61 LEU B N 1
ATOM 2688 C CA . LEU B 1 61 ? 80.749 16.540 66.680 1.00 68.46 61 LEU B CA 1
ATOM 2689 C C . LEU B 1 61 ? 81.912 17.215 67.385 1.00 70.23 61 LEU B C 1
ATOM 2690 O O . LEU B 1 61 ? 81.851 18.411 67.693 1.00 70.79 61 LEU B O 1
ATOM 2695 N N . ILE B 1 62 ? 82.995 16.470 67.639 1.00 68.42 62 ILE B N 1
ATOM 2696 C CA . ILE B 1 62 ? 84.146 17.077 68.291 1.00 67.18 62 ILE B CA 1
ATOM 2697 C C . ILE B 1 62 ? 84.646 18.269 67.500 1.00 70.15 62 ILE B C 1
ATOM 2698 O O . ILE B 1 62 ? 85.360 19.112 68.044 1.00 70.28 62 ILE B O 1
ATOM 2703 N N . GLU B 1 63 ? 84.265 18.375 66.227 1.00 78.74 63 GLU B N 1
ATOM 2704 C CA . GLU B 1 63 ? 84.592 19.574 65.472 1.00 83.38 63 GLU B CA 1
ATOM 2705 C C . GLU B 1 63 ? 83.624 20.704 65.800 1.00 79.83 63 GLU B C 1
ATOM 2706 O O . GLU B 1 63 ? 84.031 21.721 66.372 1.00 82.85 63 GLU B O 1
ATOM 2712 N N . LEU B 1 64 ? 82.330 20.538 65.489 1.00 68.14 64 LEU B N 1
ATOM 2713 C CA . LEU B 1 64 ? 81.430 21.678 65.646 1.00 67.72 64 LEU B CA 1
ATOM 2714 C C . LEU B 1 64 ? 81.339 22.133 67.096 1.00 67.80 64 LEU B C 1
ATOM 2715 O O . LEU B 1 64 ? 81.091 23.316 67.346 1.00 70.73 64 LEU B O 1
ATOM 2720 N N . LEU B 1 65 ? 81.568 21.234 68.059 1.00 66.63 65 LEU B N 1
ATOM 2721 C CA . LEU B 1 65 ? 81.536 21.605 69.470 1.00 63.73 65 LEU B CA 1
ATOM 2722 C C . LEU B 1 65 ? 82.914 21.827 70.070 1.00 66.28 65 LEU B C 1
ATOM 2723 O O . LEU B 1 65 ? 83.004 22.305 71.213 1.00 63.98 65 LEU B O 1
ATOM 2728 N N . ASN B 1 66 ? 83.980 21.506 69.333 1.00 65.29 66 ASN B N 1
ATOM 2729 C CA . ASN B 1 66 ? 85.341 21.677 69.832 1.00 67.83 66 ASN B CA 1
ATOM 2730 C C . ASN B 1 66 ? 85.559 20.828 71.089 1.00 64.55 66 ASN B C 1
ATOM 2731 O O . ASN B 1 66 ? 86.232 21.241 72.035 1.00 65.55 66 ASN B O 1
ATOM 2736 N N . ILE B 1 67 ? 84.979 19.629 71.099 1.00 63.28 67 ILE B N 1
ATOM 2737 C CA . ILE B 1 67 ? 85.061 18.794 72.302 1.00 61.77 67 ILE B CA 1
ATOM 2738 C C . ILE B 1 67 ? 86.524 18.516 72.610 1.00 65.05 67 ILE B C 1
ATOM 2739 O O . ILE B 1 67 ? 87.254 18.007 71.736 1.00 67.24 67 ILE B O 1
ATOM 2744 N N . PRO B 1 68 ? 86.998 18.815 73.817 1.00 61.56 68 PRO B N 1
ATOM 2745 C CA . PRO B 1 68 ? 88.412 18.618 74.131 1.00 63.15 68 PRO B CA 1
ATOM 2746 C C . PRO B 1 68 ? 88.737 17.143 74.269 1.00 69.72 68 PRO B C 1
ATOM 2747 O O . PRO B 1 68 ? 87.865 16.273 74.322 1.00 69.15 68 PRO B O 1
ATOM 2751 N N . ASP B 1 69 ? 90.036 16.876 74.351 1.00 79.18 69 ASP B N 1
ATOM 2752 C CA . ASP B 1 69 ? 90.496 15.508 74.527 1.00 83.21 69 ASP B CA 1
ATOM 2753 C C . ASP B 1 69 ? 90.104 14.934 75.882 1.00 77.70 69 ASP B C 1
ATOM 2754 O O . ASP B 1 69 ? 90.105 13.707 76.053 1.00 74.11 69 ASP B O 1
ATOM 2759 N N . THR B 1 70 ? 89.775 15.802 76.842 1.00 73.26 70 THR B N 1
ATOM 2760 C CA . THR B 1 70 ? 89.384 15.381 78.179 1.00 65.93 70 THR B CA 1
ATOM 2761 C C . THR B 1 70 ? 88.018 14.703 78.208 1.00 67.97 70 THR B C 1
ATOM 2762 O O . THR B 1 70 ? 87.697 14.034 79.199 1.00 65.16 70 THR B O 1
ATOM 2766 N N . HIS B 1 71 ? 87.210 14.862 77.152 1.00 67.72 71 HIS B N 1
ATOM 2767 C CA . HIS B 1 71 ? 85.862 14.310 77.086 1.00 63.96 71 HIS B CA 1
ATOM 2768 C C . HIS B 1 71 ? 85.737 13.339 75.921 1.00 63.24 71 HIS B C 1
ATOM 2769 O O . HIS B 1 71 ? 86.416 13.475 74.898 1.00 63.60 71 HIS B O 1
ATOM 2776 N N . GLU B 1 72 ? 84.839 12.372 76.078 1.00 61.51 72 GLU B N 1
ATOM 2777 C CA . GLU B 1 72 ? 84.575 11.366 75.065 1.00 61.50 72 GLU B CA 1
ATOM 2778 C C . GLU B 1 72 ? 83.108 11.421 74.661 1.00 62.34 72 GLU B C 1
ATOM 2779 O O . GLU B 1 72 ? 82.233 11.655 75.504 1.00 61.89 72 GLU B O 1
ATOM 2785 N N . VAL B 1 73 ? 82.852 11.211 73.364 1.00 63.44 73 VAL B N 1
ATOM 2786 C CA . VAL B 1 73 ? 81.503 11.188 72.810 1.00 57.11 73 VAL B CA 1
ATOM 2787 C C . VAL B 1 73 ? 81.011 9.754 72.735 1.00 58.42 73 VAL B C 1
ATOM 2788 O O . VAL B 1 73 ? 81.671 8.886 72.152 1.00 67.23 73 VAL B O 1
ATOM 2792 N N . PHE B 1 74 ? 79.855 9.497 73.324 1.00 54.83 74 PHE B N 1
ATOM 2793 C CA . PHE B 1 74 ? 79.226 8.204 73.152 1.00 59.04 74 PHE B CA 1
ATOM 2794 C C . PHE B 1 74 ? 77.731 8.423 72.961 1.00 61.21 74 PHE B C 1
ATOM 2795 O O . PHE B 1 74 ? 77.184 9.463 73.344 1.00 59.27 74 PHE B O 1
ATOM 2803 N N . TYR B 1 75 ? 77.105 7.490 72.255 1.00 59.60 75 TYR B N 1
ATOM 2804 C CA . TYR B 1 75 ? 75.690 7.559 71.932 1.00 66.15 75 TYR B CA 1
ATOM 2805 C C . TYR B 1 75 ? 74.974 6.445 72.679 1.00 68.51 75 TYR B C 1
ATOM 2806 O O . TYR B 1 75 ? 75.557 5.388 72.939 1.00 70.02 75 TYR B O 1
ATOM 2815 N N . LEU B 1 76 ? 73.703 6.677 73.015 1.00 68.54 76 LEU B N 1
ATOM 2816 C CA . LEU B 1 76 ? 72.925 5.680 73.738 1.00 70.99 76 LEU B CA 1
ATOM 2817 C C . LEU B 1 76 ? 71.520 5.601 73.170 1.00 72.45 76 LEU B C 1
ATOM 2818 O O . LEU B 1 76 ? 70.886 6.630 72.920 1.00 72.99 76 LEU B O 1
ATOM 2823 N N . GLN B 1 77 ? 71.043 4.375 72.965 1.00 79.51 77 GLN B N 1
ATOM 2824 C CA . GLN B 1 77 ? 69.664 4.171 72.537 1.00 85.22 77 GLN B CA 1
ATOM 2825 C C . GLN B 1 77 ? 68.732 4.545 73.687 1.00 85.79 77 GLN B C 1
ATOM 2826 O O . GLN B 1 77 ? 68.829 3.983 74.784 1.00 90.45 77 GLN B O 1
ATOM 2832 N N . GLY B 1 78 ? 67.863 5.529 73.461 1.00 87.84 78 GLY B N 1
ATOM 2833 C CA . GLY B 1 78 ? 67.053 6.008 74.559 1.00 88.73 78 GLY B CA 1
ATOM 2834 C C . GLY B 1 78 ? 66.326 7.309 74.318 1.00 85.87 78 GLY B C 1
ATOM 2835 O O . GLY B 1 78 ? 65.113 7.380 74.526 1.00 93.44 78 GLY B O 1
ATOM 2836 N N . GLY B 1 79 ? 67.047 8.358 73.939 1.00 72.69 79 GLY B N 1
ATOM 2837 C CA . GLY B 1 79 ? 66.410 9.618 73.594 1.00 73.39 79 GLY B CA 1
ATOM 2838 C C . GLY B 1 79 ? 65.428 10.239 74.578 1.00 75.42 79 GLY B C 1
ATOM 2839 O O . GLY B 1 79 ? 64.786 11.239 74.247 1.00 74.88 79 GLY B O 1
ATOM 2840 N N . GLY B 1 80 ? 65.280 9.682 75.777 1.00 73.55 80 GLY B N 1
ATOM 2841 C CA . GLY B 1 80 ? 64.358 10.293 76.713 1.00 71.24 80 GLY B CA 1
ATOM 2842 C C . GLY B 1 80 ? 64.620 9.973 78.168 1.00 66.35 80 GLY B C 1
ATOM 2843 O O . GLY B 1 80 ? 65.628 10.389 78.747 1.00 58.79 80 GLY B O 1
ATOM 2844 N N . THR B 1 81 ? 63.666 9.240 78.752 1.00 69.99 81 THR B N 1
ATOM 2845 C CA . THR B 1 81 ? 63.748 8.744 80.122 1.00 57.96 81 THR B CA 1
ATOM 2846 C C . THR B 1 81 ? 65.078 8.056 80.387 1.00 58.49 81 THR B C 1
ATOM 2847 O O . THR B 1 81 ? 65.751 8.340 81.382 1.00 59.16 81 THR B O 1
ATOM 2851 N N . THR B 1 82 ? 65.466 7.141 79.506 1.00 59.72 82 THR B N 1
ATOM 2852 C CA . THR B 1 82 ? 66.771 6.491 79.543 1.00 61.48 82 THR B CA 1
ATOM 2853 C C . THR B 1 82 ? 67.870 7.456 79.986 1.00 58.72 82 THR B C 1
ATOM 2854 O O . THR B 1 82 ? 68.761 7.083 80.755 1.00 57.16 82 THR B O 1
ATOM 2858 N N . GLY B 1 83 ? 67.786 8.710 79.543 1.00 59.53 83 GLY B N 1
ATOM 2859 C CA . GLY B 1 83 ? 68.781 9.701 79.929 1.00 58.20 83 GLY B CA 1
ATOM 2860 C C . GLY B 1 83 ? 68.902 9.884 81.432 1.00 56.00 83 GLY B C 1
ATOM 2861 O O . GLY B 1 83 ? 69.997 9.759 81.989 1.00 55.75 83 GLY B O 1
ATOM 2862 N N . PHE B 1 84 ? 67.782 10.215 82.107 1.00 57.59 84 PHE B N 1
ATOM 2863 C CA . PHE B 1 84 ? 67.765 10.436 83.554 1.00 52.73 84 PHE B CA 1
ATOM 2864 C C . PHE B 1 84 ? 68.420 9.306 84.303 1.00 48.69 84 PHE B C 1
ATOM 2865 O O . PHE B 1 84 ? 69.492 9.477 84.885 1.00 49.70 84 PHE B O 1
ATOM 2873 N N . SER B 1 85 ? 67.713 8.172 84.335 1.00 47.52 85 SER B N 1
ATOM 2874 C CA . SER B 1 85 ? 68.110 7.053 85.173 1.00 48.06 85 SER B CA 1
ATOM 2875 C C . SER B 1 85 ? 69.592 6.765 85.014 1.00 48.98 85 SER B C 1
ATOM 2876 O O . SER B 1 85 ? 70.341 6.732 86.000 1.00 44.87 85 SER B O 1
ATOM 2879 N N . SER B 1 86 ? 70.042 6.610 83.766 1.00 49.32 86 SER B N 1
ATOM 2880 C CA . SER B 1 86 ? 71.422 6.199 83.554 1.00 49.23 86 SER B CA 1
ATOM 2881 C C . SER B 1 86 ? 72.402 7.259 84.037 1.00 43.89 86 SER B C 1
ATOM 2882 O O . SER B 1 86 ? 73.460 6.918 84.569 1.00 45.58 86 SER B O 1
ATOM 2885 N N . VAL B 1 87 ? 72.067 8.539 83.913 1.00 46.58 87 VAL B N 1
ATOM 2886 C CA . VAL B 1 87 ? 73.045 9.542 84.332 1.00 48.13 87 VAL B CA 1
ATOM 2887 C C . VAL B 1 87 ? 73.104 9.634 85.850 1.00 46.77 87 VAL B C 1
ATOM 2888 O O . VAL B 1 87 ? 74.171 9.901 86.414 1.00 48.73 87 VAL B O 1
ATOM 2892 N N . ALA B 1 88 ? 71.989 9.373 86.538 1.00 45.89 88 ALA B N 1
ATOM 2893 C CA . ALA B 1 88 ? 71.982 9.471 87.990 1.00 41.60 88 ALA B CA 1
ATOM 2894 C C . ALA B 1 88 ? 72.778 8.337 88.613 1.00 44.13 88 ALA B C 1
ATOM 2895 O O . ALA B 1 88 ? 73.626 8.571 89.485 1.00 47.42 88 ALA B O 1
ATOM 2897 N N . THR B 1 89 ? 72.537 7.099 88.167 1.00 42.01 89 THR B N 1
ATOM 2898 C CA . THR B 1 89 ? 73.209 5.961 88.794 1.00 47.38 89 THR B CA 1
ATOM 2899 C C . THR B 1 89 ? 74.696 5.936 88.450 1.00 47.21 89 THR B C 1
ATOM 2900 O O . THR B 1 89 ? 75.531 5.633 89.316 1.00 47.49 89 THR B O 1
ATOM 2904 N N . ASN B 1 90 ? 75.050 6.279 87.206 1.00 43.28 90 ASN B N 1
ATOM 2905 C CA . ASN B 1 90 ? 76.460 6.260 86.813 1.00 50.52 90 ASN B CA 1
ATOM 2906 C C . ASN B 1 90 ? 77.266 7.352 87.522 1.00 50.70 90 ASN B C 1
ATOM 2907 O O . ASN B 1 90 ? 78.417 7.120 87.918 1.00 49.88 90 ASN B O 1
ATOM 2912 N N . LEU B 1 91 ? 76.689 8.551 87.679 1.00 49.28 91 LEU B N 1
ATOM 2913 C CA . LEU B 1 91 ? 77.423 9.675 88.254 1.00 47.84 91 LEU B CA 1
ATOM 2914 C C . LEU B 1 91 ? 77.508 9.588 89.772 1.00 52.06 91 LEU B C 1
ATOM 2915 O O . LEU B 1 91 ? 78.432 10.162 90.375 1.00 51.10 91 LEU B O 1
ATOM 2920 N N . ALA B 1 92 ? 76.536 8.915 90.401 1.00 52.73 92 ALA B N 1
ATOM 2921 C CA . ALA B 1 92 ? 76.678 8.532 91.800 1.00 50.17 92 ALA B CA 1
ATOM 2922 C C . ALA B 1 92 ? 77.887 7.623 91.981 1.00 56.68 92 ALA B C 1
ATOM 2923 O O . ALA B 1 92 ? 78.761 7.886 92.815 1.00 59.29 92 ALA B O 1
ATOM 2925 N N . ALA B 1 93 ? 77.966 6.559 91.170 1.00 55.42 93 ALA B N 1
ATOM 2926 C CA . ALA B 1 93 ? 79.100 5.639 91.211 1.00 56.36 93 ALA B CA 1
ATOM 2927 C C . ALA B 1 93 ? 80.421 6.317 90.851 1.00 58.50 93 ALA B C 1
ATOM 2928 O O . ALA B 1 93 ? 81.468 5.945 91.384 1.00 65.80 93 ALA B O 1
ATOM 2930 N N . ALA B 1 94 ? 80.414 7.294 89.946 1.00 60.30 94 ALA B N 1
ATOM 2931 C CA . ALA B 1 94 ? 81.657 8.005 89.669 1.00 59.69 94 ALA B CA 1
ATOM 2932 C C . ALA B 1 94 ? 82.142 8.761 90.899 1.00 64.72 94 ALA B C 1
ATOM 2933 O O . ALA B 1 94 ? 83.351 8.836 91.141 1.00 68.13 94 ALA B O 1
ATOM 2935 N N . TYR B 1 95 ? 81.220 9.332 91.685 1.00 61.98 95 TYR B N 1
ATOM 2936 C CA . TYR B 1 95 ? 81.621 10.005 92.921 1.00 65.94 95 TYR B CA 1
ATOM 2937 C C . TYR B 1 95 ? 82.236 9.022 93.905 1.00 67.59 95 TYR B C 1
ATOM 2938 O O . TYR B 1 95 ? 83.286 9.295 94.502 1.00 70.57 95 TYR B O 1
ATOM 2947 N N . VAL B 1 96 ? 81.589 7.870 94.087 1.00 64.13 96 VAL B N 1
ATOM 2948 C CA . VAL B 1 96 ? 82.086 6.867 95.017 1.00 68.35 96 VAL B CA 1
ATOM 2949 C C . VAL B 1 96 ? 83.467 6.377 94.601 1.00 72.22 96 VAL B C 1
ATOM 2950 O O . VAL B 1 96 ? 84.276 5.978 95.447 1.00 74.73 96 VAL B O 1
ATOM 2954 N N . GLY B 1 97 ? 83.774 6.427 93.310 1.00 74.75 97 GLY B N 1
ATOM 2955 C CA . GLY B 1 97 ? 85.101 6.083 92.837 1.00 75.56 97 GLY B CA 1
ATOM 2956 C C . GLY B 1 97 ? 86.140 7.133 93.173 1.00 75.61 97 GLY B C 1
ATOM 2957 O O . GLY B 1 97 ? 87.147 6.816 93.804 1.00 77.16 97 GLY B O 1
ATOM 2958 N N . LYS B 1 98 ? 85.904 8.384 92.750 1.00 77.93 98 LYS B N 1
ATOM 2959 C CA . LYS B 1 98 ? 86.849 9.470 93.016 1.00 80.18 98 LYS B CA 1
ATOM 2960 C C . LYS B 1 98 ? 87.102 9.626 94.510 1.00 82.72 98 LYS B C 1
ATOM 2961 O O . LYS B 1 98 ? 88.252 9.625 94.964 1.00 82.68 98 LYS B O 1
ATOM 2967 N N . HIS B 1 99 ? 86.037 9.758 95.290 1.00 84.15 99 HIS B N 1
ATOM 2968 C CA . HIS B 1 99 ? 86.192 9.832 96.732 1.00 86.78 99 HIS B CA 1
ATOM 2969 C C . HIS B 1 99 ? 85.924 8.450 97.308 1.00 85.50 99 HIS B C 1
ATOM 2970 O O . HIS B 1 99 ? 86.196 7.449 96.642 1.00 88.32 99 HIS B O 1
ATOM 2977 N N . GLY B 1 100 ? 85.409 8.362 98.526 1.00 77.56 100 GLY B N 1
ATOM 2978 C CA . GLY B 1 100 ? 85.130 7.050 99.060 1.00 70.63 100 GLY B CA 1
ATOM 2979 C C . GLY B 1 100 ? 83.704 6.915 99.524 1.00 72.67 100 GLY B C 1
ATOM 2980 O O . GLY B 1 100 ? 83.255 5.832 99.899 1.00 76.50 100 GLY B O 1
ATOM 2981 N N . LYS B 1 101 ? 82.976 8.016 99.519 1.00 73.08 101 LYS B N 1
ATOM 2982 C CA . LYS B 1 101 ? 81.626 8.015 100.051 1.00 75.02 101 LYS B CA 1
ATOM 2983 C C . LYS B 1 101 ? 80.672 8.544 98.995 1.00 75.16 101 LYS B C 1
ATOM 2984 O O . LYS B 1 101 ? 81.060 8.877 97.869 1.00 69.71 101 LYS B O 1
ATOM 2990 N N . ILE B 1 102 ? 79.411 8.609 99.388 1.00 70.07 102 ILE B N 1
ATOM 2991 C CA . ILE B 1 102 ? 78.342 9.109 98.551 1.00 65.90 102 ILE B CA 1
ATOM 2992 C C . ILE B 1 102 ? 77.981 10.510 99.022 1.00 65.25 102 ILE B C 1
ATOM 2993 O O . ILE B 1 102 ? 78.155 10.856 100.194 1.00 72.51 102 ILE B O 1
ATOM 2998 N N . ALA B 1 103 ? 77.518 11.333 98.088 1.00 60.29 103 ALA B N 1
ATOM 2999 C CA . ALA B 1 103 ? 76.988 12.661 98.354 1.00 55.61 103 ALA B CA 1
ATOM 3000 C C . ALA B 1 103 ? 75.707 12.838 97.552 1.00 57.30 103 ALA B C 1
ATOM 3001 O O . ALA B 1 103 ? 75.520 12.160 96.532 1.00 59.94 103 ALA B O 1
ATOM 3003 N N . PRO B 1 104 ? 74.808 13.729 97.975 1.00 53.76 104 PRO B N 1
ATOM 3004 C CA . PRO B 1 104 ? 73.530 13.850 97.270 1.00 53.87 104 PRO B CA 1
ATOM 3005 C C . PRO B 1 104 ? 73.714 14.562 95.936 1.00 51.08 104 PRO B C 1
ATOM 3006 O O . PRO B 1 104 ? 74.678 15.302 95.717 1.00 49.67 104 PRO B O 1
ATOM 3010 N N . ALA B 1 105 ? 72.784 14.310 95.026 1.00 49.70 105 ALA B N 1
ATOM 3011 C CA . ALA B 1 105 ? 72.803 14.952 93.722 1.00 49.52 105 ALA B CA 1
ATOM 3012 C C . ALA B 1 105 ? 71.917 16.189 93.785 1.00 49.17 105 ALA B C 1
ATOM 3013 O O . ALA B 1 105 ? 70.905 16.204 94.505 1.00 49.73 105 ALA B O 1
ATOM 3015 N N . GLY B 1 106 ? 72.317 17.226 93.063 1.00 45.85 106 GLY B N 1
ATOM 3016 C CA . GLY B 1 106 ? 71.648 18.503 93.117 1.00 45.69 106 GLY B CA 1
ATOM 3017 C C . GLY B 1 106 ? 70.859 18.765 91.840 1.00 43.98 106 GLY B C 1
ATOM 3018 O O . GLY B 1 106 ? 71.417 18.709 90.751 1.00 44.93 106 GLY B O 1
ATOM 3019 N N . TYR B 1 107 ? 69.579 19.046 92.001 1.00 40.05 107 TYR B N 1
ATOM 3020 C CA . TYR B 1 107 ? 68.721 19.283 90.845 1.00 42.62 107 TYR B CA 1
ATOM 3021 C C . TYR B 1 107 ? 68.236 20.724 90.854 1.00 40.86 107 TYR B C 1
ATOM 3022 O O . TYR B 1 107 ? 67.732 21.210 91.874 1.00 38.82 107 TYR B O 1
ATOM 3031 N N . LEU B 1 108 ? 68.415 21.407 89.722 1.00 42.09 108 LEU B N 1
ATOM 3032 C CA . LEU B 1 108 ? 67.848 22.734 89.502 1.00 41.29 108 LEU B CA 1
ATOM 3033 C C . LEU B 1 108 ? 66.607 22.555 88.629 1.00 38.15 108 LEU B C 1
ATOM 3034 O O . LEU B 1 108 ? 66.709 22.364 87.417 1.00 43.70 108 LEU B O 1
ATOM 3039 N N . VAL B 1 109 ? 65.430 22.601 89.244 1.00 36.82 109 VAL B N 1
ATOM 3040 C CA . VAL B 1 109 ? 64.183 22.337 88.537 1.00 38.61 109 VAL B CA 1
ATOM 3041 C C . VAL B 1 109 ? 63.638 23.645 87.962 1.00 42.68 109 VAL B C 1
ATOM 3042 O O . VAL B 1 109 ? 63.029 24.448 88.670 1.00 45.47 109 VAL B O 1
ATOM 3046 N N . THR B 1 110 ? 63.838 23.849 86.657 1.00 40.47 110 THR B N 1
ATOM 3047 C CA . THR B 1 110 ? 63.324 25.015 85.953 1.00 41.55 110 THR B CA 1
ATOM 3048 C C . THR B 1 110 ? 62.111 24.701 85.088 1.00 40.36 110 THR B C 1
ATOM 3049 O O . THR B 1 110 ? 61.468 25.633 84.587 1.00 41.16 110 THR B O 1
ATOM 3053 N N . GLY B 1 111 ? 61.780 23.433 84.913 1.00 37.57 111 GLY B N 1
ATOM 3054 C CA . GLY B 1 111 ? 60.600 23.067 84.170 1.00 39.66 111 GLY B CA 1
ATOM 3055 C C . GLY B 1 111 ? 60.369 21.571 84.241 1.00 42.38 111 GLY B C 1
ATOM 3056 O O . GLY B 1 111 ? 61.009 20.869 85.023 1.00 41.74 111 GLY B O 1
ATOM 3057 N N . SER B 1 112 ? 59.464 21.105 83.369 1.00 43.16 112 SER B N 1
ATOM 3058 C CA . SER B 1 112 ? 59.016 19.711 83.327 1.00 39.35 112 SER B CA 1
ATOM 3059 C C . SER B 1 112 ? 60.173 18.719 83.295 1.00 42.72 112 SER B C 1
ATOM 3060 O O . SER B 1 112 ? 60.177 17.728 84.036 1.00 42.51 112 SER B O 1
ATOM 3063 N N . TRP B 1 113 ? 61.111 18.905 82.365 1.00 44.32 113 TRP B N 1
ATOM 3064 C CA . TRP B 1 113 ? 62.139 17.888 82.170 1.00 48.70 113 TRP B CA 1
ATOM 3065 C C . TRP B 1 113 ? 63.068 17.809 83.376 1.00 43.18 113 TRP B C 1
ATOM 3066 O O . TRP B 1 113 ? 63.354 16.714 83.871 1.00 42.81 113 TRP B O 1
ATOM 3077 N N . SER B 1 114 ? 63.591 18.966 83.814 1.00 41.66 114 SER B N 1
ATOM 3078 C CA . SER B 1 114 ? 64.276 19.103 85.097 1.00 40.30 114 SER B CA 1
ATOM 3079 C C . SER B 1 114 ? 63.590 18.296 86.183 1.00 40.22 114 SER B C 1
ATOM 3080 O O . SER B 1 114 ? 64.231 17.503 86.879 1.00 37.64 114 SER B O 1
ATOM 3083 N N . GLN B 1 115 ? 62.278 18.501 86.342 1.00 36.15 115 GLN B N 1
ATOM 3084 C CA . GLN B 1 115 ? 61.551 17.856 87.425 1.00 40.35 115 GLN B CA 1
ATOM 3085 C C . GLN B 1 115 ? 61.549 16.339 87.281 1.00 43.94 115 GLN B C 1
ATOM 3086 O O . GLN B 1 115 ? 61.916 15.615 88.220 1.00 42.38 115 GLN B O 1
ATOM 3092 N N . LYS B 1 116 ? 61.114 15.845 86.116 1.00 44.43 116 LYS B N 1
ATOM 3093 C CA . LYS B 1 116 ? 61.090 14.405 85.862 1.00 45.40 116 LYS B CA 1
ATOM 3094 C C . LYS B 1 116 ? 62.442 13.781 86.161 1.00 43.76 116 LYS B C 1
ATOM 3095 O O . LYS B 1 116 ? 62.528 12.710 86.770 1.00 46.25 116 LYS B O 1
ATOM 3101 N N . SER B 1 117 ? 63.507 14.456 85.745 1.00 42.02 117 SER B N 1
ATOM 3102 C CA . SER B 1 117 ? 64.855 13.984 85.999 1.00 43.68 117 SER B CA 1
ATOM 3103 C C . SER B 1 117 ? 65.085 13.783 87.491 1.00 43.91 117 SER B C 1
ATOM 3104 O O . SER B 1 117 ? 65.603 12.747 87.926 1.00 40.18 117 SER B O 1
ATOM 3107 N N . PHE B 1 118 ? 64.684 14.764 88.295 1.00 45.90 118 PHE B N 1
ATOM 3108 C CA . PHE B 1 118 ? 64.882 14.664 89.733 1.00 43.71 118 PHE B CA 1
ATOM 3109 C C . PHE B 1 118 ? 64.043 13.538 90.316 1.00 44.04 118 PHE B C 1
ATOM 3110 O O . PHE B 1 118 ? 64.538 12.731 91.109 1.00 43.80 118 PHE B O 1
ATOM 3118 N N . GLU B 1 119 ? 62.763 13.479 89.944 1.00 41.83 119 GLU B N 1
ATOM 3119 C CA . GLU B 1 119 ? 61.870 12.479 90.506 1.00 41.39 119 GLU B CA 1
ATOM 3120 C C . GLU B 1 119 ? 62.283 11.060 90.155 1.00 45.55 119 GLU B C 1
ATOM 3121 O O . GLU B 1 119 ? 61.911 10.124 90.876 1.00 45.98 119 GLU B O 1
ATOM 3127 N N . GLU B 1 120 ? 63.043 10.876 89.067 1.00 43.56 120 GLU B N 1
ATOM 3128 C CA . GLU B 1 120 ? 63.528 9.541 88.744 1.00 43.57 120 GLU B CA 1
ATOM 3129 C C . GLU B 1 120 ? 64.740 9.179 89.591 1.00 44.90 120 GLU B C 1
ATOM 3130 O O . GLU B 1 120 ? 64.846 8.038 90.050 1.00 45.37 120 GLU B O 1
ATOM 3136 N N . ALA B 1 121 ? 65.662 10.132 89.810 1.00 45.88 121 ALA B N 1
ATOM 3137 C CA . ALA B 1 121 ? 66.719 9.932 90.801 1.00 43.34 121 ALA B CA 1
ATOM 3138 C C . ALA B 1 121 ? 66.131 9.648 92.181 1.00 50.18 121 ALA B C 1
ATOM 3139 O O . ALA B 1 121 ? 66.666 8.822 92.934 1.00 51.16 121 ALA B O 1
ATOM 3141 N N . LYS B 1 122 ? 65.016 10.299 92.519 1.00 48.76 122 LYS B N 1
ATOM 3142 C CA . LYS B 1 122 ? 64.311 9.963 93.751 1.00 50.52 122 LYS B CA 1
ATOM 3143 C C . LYS B 1 122 ? 63.739 8.548 93.692 1.00 52.32 122 LYS B C 1
ATOM 3144 O O . LYS B 1 122 ? 63.923 7.771 94.632 1.00 59.27 122 LYS B O 1
ATOM 3150 N N . ARG B 1 123 ? 63.071 8.183 92.586 1.00 54.23 123 ARG B N 1
ATOM 3151 C CA . ARG B 1 123 ? 62.483 6.846 92.480 1.00 53.03 123 ARG B CA 1
ATOM 3152 C C . ARG B 1 123 ? 63.533 5.759 92.655 1.00 52.55 123 ARG B C 1
ATOM 3153 O O . ARG B 1 123 ? 63.310 4.783 93.379 1.00 53.90 123 ARG B O 1
ATOM 3161 N N . LEU B 1 124 ? 64.692 5.925 92.014 1.00 53.92 124 LEU B N 1
ATOM 3162 C CA . LEU B 1 124 ? 65.794 4.972 92.064 1.00 54.88 124 LEU B CA 1
ATOM 3163 C C . LEU B 1 124 ? 66.505 4.971 93.409 1.00 55.28 124 LEU B C 1
ATOM 3164 O O . LEU B 1 124 ? 67.380 4.123 93.622 1.00 55.82 124 LEU B O 1
ATOM 3169 N N . HIS B 1 125 ? 66.130 5.877 94.314 1.00 56.98 125 HIS B N 1
ATOM 3170 C CA . HIS B 1 125 ? 66.819 6.061 95.594 1.00 60.80 125 HIS B CA 1
ATOM 3171 C C . HIS B 1 125 ? 68.296 6.362 95.367 1.00 57.31 125 HIS B C 1
ATOM 3172 O O . HIS B 1 125 ? 69.170 5.852 96.070 1.00 58.04 125 HIS B O 1
ATOM 3179 N N . VAL B 1 126 ? 68.573 7.171 94.350 1.00 54.01 126 VAL B N 1
ATOM 3180 C CA . VAL B 1 126 ? 69.850 7.886 94.280 1.00 53.64 126 VAL B CA 1
ATOM 3181 C C . VAL B 1 126 ? 69.780 9.068 95.244 1.00 54.02 126 VAL B C 1
ATOM 3182 O O . VAL B 1 126 ? 68.745 9.753 95.300 1.00 52.49 126 VAL B O 1
ATOM 3186 N N . PRO B 1 127 ? 70.798 9.289 96.070 1.00 55.41 127 PRO B N 1
ATOM 3187 C CA . PRO B 1 127 ? 70.805 10.476 96.934 1.00 53.69 127 PRO B CA 1
ATOM 3188 C C . PRO B 1 127 ? 70.702 11.750 96.122 1.00 52.20 127 PRO B C 1
ATOM 3189 O O . PRO B 1 127 ? 71.628 12.063 95.371 1.00 50.04 127 PRO B O 1
ATOM 3193 N N . ALA B 1 128 ? 69.600 12.486 96.250 1.00 53.47 128 ALA B N 1
ATOM 3194 C CA . ALA B 1 128 ? 69.450 13.710 95.475 1.00 55.95 128 ALA B CA 1
ATOM 3195 C C . ALA B 1 128 ? 68.477 14.655 96.163 1.00 55.22 128 ALA B C 1
ATOM 3196 O O . ALA B 1 128 ? 67.568 14.224 96.876 1.00 53.52 128 ALA B O 1
ATOM 3198 N N . GLU B 1 129 ? 68.675 15.950 95.937 1.00 62.67 129 GLU B N 1
ATOM 3199 C CA . GLU B 1 129 ? 67.802 16.958 96.510 1.00 62.78 129 GLU B CA 1
ATOM 3200 C C . GLU B 1 129 ? 67.528 18.055 95.481 1.00 62.18 129 GLU B C 1
ATOM 3201 O O . GLU B 1 129 ? 68.365 18.356 94.625 1.00 60.80 129 GLU B O 1
ATOM 3207 N N . VAL B 1 130 ? 66.320 18.614 95.550 1.00 50.29 130 VAL B N 1
ATOM 3208 C CA . VAL B 1 130 ? 65.898 19.777 94.765 1.00 43.45 130 VAL B CA 1
ATOM 3209 C C . VAL B 1 130 ? 66.587 20.999 95.361 1.00 46.16 130 VAL B C 1
ATOM 3210 O O . VAL B 1 130 ? 66.170 21.489 96.403 1.00 55.04 130 VAL B O 1
ATOM 3214 N N . ILE B 1 131 ? 67.630 21.510 94.711 1.00 43.54 131 ILE B N 1
ATOM 3215 C CA . ILE B 1 131 ? 68.241 22.752 95.189 1.00 46.49 131 ILE B CA 1
ATOM 3216 C C . ILE B 1 131 ? 67.222 23.894 95.195 1.00 47.82 131 ILE B C 1
ATOM 3217 O O . ILE B 1 131 ? 67.162 24.688 96.141 1.00 50.71 131 ILE B O 1
ATOM 3222 N N . PHE B 1 132 ? 66.429 24.010 94.133 1.00 46.03 132 PHE B N 1
ATOM 3223 C CA . PHE B 1 132 ? 65.272 24.889 94.105 1.00 47.01 132 PHE B CA 1
ATOM 3224 C C . PHE B 1 132 ? 64.263 24.290 93.137 1.00 45.20 132 PHE B C 1
ATOM 3225 O O . PHE B 1 132 ? 64.597 23.420 92.331 1.00 42.52 132 PHE B O 1
ATOM 3233 N N . ASN B 1 133 ? 63.017 24.741 93.242 1.00 45.35 133 ASN B N 1
ATOM 3234 C CA . ASN B 1 133 ? 61.998 24.442 92.243 1.00 45.39 133 ASN B CA 1
ATOM 3235 C C . ASN B 1 133 ? 61.414 25.770 91.812 1.00 53.31 133 ASN B C 1
ATOM 3236 O O . ASN B 1 133 ? 60.739 26.434 92.606 1.00 59.45 133 ASN B O 1
ATOM 3241 N N . ALA B 1 134 ? 61.658 26.151 90.557 1.00 49.84 134 ALA B N 1
ATOM 3242 C CA . ALA B 1 134 ? 61.191 27.449 90.093 1.00 50.69 134 ALA B CA 1
ATOM 3243 C C . ALA B 1 134 ? 59.691 27.626 90.296 1.00 53.34 134 ALA B C 1
ATOM 3244 O O . ALA B 1 134 ? 59.214 28.763 90.371 1.00 57.57 134 ALA B O 1
ATOM 3246 N N . LYS B 1 135 ? 58.940 26.532 90.414 1.00 50.08 135 LYS B N 1
ATOM 3247 C CA . LYS B 1 135 ? 57.504 26.640 90.649 1.00 50.32 135 LYS B CA 1
ATOM 3248 C C . LYS B 1 135 ? 57.205 27.375 91.942 1.00 54.14 135 LYS B C 1
ATOM 3249 O O . LYS B 1 135 ? 56.202 28.091 92.040 1.00 56.36 135 LYS B O 1
ATOM 3255 N N . ASP B 1 136 ? 58.053 27.189 92.956 1.00 60.12 136 ASP B N 1
ATOM 3256 C CA . ASP B 1 136 ? 57.833 27.759 94.282 1.00 59.83 136 ASP B CA 1
ATOM 3257 C C . ASP B 1 136 ? 58.099 29.258 94.336 1.00 63.40 136 ASP B C 1
ATOM 3258 O O . ASP B 1 136 ? 57.669 29.912 95.293 1.00 61.89 136 ASP B O 1
ATOM 3263 N N . TYR B 1 137 ? 58.764 29.820 93.330 1.00 64.43 137 TYR B N 1
ATOM 3264 C CA . TYR B 1 137 ? 59.099 31.231 93.325 1.00 61.83 137 TYR B CA 1
ATOM 3265 C C . TYR B 1 137 ? 58.158 32.064 92.457 1.00 69.29 137 TYR B C 1
ATOM 3266 O O . TYR B 1 137 ? 58.362 33.280 92.347 1.00 70.93 137 TYR B O 1
ATOM 3275 N N . ASN B 1 138 ? 57.152 31.459 91.825 1.00 64.09 138 ASN B N 1
ATOM 3276 C CA . ASN B 1 138 ? 56.103 32.265 91.201 1.00 65.41 138 ASN B CA 1
ATOM 3277 C C . ASN B 1 138 ? 54.812 31.430 91.148 1.00 61.13 138 ASN B C 1
ATOM 3278 O O . ASN B 1 138 ? 54.172 31.201 90.125 1.00 65.29 138 ASN B O 1
ATOM 3283 N N . ASN B 1 139 ? 54.402 30.973 92.333 1.00 57.01 139 ASN B N 1
ATOM 3284 C CA . ASN B 1 139 ? 53.036 30.508 92.618 1.00 59.18 139 ASN B CA 1
ATOM 3285 C C . ASN B 1 139 ? 52.698 29.193 91.920 1.00 52.77 139 ASN B C 1
ATOM 3286 O O . ASN B 1 139 ? 51.594 29.019 91.407 1.00 49.54 139 ASN B O 1
ATOM 3291 N N . GLY B 1 140 ? 53.623 28.239 91.963 1.00 52.86 140 GLY B N 1
ATOM 3292 C CA . GLY B 1 140 ? 53.335 26.894 91.512 1.00 53.23 140 GLY B CA 1
ATOM 3293 C C . GLY B 1 140 ? 53.356 26.692 90.015 1.00 49.93 140 GLY B C 1
ATOM 3294 O O . GLY B 1 140 ? 53.120 25.567 89.563 1.00 49.12 140 GLY B O 1
ATOM 3295 N N . LYS B 1 141 ? 53.620 27.746 89.241 1.00 54.89 141 LYS B N 1
ATOM 3296 C CA . LYS B 1 141 ? 53.719 27.710 87.791 1.00 49.28 141 LYS B CA 1
ATOM 3297 C C . LYS B 1 141 ? 55.169 27.962 87.417 1.00 49.53 141 LYS B C 1
ATOM 3298 O O . LYS B 1 141 ? 55.862 28.741 88.077 1.00 52.17 141 LYS B O 1
ATOM 3300 N N . PHE B 1 142 ? 55.648 27.284 86.382 1.00 47.70 142 PHE B N 1
ATOM 3301 C CA . PHE B 1 142 ? 56.994 27.592 85.932 1.00 46.31 142 PHE B CA 1
ATOM 3302 C C . PHE B 1 142 ? 57.008 28.951 85.247 1.00 46.89 142 PHE B C 1
ATOM 3303 O O . PHE B 1 142 ? 55.974 29.594 85.046 1.00 49.74 142 PHE B O 1
ATOM 3311 N N . GLY B 1 143 ? 58.192 29.408 84.898 1.00 45.89 143 GLY B N 1
ATOM 3312 C CA . GLY B 1 143 ? 58.210 30.658 84.178 1.00 39.13 143 GLY B CA 1
ATOM 3313 C C . GLY B 1 143 ? 59.324 31.566 84.620 1.00 44.66 143 GLY B C 1
ATOM 3314 O O . GLY B 1 143 ? 59.699 32.478 83.883 1.00 45.27 143 GLY B O 1
ATOM 3315 N N . LYS B 1 144 ? 59.870 31.337 85.812 1.00 48.44 144 LYS B N 1
ATOM 3316 C CA . LYS B 1 144 ? 61.013 32.109 86.267 1.00 45.78 144 LYS B CA 1
ATOM 3317 C C . LYS B 1 144 ? 62.186 31.172 86.529 1.00 42.39 144 LYS B C 1
ATOM 3318 O O . LYS B 1 144 ? 62.043 29.946 86.530 1.00 44.75 144 LYS B O 1
ATOM 3324 N N . ILE B 1 145 ? 63.365 31.766 86.670 1.00 43.37 145 ILE B N 1
ATOM 3325 C CA . ILE B 1 145 ? 64.556 31.046 87.107 1.00 47.32 145 ILE B CA 1
ATOM 3326 C C . ILE B 1 145 ? 65.158 31.839 88.260 1.00 55.37 145 ILE B C 1
ATOM 3327 O O . ILE B 1 145 ? 65.834 32.852 88.018 1.00 53.98 145 ILE B O 1
ATOM 3332 N N . PRO B 1 146 ? 64.950 31.398 89.513 1.00 58.43 146 PRO B N 1
ATOM 3333 C CA . PRO B 1 146 ? 65.292 32.224 90.678 1.00 52.35 146 PRO B CA 1
ATOM 3334 C C . PRO B 1 146 ? 66.734 32.668 90.616 1.00 52.78 146 PRO B C 1
ATOM 3335 O O . PRO B 1 146 ? 67.609 31.917 90.184 1.00 53.42 146 PRO B O 1
ATOM 3339 N N . ASP B 1 147 ? 66.981 33.894 91.056 1.00 55.78 147 ASP B N 1
ATOM 3340 C CA . ASP B 1 147 ? 68.337 34.417 90.989 1.00 61.16 147 ASP B CA 1
ATOM 3341 C C . ASP B 1 147 ? 69.283 33.579 91.844 1.00 59.21 147 ASP B C 1
ATOM 3342 O O . ASP B 1 147 ? 68.897 33.081 92.906 1.00 58.72 147 ASP B O 1
ATOM 3347 N N . GLU B 1 148 ? 70.528 33.418 91.365 1.00 58.47 148 GLU B N 1
ATOM 3348 C CA . GLU B 1 148 ? 71.563 32.668 92.092 1.00 59.47 148 GLU B CA 1
ATOM 3349 C C . GLU B 1 148 ? 71.568 32.927 93.603 1.00 62.34 148 GLU B C 1
ATOM 3350 O O . GLU B 1 148 ? 71.533 31.986 94.407 1.00 62.05 148 GLU B O 1
ATOM 3356 N N . SER B 1 149 ? 71.614 34.208 93.998 1.00 62.88 149 SER B N 1
ATOM 3357 C CA . SER B 1 149 ? 71.764 34.567 95.405 1.00 65.07 149 SER B CA 1
ATOM 3358 C C . SER B 1 149 ? 70.764 33.833 96.301 1.00 70.36 149 SER B C 1
ATOM 3359 O O . SER B 1 149 ? 71.097 33.444 97.431 1.00 74.43 149 SER B O 1
ATOM 3362 N N . LEU B 1 150 ? 69.542 33.614 95.807 1.00 59.39 150 LEU B N 1
ATOM 3363 C CA . LEU B 1 150 ? 68.506 32.962 96.603 1.00 57.86 150 LEU B CA 1
ATOM 3364 C C . LEU B 1 150 ? 68.764 31.473 96.842 1.00 60.75 150 LEU B C 1
ATOM 3365 O O . LEU B 1 150 ? 68.006 30.844 97.591 1.00 62.07 150 LEU B O 1
ATOM 3370 N N . TRP B 1 151 ? 69.795 30.886 96.232 1.00 59.07 151 TRP B N 1
ATOM 3371 C CA . TRP B 1 151 ? 70.014 29.452 96.390 1.00 59.65 151 TRP B CA 1
ATOM 3372 C C . TRP B 1 151 ? 71.489 29.089 96.263 1.00 56.93 151 TRP B C 1
ATOM 3373 O O . TRP B 1 151 ? 71.902 27.996 96.663 1.00 58.78 151 TRP B O 1
ATOM 3384 N N . GLU B 1 152 ? 72.295 30.003 95.740 1.00 53.90 152 GLU B N 1
ATOM 3385 C CA . GLU B 1 152 ? 73.698 29.695 95.505 1.00 59.26 152 GLU B CA 1
ATOM 3386 C C . GLU B 1 152 ? 74.421 29.199 96.753 1.00 67.32 152 GLU B C 1
ATOM 3387 O O . GLU B 1 152 ? 75.435 28.501 96.634 1.00 67.84 152 GLU B O 1
ATOM 3393 N N . ASP B 1 153 ? 73.933 29.528 97.947 1.00 63.76 153 ASP B N 1
ATOM 3394 C CA 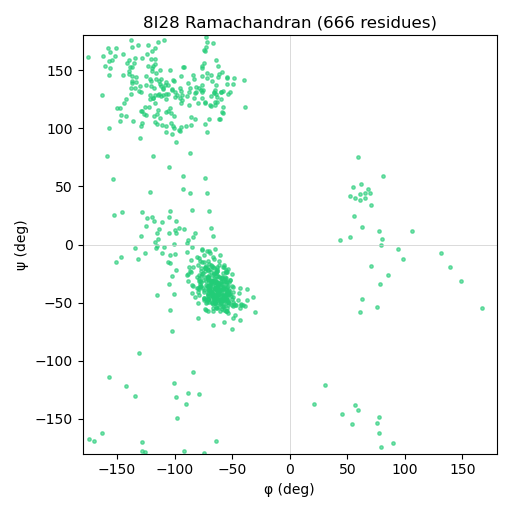. ASP B 1 153 ? 74.626 29.082 99.140 1.00 63.46 153 ASP B CA 1
ATOM 3395 C C . ASP B 1 153 ? 74.176 27.701 99.593 1.00 65.27 153 ASP B C 1
ATOM 3396 O O . ASP B 1 153 ? 74.925 27.029 100.316 1.00 65.89 153 ASP B O 1
ATOM 3401 N N . LYS B 1 154 ? 72.995 27.248 99.152 1.00 64.52 154 LYS B N 1
ATOM 3402 C CA . LYS B 1 154 ? 72.616 25.841 99.268 1.00 65.21 154 LYS B CA 1
ATOM 3403 C C . LYS B 1 154 ? 73.574 24.925 98.522 1.00 63.21 154 LYS B C 1
ATOM 3404 O O . LYS B 1 154 ? 73.496 23.702 98.669 1.00 58.05 154 LYS B O 1
ATOM 3410 N N . ILE B 1 155 ? 74.474 25.496 97.740 1.00 70.39 155 ILE B N 1
ATOM 3411 C CA . ILE B 1 155 ? 75.376 24.760 96.869 1.00 75.92 155 ILE B CA 1
ATOM 3412 C C . ILE B 1 155 ? 76.830 24.932 97.305 1.00 80.18 155 ILE B C 1
ATOM 3413 O O . ILE B 1 155 ? 77.597 23.965 97.347 1.00 80.21 155 ILE B O 1
ATOM 3418 N N . LYS B 1 156 ? 77.218 26.165 97.643 1.00 88.65 156 LYS B N 1
ATOM 3419 C CA . LYS B 1 156 ? 78.603 26.473 97.980 1.00 84.96 156 LYS B CA 1
ATOM 3420 C C . LYS B 1 156 ? 79.039 25.765 99.257 1.00 82.73 156 LYS B C 1
ATOM 3421 O O . LYS B 1 156 ? 78.344 25.803 100.276 1.00 87.37 156 LYS B O 1
ATOM 3427 N N . GLY B 1 157 ? 80.196 25.109 99.192 1.00 74.32 157 GLY B N 1
ATOM 3428 C CA . GLY B 1 157 ? 80.770 24.414 100.308 1.00 72.37 157 GLY B CA 1
ATOM 3429 C C . GLY B 1 157 ? 80.268 22.997 100.500 1.00 75.37 157 GLY B C 1
ATOM 3430 O O . GLY B 1 157 ? 80.990 22.171 101.073 1.00 76.71 157 GLY B O 1
ATOM 3431 N N . LYS B 1 158 ? 79.053 22.691 100.037 1.00 77.21 158 LYS B N 1
ATOM 3432 C CA . LYS B 1 158 ? 78.502 21.346 100.173 1.00 73.47 158 LYS B CA 1
ATOM 3433 C C . LYS B 1 158 ? 78.998 20.458 99.043 1.00 70.05 158 LYS B C 1
ATOM 3434 O O . LYS B 1 158 ? 79.203 20.917 97.915 1.00 68.14 158 LYS B O 1
ATOM 3440 N N . ALA B 1 159 ? 79.202 19.183 99.352 1.00 64.77 159 ALA B N 1
ATOM 3441 C CA . ALA B 1 159 ? 79.635 18.229 98.345 1.00 61.73 159 ALA B CA 1
ATOM 3442 C C . ALA B 1 159 ? 78.419 17.627 97.651 1.00 60.13 159 ALA B C 1
ATOM 3443 O O . ALA B 1 159 ? 77.400 17.323 98.296 1.00 54.14 159 ALA B O 1
ATOM 3445 N N . PHE B 1 160 ? 78.533 17.467 96.325 1.00 59.07 160 PHE B N 1
ATOM 3446 C CA . PHE B 1 160 ? 77.470 16.905 95.501 1.00 54.18 160 PHE B CA 1
ATOM 3447 C C . PHE B 1 160 ? 78.053 15.866 94.551 1.00 53.19 160 PHE B C 1
ATOM 3448 O O . PHE B 1 160 ? 79.180 16.016 94.066 1.00 55.13 160 PHE B O 1
ATOM 3456 N N . SER B 1 161 ? 77.290 14.798 94.301 1.00 52.53 161 SER B N 1
ATOM 3457 C CA . SER B 1 161 ? 77.680 13.854 93.256 1.00 53.77 161 SER B CA 1
ATOM 3458 C C . SER B 1 161 ? 77.684 14.534 91.893 1.00 54.33 161 SER B C 1
ATOM 3459 O O . SER B 1 161 ? 78.535 14.244 91.042 1.00 57.37 161 SER B O 1
ATOM 3462 N N . TYR B 1 162 ? 76.720 15.425 91.669 1.00 49.72 162 TYR B N 1
ATOM 3463 C CA . TYR B 1 162 ? 76.597 16.261 90.485 1.00 49.43 162 TYR B CA 1
ATOM 3464 C C . TYR B 1 162 ? 75.419 17.198 90.723 1.00 47.80 162 TYR B C 1
ATOM 3465 O O . TYR B 1 162 ? 74.569 16.941 91.585 1.00 44.75 162 TYR B O 1
ATOM 3474 N N . VAL B 1 163 ? 75.370 18.280 89.945 1.00 48.51 163 VAL B N 1
ATOM 3475 C CA . VAL B 1 163 ? 74.190 19.133 89.844 1.00 42.67 163 VAL B CA 1
ATOM 3476 C C . VAL B 1 163 ? 73.616 19.023 88.428 1.00 47.06 163 VAL B C 1
ATOM 3477 O O . VAL B 1 163 ? 74.346 19.142 87.435 1.00 48.27 163 VAL B O 1
ATOM 3481 N N . TYR B 1 164 ? 72.316 18.770 88.341 1.00 44.64 164 TYR B N 1
ATOM 3482 C CA . TYR B 1 164 ? 71.608 18.605 87.078 1.00 42.14 164 TYR B CA 1
ATOM 3483 C C . TYR B 1 164 ? 70.876 19.888 86.731 1.00 42.89 164 TYR B C 1
ATOM 3484 O O . TYR B 1 164 ? 70.291 20.536 87.604 1.00 42.35 164 TYR B O 1
ATOM 3493 N N . LEU B 1 165 ? 70.886 20.242 85.453 1.00 47.34 165 LEU B N 1
ATOM 3494 C CA . LEU B 1 165 ? 69.977 21.270 84.976 1.00 45.23 165 LEU B CA 1
ATOM 3495 C C . LEU B 1 165 ? 69.537 20.907 83.569 1.00 49.58 165 LEU B C 1
ATOM 3496 O O . LEU B 1 165 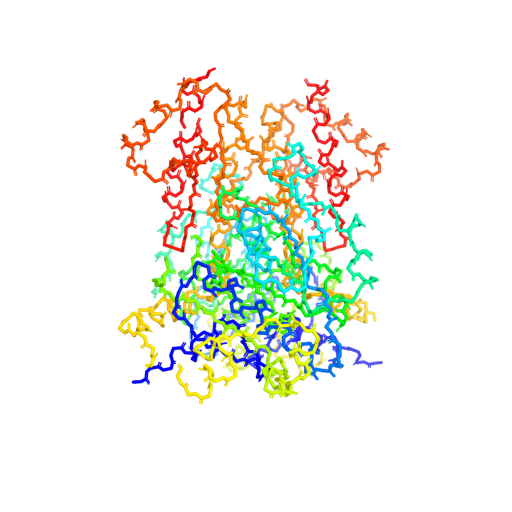? 70.144 20.067 82.888 1.00 44.99 165 LEU B O 1
ATOM 3501 N N . CYS B 1 166 ? 68.467 21.570 83.146 1.00 50.71 166 CYS B N 1
ATOM 3502 C CA . CYS B 1 166 ? 67.921 21.436 81.804 1.00 45.07 166 CYS B CA 1
ATOM 3503 C C . CYS B 1 166 ? 68.023 22.783 81.109 1.00 42.68 166 CYS B C 1
ATOM 3504 O O . CYS B 1 166 ? 67.236 23.689 81.399 1.00 44.61 166 CYS B O 1
ATOM 3507 N N . GLU B 1 167 ? 68.966 22.907 80.174 1.00 45.44 167 GLU B N 1
ATOM 3508 C CA . GLU B 1 167 ? 69.242 24.207 79.568 1.00 47.03 167 GLU B CA 1
ATOM 3509 C C . GLU B 1 167 ? 68.006 24.855 78.941 1.00 44.88 167 GLU B C 1
ATOM 3510 O O . GLU B 1 167 ? 67.750 26.047 79.140 1.00 43.14 167 GLU B O 1
ATOM 3516 N N . ASN B 1 168 ? 67.243 24.100 78.159 1.00 43.81 168 ASN B N 1
ATOM 3517 C CA . ASN B 1 168 ? 66.031 24.621 77.533 1.00 45.07 168 ASN B CA 1
ATOM 3518 C C . ASN B 1 168 ? 64.848 23.732 77.888 1.00 44.98 168 ASN B C 1
ATOM 3519 O O . ASN B 1 168 ? 64.827 22.551 77.525 1.00 47.93 168 ASN B O 1
ATOM 3524 N N . GLU B 1 169 ? 63.855 24.301 78.567 1.00 41.30 169 GLU B N 1
ATOM 3525 C CA . GLU B 1 169 ? 62.686 23.549 79.013 1.00 42.01 169 GLU B CA 1
ATOM 3526 C C . GLU B 1 169 ? 61.565 23.737 78.002 1.00 49.64 169 GLU B C 1
ATOM 3527 O O . GLU B 1 169 ? 60.813 24.720 78.069 1.00 46.76 169 GLU B O 1
ATOM 3533 N N . THR B 1 170 ? 61.428 22.738 77.104 1.00 52.19 170 THR B N 1
ATOM 3534 C CA . THR B 1 170 ? 60.657 22.887 75.866 1.00 45.03 170 THR B CA 1
ATOM 3535 C C . THR B 1 170 ? 59.188 23.163 76.145 1.00 46.33 170 THR B C 1
ATOM 3536 O O . THR B 1 170 ? 58.570 24.003 75.486 1.00 53.90 170 THR B O 1
ATOM 3540 N N . VAL B 1 171 ? 58.607 22.470 77.120 1.00 51.06 171 VAL B N 1
ATOM 3541 C CA . VAL B 1 171 ? 57.172 22.595 77.333 1.00 48.59 171 VAL B CA 1
ATOM 3542 C C . VAL B 1 171 ? 56.811 23.956 77.908 1.00 44.51 171 VAL B C 1
ATOM 3543 O O . VAL B 1 171 ? 55.700 24.444 77.695 1.00 45.83 171 VAL B O 1
ATOM 3547 N N . HIS B 1 172 ? 57.707 24.600 78.650 1.00 45.08 172 HIS B N 1
ATOM 3548 C CA . HIS B 1 172 ? 57.322 25.855 79.290 1.00 49.09 172 HIS B CA 1
ATOM 3549 C C . HIS B 1 172 ? 58.105 27.046 78.775 1.00 45.19 172 HIS B C 1
ATOM 3550 O O . HIS B 1 172 ? 57.800 28.178 79.154 1.00 40.71 172 HIS B O 1
ATOM 3557 N N . GLY B 1 173 ? 59.064 26.831 77.882 1.00 45.42 173 GLY B N 1
ATOM 3558 C CA . GLY B 1 173 ? 59.737 27.963 77.286 1.00 45.66 173 GLY B CA 1
ATOM 3559 C C . GLY B 1 173 ? 60.639 28.672 78.253 1.00 43.87 173 GLY B C 1
ATOM 3560 O O . GLY B 1 173 ? 60.766 29.901 78.197 1.00 41.28 173 GLY B O 1
ATOM 3561 N N . VAL B 1 174 ? 61.250 27.927 79.165 1.00 45.37 174 VAL B N 1
ATOM 3562 C CA . VAL B 1 174 ? 62.210 28.477 80.104 1.00 43.13 174 VAL B CA 1
ATOM 3563 C C . VAL B 1 174 ? 63.583 28.025 79.649 1.00 42.51 174 VAL B C 1
ATOM 3564 O O . VAL B 1 174 ? 63.882 26.828 79.626 1.00 46.94 174 VAL B O 1
ATOM 3568 N N . GLU B 1 175 ? 64.409 28.973 79.240 1.00 40.95 175 GLU B N 1
ATOM 3569 C CA . GLU B 1 175 ? 65.776 28.670 78.881 1.00 42.61 175 GLU B CA 1
ATOM 3570 C C . GLU B 1 175 ? 66.689 29.423 79.823 1.00 47.89 175 GLU B C 1
ATOM 3571 O O . GLU B 1 175 ? 66.454 30.607 80.113 1.00 44.51 175 GLU B O 1
ATOM 3577 N N . TRP B 1 176 ? 67.698 28.712 80.315 1.00 49.45 176 TRP B N 1
ATOM 3578 C CA . TRP B 1 176 ? 68.706 29.305 81.173 1.00 46.61 176 TRP B CA 1
ATOM 3579 C C . TRP B 1 176 ? 69.442 30.373 80.379 1.00 47.78 176 TRP B C 1
ATOM 3580 O O . TRP B 1 176 ? 69.913 30.096 79.263 1.00 48.46 176 TRP B O 1
ATOM 3591 N N . PRO B 1 177 ? 69.527 31.601 80.885 1.00 47.10 177 PRO B N 1
ATOM 3592 C CA . PRO B 1 177 ? 70.341 32.609 80.203 1.00 48.42 177 PRO B CA 1
ATOM 3593 C C . PRO B 1 177 ? 71.802 32.251 80.166 1.00 48.44 177 PRO B C 1
ATOM 3594 O O . PRO B 1 177 ? 72.475 32.555 79.173 1.00 52.91 177 PRO B O 1
ATOM 3598 N N . GLU B 1 178 ? 72.302 31.578 81.199 1.00 47.21 178 GLU B N 1
ATOM 3599 C CA . GLU B 1 178 ? 73.729 31.349 81.368 1.00 48.84 178 GLU B CA 1
ATOM 3600 C C . GLU B 1 178 ? 73.932 30.133 82.262 1.00 51.58 178 GLU B C 1
ATOM 3601 O O . GLU B 1 178 ? 73.048 29.755 83.036 1.00 54.03 178 GLU B O 1
ATOM 3607 N N . LEU B 1 179 ? 75.102 29.523 82.154 1.00 53.47 179 LEU B N 1
ATOM 3608 C CA . LEU B 1 179 ? 75.500 28.531 83.157 1.00 52.47 179 LEU B CA 1
ATOM 3609 C C . LEU B 1 179 ? 75.661 29.244 84.492 1.00 52.67 179 LEU B C 1
ATOM 3610 O O . LEU B 1 179 ? 76.444 30.204 84.573 1.00 54.26 179 LEU B O 1
ATOM 3615 N N . PRO B 1 180 ? 74.943 28.834 85.546 1.00 57.72 180 PRO B N 1
ATOM 3616 C CA . PRO B 1 180 ? 75.034 29.529 86.844 1.00 57.63 180 PRO B CA 1
ATOM 3617 C C . PRO B 1 180 ? 76.474 29.636 87.305 1.00 60.30 180 PRO B C 1
ATOM 3618 O O . PRO B 1 180 ? 77.211 28.650 87.315 1.00 60.81 180 PRO B O 1
ATOM 3622 N N . LYS B 1 181 ? 76.885 30.847 87.667 1.00 65.27 181 LYS B N 1
ATOM 3623 C CA . LYS B 1 181 ? 78.304 31.045 87.936 1.00 69.12 181 LYS B CA 1
ATOM 3624 C C . LYS B 1 181 ? 78.747 30.372 89.226 1.00 69.06 181 LYS B C 1
ATOM 3625 O O . LYS B 1 181 ? 79.934 30.060 89.365 1.00 72.27 181 LYS B O 1
ATOM 3631 N N . CYS B 1 182 ? 77.813 30.100 90.144 1.00 64.34 182 CYS B N 1
ATOM 3632 C CA . CYS B 1 182 ? 78.160 29.422 91.388 1.00 63.62 182 CYS B CA 1
ATOM 3633 C C . CYS B 1 182 ? 78.591 27.977 91.151 1.00 64.80 182 CYS B C 1
ATOM 3634 O O . CYS B 1 182 ? 79.427 27.450 91.893 1.00 71.73 182 CYS B O 1
ATOM 3637 N N . LEU B 1 183 ? 78.047 27.323 90.127 1.00 66.70 183 LEU B N 1
ATOM 3638 C CA . LEU B 1 183 ? 78.500 25.985 89.756 1.00 64.88 183 LEU B CA 1
ATOM 3639 C C . LEU B 1 183 ? 79.810 26.017 88.980 1.00 67.49 183 LEU B C 1
ATOM 3640 O O . LEU B 1 183 ? 80.635 25.107 89.122 1.00 71.52 183 LEU B O 1
ATOM 3645 N N . VAL B 1 184 ? 80.014 27.050 88.162 1.00 67.02 184 VAL B N 1
ATOM 3646 C CA . VAL B 1 184 ? 81.207 27.121 87.326 1.00 74.02 184 VAL B CA 1
ATOM 3647 C C . VAL B 1 184 ? 82.459 27.252 88.182 1.00 80.69 184 VAL B C 1
ATOM 3648 O O . VAL B 1 184 ? 83.497 26.646 87.891 1.00 82.85 184 VAL B O 1
ATOM 3652 N N . ASN B 1 185 ? 82.384 28.038 89.249 1.00 88.02 185 ASN B N 1
ATOM 3653 C CA . ASN B 1 185 ? 83.563 28.333 90.047 1.00 93.90 185 ASN B CA 1
ATOM 3654 C C . ASN B 1 185 ? 83.925 27.215 91.021 1.00 95.43 185 ASN B C 1
ATOM 3655 O O . ASN B 1 185 ? 85.067 27.178 91.495 1.00 98.19 185 ASN B O 1
ATOM 3660 N N . ASP B 1 186 ? 82.998 26.295 91.317 1.00 89.66 186 ASP B N 1
ATOM 3661 C CA . ASP B 1 186 ? 83.292 25.191 92.231 1.00 94.41 186 ASP B CA 1
ATOM 3662 C C . ASP B 1 186 ? 83.895 24.021 91.461 1.00 94.47 186 ASP B C 1
ATOM 3663 O O . ASP B 1 186 ? 83.236 23.475 90.563 1.00 95.89 186 ASP B O 1
ATOM 3668 N N . PRO B 1 187 ? 85.121 23.600 91.783 1.00 94.03 187 PRO B N 1
ATOM 3669 C CA . PRO B 1 187 ? 85.810 22.593 90.962 1.00 92.88 187 PRO B CA 1
ATOM 3670 C C . PRO B 1 187 ? 85.476 21.163 91.325 1.00 91.77 187 PRO B C 1
ATOM 3671 O O . PRO B 1 187 ? 85.825 20.253 90.556 1.00 83.54 187 PRO B O 1
ATOM 3675 N N . ASN B 1 188 ? 84.840 20.940 92.478 1.00 104.33 188 ASN B N 1
ATOM 3676 C CA . ASN B 1 188 ? 84.403 19.619 92.907 1.00 109.23 188 ASN B CA 1
ATOM 3677 C C . ASN B 1 188 ? 82.898 19.439 92.749 1.00 101.53 188 ASN B C 1
ATOM 3678 O O . ASN B 1 188 ? 82.299 18.618 93.451 1.00 98.92 188 ASN B O 1
ATOM 3683 N N . ILE B 1 189 ? 82.277 20.201 91.854 1.00 86.09 189 ILE B N 1
ATOM 3684 C CA . ILE B 1 189 ? 80.898 19.974 91.442 1.00 76.49 189 ILE B CA 1
ATOM 3685 C C . ILE B 1 189 ? 80.914 19.666 89.956 1.00 71.59 189 ILE B C 1
ATOM 3686 O O . ILE B 1 189 ? 81.196 20.545 89.130 1.00 70.09 189 ILE B O 1
ATOM 3691 N N . GLU B 1 190 ? 80.619 18.416 89.615 1.00 63.90 190 GLU B N 1
ATOM 3692 C CA . GLU B 1 190 ? 80.445 18.036 88.220 1.00 68.09 190 GLU B CA 1
ATOM 3693 C C . GLU B 1 190 ? 79.057 18.460 87.748 1.00 64.22 190 GLU B C 1
ATOM 3694 O O . GLU B 1 190 ? 78.060 18.257 88.455 1.00 58.44 190 GLU B O 1
ATOM 3700 N N . ILE B 1 191 ? 78.996 19.067 86.563 1.00 60.02 191 ILE B N 1
ATOM 3701 C CA . ILE B 1 191 ? 77.742 19.554 86.009 1.00 58.73 191 ILE B CA 1
ATOM 3702 C C . ILE B 1 191 ? 77.196 18.529 85.031 1.00 54.08 191 ILE B C 1
ATOM 3703 O O . ILE B 1 191 ? 77.913 18.079 84.131 1.00 55.61 191 ILE B O 1
ATOM 3708 N N . VAL B 1 192 ? 75.930 18.161 85.210 1.00 49.14 192 VAL B N 1
ATOM 3709 C CA . VAL B 1 192 ? 75.172 17.384 84.231 1.00 51.95 192 VAL B CA 1
ATOM 3710 C C . VAL B 1 192 ? 74.151 18.309 83.585 1.00 53.20 192 VAL B C 1
ATOM 3711 O O . VAL B 1 192 ? 73.221 18.785 84.250 1.00 55.22 192 VAL B O 1
ATOM 3715 N N . ALA B 1 193 ? 74.316 18.557 82.288 1.00 57.27 193 ALA B N 1
ATOM 3716 C CA . ALA B 1 193 ? 73.439 19.445 81.535 1.00 52.75 193 ALA B CA 1
ATOM 3717 C C . ALA B 1 193 ? 72.656 18.655 80.488 1.00 52.02 193 ALA B C 1
ATOM 3718 O O . ALA B 1 193 ? 73.181 17.730 79.856 1.00 51.87 193 ALA B O 1
ATOM 3720 N N . ASP B 1 194 ? 71.395 19.001 80.319 1.00 51.92 194 ASP B N 1
ATOM 3721 C CA . ASP B 1 194 ? 70.585 18.455 79.248 1.00 48.28 194 ASP B CA 1
ATOM 3722 C C . ASP B 1 194 ? 70.411 19.598 78.258 1.00 48.01 194 ASP B C 1
ATOM 3723 O O . ASP B 1 194 ? 69.558 20.475 78.429 1.00 46.69 194 ASP B O 1
ATOM 3728 N N . LEU B 1 195 ? 71.262 19.600 77.236 1.00 51.74 195 LEU B N 1
ATOM 3729 C CA . LEU B 1 195 ? 71.130 20.521 76.105 1.00 50.75 195 LEU B CA 1
ATOM 3730 C C . LEU B 1 195 ? 70.316 19.881 74.990 1.00 50.01 195 LEU B C 1
ATOM 3731 O O . LEU B 1 195 ? 70.693 19.899 73.826 1.00 55.24 195 LEU B O 1
ATOM 3736 N N . SER B 1 196 ? 69.178 19.296 75.350 1.00 51.01 196 SER B N 1
ATOM 3737 C CA . SER B 1 196 ? 68.418 18.529 74.374 1.00 53.01 196 SER B CA 1
ATOM 3738 C C . SER B 1 196 ? 67.951 19.403 73.210 1.00 54.77 196 SER B C 1
ATOM 3739 O O . SER B 1 196 ? 67.980 18.970 72.049 1.00 62.22 196 SER B O 1
ATOM 3742 N N . SER B 1 197 ? 67.558 20.640 73.482 1.00 51.37 197 SER B N 1
ATOM 3743 C CA . SER B 1 197 ? 67.009 21.464 72.410 1.00 54.17 197 SER B CA 1
ATOM 3744 C C . SER B 1 197 ? 68.060 22.260 71.665 1.00 54.30 197 SER B C 1
ATOM 3745 O O . SER B 1 197 ? 67.851 22.604 70.500 1.00 58.52 197 SER B O 1
ATOM 3748 N N . ASP B 1 198 ? 69.171 22.564 72.324 1.00 55.93 198 ASP B N 1
ATOM 3749 C CA . ASP B 1 198 ? 70.106 23.589 71.896 1.00 58.24 198 ASP B CA 1
ATOM 3750 C C . ASP B 1 198 ? 71.454 23.023 71.522 1.00 58.54 198 ASP B C 1
ATOM 3751 O O . ASP B 1 198 ? 72.399 23.796 71.323 1.00 59.51 198 ASP B O 1
ATOM 3756 N N . ILE B 1 199 ? 71.573 21.700 71.430 1.00 50.45 199 ILE B N 1
ATOM 3757 C CA . ILE B 1 199 ? 72.893 21.084 71.332 1.00 51.46 199 ILE B CA 1
ATOM 3758 C C . ILE B 1 199 ? 73.672 21.656 70.148 1.00 53.03 199 ILE B C 1
ATOM 3759 O O . ILE B 1 199 ? 74.854 22.006 70.278 1.00 49.16 199 ILE B O 1
ATOM 3764 N N . LEU B 1 200 ? 73.004 21.822 68.995 1.00 52.97 200 LEU B N 1
ATOM 3765 C CA . LEU B 1 200 ? 73.622 22.367 67.791 1.00 52.36 200 LEU B CA 1
ATOM 3766 C C . LEU B 1 200 ? 73.225 23.816 67.519 1.00 55.73 200 LEU B C 1
ATOM 3767 O O . LEU B 1 200 ? 73.194 24.235 66.365 1.00 61.28 200 LEU B O 1
ATOM 3772 N N . SER B 1 201 ? 72.917 24.598 68.572 1.00 55.39 201 SER B N 1
ATOM 3773 C CA . SER B 1 201 ? 72.477 25.977 68.379 1.00 50.93 201 SER B CA 1
ATOM 3774 C C . SER B 1 201 ? 72.800 26.866 69.571 1.00 51.80 201 SER B C 1
ATOM 3775 O O . SER B 1 201 ? 72.103 27.863 69.783 1.00 51.40 201 SER B O 1
ATOM 3778 N N . ARG B 1 202 ? 73.813 26.530 70.364 1.00 51.93 202 ARG B N 1
ATOM 3779 C CA . ARG B 1 202 ? 74.194 27.366 71.495 1.00 52.47 202 ARG B CA 1
ATOM 3780 C C . ARG B 1 202 ? 75.648 27.050 71.816 1.00 53.00 202 ARG B C 1
ATOM 3781 O O . ARG B 1 202 ? 75.927 26.036 72.457 1.00 53.99 202 ARG B O 1
ATOM 3789 N N . LYS B 1 203 ? 76.553 27.911 71.370 1.00 57.64 203 LYS B N 1
ATOM 3790 C CA . LYS B 1 203 ? 77.967 27.693 71.644 1.00 60.92 203 LYS B CA 1
ATOM 3791 C C . LYS B 1 203 ? 78.189 27.611 73.152 1.00 62.41 203 LYS B C 1
ATOM 3792 O O . LYS B 1 203 ? 77.874 28.545 73.901 1.00 62.70 203 LYS B O 1
ATOM 3798 N N . ILE B 1 204 ? 78.677 26.460 73.596 1.00 59.93 204 ILE B N 1
ATOM 3799 C CA . ILE B 1 204 ? 78.986 26.216 74.991 1.00 55.46 204 ILE B CA 1
ATOM 3800 C C . ILE B 1 204 ? 80.445 25.793 75.065 1.00 57.93 204 ILE B C 1
ATOM 3801 O O . ILE B 1 204 ? 81.068 25.438 74.062 1.00 60.98 204 ILE B O 1
ATOM 3806 N N . ASP B 1 205 ? 80.988 25.855 76.271 1.00 55.16 205 ASP B N 1
ATOM 3807 C CA . ASP B 1 205 ? 82.368 25.467 76.549 1.00 56.17 205 ASP B CA 1
ATOM 3808 C C . ASP B 1 205 ? 82.354 24.088 77.217 1.00 57.34 205 ASP B C 1
ATOM 3809 O O . ASP B 1 205 ? 82.040 23.959 78.407 1.00 57.19 205 ASP B O 1
ATOM 3814 N N . VAL B 1 206 ? 82.713 23.055 76.443 1.00 57.83 206 VAL B N 1
ATOM 3815 C CA . VAL B 1 206 ? 82.562 21.669 76.885 1.00 59.86 206 VAL B CA 1
ATOM 3816 C C . VAL B 1 206 ? 83.419 21.351 78.113 1.00 60.21 206 VAL B C 1
ATOM 3817 O O . VAL B 1 206 ? 83.135 20.385 78.836 1.00 56.19 206 VAL B O 1
ATOM 3821 N N . SER B 1 207 ? 84.444 22.165 78.389 1.00 58.70 207 SER B N 1
ATOM 3822 C CA . SER B 1 207 ? 85.321 21.944 79.540 1.00 59.99 207 SER B CA 1
ATOM 3823 C C . SER B 1 207 ? 84.617 22.139 80.877 1.00 55.96 207 SER B C 1
ATOM 3824 O O . SER B 1 207 ? 85.032 21.542 81.870 1.00 56.85 207 SER B O 1
ATOM 3827 N N . GLN B 1 208 ? 83.567 22.955 80.926 1.00 58.33 208 GLN B N 1
ATOM 3828 C CA . GLN B 1 208 ? 82.867 23.234 82.169 1.00 55.47 208 GLN B CA 1
ATOM 3829 C C . GLN B 1 208 ? 81.878 22.144 82.572 1.00 59.58 208 GLN B C 1
ATOM 3830 O O . GLN B 1 208 ? 81.378 22.178 83.703 1.00 64.69 208 GLN B O 1
ATOM 3836 N N . TYR B 1 209 ? 81.581 21.187 81.694 1.00 57.73 209 TYR B N 1
ATOM 3837 C CA . TYR B 1 209 ? 80.513 20.219 81.904 1.00 56.13 209 TYR B CA 1
ATOM 3838 C C . TYR B 1 209 ? 81.080 18.854 82.270 1.00 53.67 209 TYR B C 1
ATOM 3839 O O . TYR B 1 209 ? 82.046 18.389 81.660 1.00 54.96 209 TYR B O 1
ATOM 3848 N N . GLY B 1 210 ? 80.462 18.202 83.249 1.00 56.37 210 GLY B N 1
ATOM 3849 C CA . GLY B 1 210 ? 80.819 16.832 83.563 1.00 56.43 210 GLY B CA 1
ATOM 3850 C C . GLY B 1 210 ? 80.303 15.862 82.524 1.00 53.66 210 GLY B C 1
ATOM 3851 O O . GLY B 1 210 ? 81.073 15.083 81.957 1.00 57.02 210 GLY B O 1
ATOM 3852 N N . VAL B 1 211 ? 78.994 15.888 82.280 1.00 51.60 211 VAL B N 1
ATOM 3853 C CA . VAL B 1 211 ? 78.378 15.173 81.167 1.00 53.40 211 VAL B CA 1
ATOM 3854 C C . VAL B 1 211 ? 77.349 16.097 80.538 1.00 53.43 211 VAL B C 1
ATOM 3855 O O . VAL B 1 211 ? 76.667 16.853 81.243 1.00 52.32 211 VAL B O 1
ATOM 3859 N N . ILE B 1 212 ? 77.278 16.065 79.205 1.00 51.07 212 ILE B N 1
ATOM 3860 C CA . ILE B 1 212 ? 76.261 16.768 78.430 1.00 49.62 212 ILE B CA 1
ATOM 3861 C C . ILE B 1 212 ? 75.324 15.728 77.830 1.00 49.24 212 ILE B C 1
ATOM 3862 O O . ILE B 1 212 ? 75.777 14.752 77.222 1.00 52.31 212 ILE B O 1
ATOM 3867 N N . MET B 1 213 ? 74.026 15.911 78.037 1.00 47.54 213 MET B N 1
ATOM 3868 C CA . MET B 1 213 ? 73.014 15.046 77.456 1.00 48.63 213 MET B CA 1
ATOM 3869 C C . MET B 1 213 ? 72.232 15.823 76.415 1.00 51.45 213 MET B C 1
ATOM 3870 O O . MET B 1 213 ? 71.859 16.980 76.640 1.00 52.25 213 MET B O 1
ATOM 3875 N N . ALA B 1 214 ? 71.980 15.184 75.282 1.00 54.25 214 ALA B N 1
ATOM 3876 C CA . ALA B 1 214 ? 71.024 15.709 74.315 1.00 53.35 214 ALA B CA 1
ATOM 3877 C C . ALA B 1 214 ? 70.425 14.507 73.612 1.00 54.50 214 ALA B C 1
ATOM 3878 O O . ALA B 1 214 ? 71.146 13.706 73.013 1.00 57.92 214 ALA B O 1
ATOM 3880 N N . GLY B 1 215 ? 69.128 14.343 73.768 1.00 57.44 215 GLY B N 1
ATOM 3881 C CA . GLY B 1 215 ? 68.362 13.433 72.958 1.00 59.80 215 GLY B CA 1
ATOM 3882 C C . GLY B 1 215 ? 67.166 14.272 72.600 1.00 66.44 215 GLY B C 1
ATOM 3883 O O . GLY B 1 215 ? 67.324 15.428 72.196 1.00 66.01 215 GLY B O 1
ATOM 3884 N N . ALA B 1 216 ? 65.972 13.740 72.796 1.00 79.11 216 ALA B N 1
ATOM 3885 C CA . ALA B 1 216 ? 64.772 14.554 72.805 1.00 79.98 216 ALA B CA 1
ATOM 3886 C C . ALA B 1 216 ? 64.463 15.006 74.236 1.00 84.82 216 ALA B C 1
ATOM 3887 O O . ALA B 1 216 ? 65.199 14.737 75.193 1.00 85.07 216 ALA B O 1
ATOM 3889 N N . GLN B 1 217 ? 63.363 15.716 74.386 1.00 72.19 217 GLN B N 1
ATOM 3890 C CA . GLN B 1 217 ? 62.781 15.930 75.695 1.00 65.85 217 GLN B CA 1
ATOM 3891 C C . GLN B 1 217 ? 61.369 15.391 75.699 1.00 72.29 217 GLN B C 1
ATOM 3892 O O . GLN B 1 217 ? 60.428 16.050 76.160 1.00 76.44 217 GLN B O 1
ATOM 3898 N N . LYS B 1 218 ? 61.210 14.187 75.147 1.00 72.68 218 LYS B N 1
ATOM 3899 C CA . LYS B 1 218 ? 59.926 13.507 75.060 1.00 80.71 218 LYS B CA 1
ATOM 3900 C C . LYS B 1 218 ? 60.006 12.179 75.796 1.00 86.01 218 LYS B C 1
ATOM 3901 O O . LYS B 1 218 ? 61.026 11.483 75.743 1.00 80.66 218 LYS B O 1
ATOM 3907 N N . ASN B 1 219 ? 58.932 11.842 76.505 1.00 109.15 219 ASN B N 1
ATOM 3908 C CA . ASN B 1 219 ? 58.849 10.528 77.126 1.00 112.91 219 ASN B CA 1
ATOM 3909 C C . ASN B 1 219 ? 58.601 9.484 76.046 1.00 116.06 219 ASN B C 1
ATOM 3910 O O . ASN B 1 219 ? 57.607 8.755 76.101 1.00 117.29 219 ASN B O 1
ATOM 3915 N N . ILE B 1 220 ? 59.486 9.416 75.051 1.00 98.30 220 ILE B N 1
ATOM 3916 C CA . ILE B 1 220 ? 59.417 8.366 74.041 1.00 94.86 220 ILE B CA 1
ATOM 3917 C C . ILE B 1 220 ? 59.920 7.094 74.710 1.00 97.63 220 ILE B C 1
ATOM 3918 O O . ILE B 1 220 ? 60.254 7.102 75.905 1.00 103.81 220 ILE B O 1
ATOM 3923 N N . GLY B 1 221 ? 59.967 5.994 73.967 1.00 95.68 221 GLY B N 1
ATOM 3924 C CA . GLY B 1 221 ? 60.317 4.726 74.578 1.00 96.74 221 GLY B CA 1
ATOM 3925 C C . GLY B 1 221 ? 61.805 4.579 74.803 1.00 92.10 221 GLY B C 1
ATOM 3926 O O . GLY B 1 221 ? 62.441 5.436 75.424 1.00 91.00 221 GLY B O 1
ATOM 3927 N N . LEU B 1 222 ? 62.363 3.472 74.333 1.00 99.48 222 LEU B N 1
ATOM 3928 C CA . LEU B 1 222 ? 63.794 3.369 74.097 1.00 93.19 222 LEU B CA 1
ATOM 3929 C C . LEU B 1 222 ? 64.171 3.919 72.730 1.00 92.49 222 LEU B C 1
ATOM 3930 O O . LEU B 1 222 ? 65.362 3.965 72.391 1.00 92.90 222 LEU B O 1
ATOM 3935 N N . ALA B 1 223 ? 63.175 4.360 71.963 1.00 93.43 223 ALA B N 1
ATOM 3936 C CA . ALA B 1 223 ? 63.383 4.885 70.626 1.00 89.51 223 ALA B CA 1
ATOM 3937 C C . ALA B 1 223 ? 64.225 6.160 70.656 1.00 80.46 223 ALA B C 1
ATOM 3938 O O . ALA B 1 223 ? 64.329 6.860 71.666 1.00 81.20 223 ALA B O 1
ATOM 3940 N N . GLY B 1 224 ? 64.826 6.460 69.520 1.00 77.87 224 GLY B N 1
ATOM 3941 C CA . GLY B 1 224 ? 65.682 7.612 69.426 1.00 72.47 224 GLY B CA 1
ATOM 3942 C C . GLY B 1 224 ? 67.040 7.332 70.019 1.00 74.14 224 GLY B C 1
ATOM 3943 O O . GLY B 1 224 ? 67.389 6.219 70.418 1.00 75.29 224 GLY B O 1
ATOM 3944 N N . LEU B 1 225 ? 67.823 8.393 70.077 1.00 70.10 225 LEU B N 1
ATOM 3945 C CA . LEU B 1 225 ? 69.187 8.318 70.556 1.00 71.20 225 LEU B CA 1
ATOM 3946 C C . LEU B 1 225 ? 69.434 9.513 71.467 1.00 72.22 225 LEU B C 1
ATOM 3947 O O . LEU B 1 225 ? 68.874 10.595 71.253 1.00 73.95 225 LEU B O 1
ATOM 3952 N N . THR B 1 226 ? 70.235 9.307 72.504 1.00 63.73 226 THR B N 1
ATOM 3953 C CA . THR B 1 226 ? 70.727 10.395 73.335 1.00 62.25 226 THR B CA 1
ATOM 3954 C C . THR B 1 226 ? 72.223 10.535 73.111 1.00 60.64 226 THR B C 1
ATOM 3955 O O . THR B 1 226 ? 72.963 9.549 73.191 1.00 62.34 226 THR B O 1
ATOM 3959 N N . LEU B 1 227 ? 72.664 11.742 72.799 1.00 55.36 227 LEU B N 1
ATOM 3960 C CA . LEU B 1 227 ? 74.090 11.997 72.769 1.00 53.53 227 LEU B CA 1
ATOM 3961 C C . LEU B 1 227 ? 74.616 12.113 74.184 1.00 58.55 227 LEU B C 1
ATOM 3962 O O . LEU B 1 227 ? 73.898 12.511 75.107 1.00 59.21 227 LEU B O 1
ATOM 3967 N N . TYR B 1 228 ? 75.884 11.769 74.350 1.00 56.45 228 TYR B N 1
ATOM 3968 C CA . TYR B 1 228 ? 76.573 12.019 75.600 1.00 53.29 228 TYR B CA 1
ATOM 3969 C C . TYR B 1 228 ? 77.956 12.547 75.275 1.00 54.88 228 TYR B C 1
ATOM 3970 O O . TYR B 1 228 ? 78.599 12.078 74.330 1.00 56.24 228 TYR B O 1
ATOM 3979 N N . ILE B 1 229 ? 78.390 13.547 76.035 1.00 54.54 229 ILE B N 1
ATOM 3980 C CA . ILE B 1 229 ? 79.765 14.020 76.020 1.00 54.05 229 ILE B CA 1
ATOM 3981 C C . ILE B 1 229 ? 80.197 14.032 77.473 1.00 56.71 229 ILE B C 1
ATOM 3982 O O . ILE B 1 229 ? 79.795 14.917 78.235 1.00 57.87 229 ILE B O 1
ATOM 3987 N N . ILE B 1 230 ? 81.002 13.052 77.872 1.00 58.65 230 ILE B N 1
ATOM 3988 C CA . ILE B 1 230 ? 81.331 12.865 79.281 1.00 60.69 230 ILE B CA 1
ATOM 3989 C C . ILE B 1 230 ? 82.831 13.000 79.502 1.00 60.93 230 ILE B C 1
ATOM 3990 O O . ILE B 1 230 ? 83.644 12.707 78.620 1.00 61.97 230 ILE B O 1
ATOM 3995 N N . LYS B 1 231 ? 83.189 13.472 80.694 1.00 59.76 231 LYS B N 1
ATOM 3996 C CA . LYS B 1 231 ? 84.590 13.570 81.081 1.00 61.93 231 LYS B CA 1
ATOM 3997 C C . LYS B 1 231 ? 85.200 12.184 81.239 1.00 65.05 231 LYS B C 1
ATOM 3998 O O . LYS B 1 231 ? 84.556 11.244 81.723 1.00 62.40 231 LYS B O 1
ATOM 4004 N N . LYS B 1 232 ? 86.448 12.049 80.795 1.00 68.42 232 LYS B N 1
ATOM 4005 C CA . LYS B 1 232 ? 87.121 10.772 80.974 1.00 68.61 232 LYS B CA 1
ATOM 4006 C C . LYS B 1 232 ? 87.461 10.547 82.446 1.00 71.75 232 LYS B C 1
ATOM 4007 O O . LYS B 1 232 ? 87.517 9.397 82.891 1.00 72.12 232 LYS B O 1
ATOM 4013 N N . SER B 1 233 ? 87.653 11.627 83.217 1.00 68.21 233 SER B N 1
ATOM 4014 C CA . SER B 1 233 ? 87.730 11.510 84.673 1.00 69.31 233 SER B CA 1
ATOM 4015 C C . SER B 1 233 ? 86.578 10.676 85.197 1.00 69.19 233 SER B C 1
ATOM 4016 O O . SER B 1 233 ? 86.774 9.709 85.940 1.00 73.47 233 SER B O 1
ATOM 4019 N N . ILE B 1 234 ? 85.361 11.042 84.794 1.00 68.42 234 ILE B N 1
ATOM 4020 C CA . ILE B 1 234 ? 84.155 10.421 85.323 1.00 66.38 234 ILE B CA 1
ATOM 4021 C C . ILE B 1 234 ? 84.111 8.940 84.981 1.00 68.05 234 ILE B C 1
ATOM 4022 O O . ILE B 1 234 ? 83.771 8.106 85.826 1.00 69.90 234 ILE B O 1
ATOM 4027 N N . LEU B 1 235 ? 84.429 8.587 83.734 1.00 70.14 235 LEU B N 1
ATOM 4028 C CA . LEU B 1 235 ? 84.324 7.189 83.334 1.00 68.39 235 LEU B CA 1
ATOM 4029 C C . LEU B 1 235 ? 85.310 6.334 84.110 1.00 74.31 235 LEU B C 1
ATOM 4030 O O . LEU B 1 235 ? 84.940 5.298 84.676 1.00 74.09 235 LEU B O 1
ATOM 4035 N N . LYS B 1 236 ? 86.575 6.758 84.143 1.00 83.62 236 LYS B N 1
ATOM 4036 C CA . LYS B 1 236 ? 87.577 6.064 84.940 1.00 82.32 236 LYS B CA 1
ATOM 4037 C C . LYS B 1 236 ? 87.064 5.829 86.351 1.00 82.60 236 LYS B C 1
ATOM 4038 O O . LYS B 1 236 ? 87.162 4.717 86.879 1.00 87.65 236 LYS B O 1
ATOM 4044 N N . ASN B 1 237 ? 86.456 6.850 86.954 1.00 72.74 237 ASN B N 1
ATOM 4045 C CA . ASN B 1 237 ? 85.948 6.718 88.311 1.00 71.96 237 ASN B CA 1
ATOM 4046 C C . ASN B 1 237 ? 84.666 5.901 88.406 1.00 72.24 237 ASN B C 1
ATOM 4047 O O . ASN B 1 237 ? 84.380 5.373 89.486 1.00 76.21 237 ASN B O 1
ATOM 4052 N N . ILE B 1 238 ? 83.869 5.802 87.337 1.00 71.81 238 ILE B N 1
ATOM 4053 C CA . ILE B 1 238 ? 82.752 4.860 87.383 1.00 71.04 238 ILE B CA 1
ATOM 4054 C C . ILE B 1 238 ? 83.292 3.440 87.480 1.00 78.41 238 ILE B C 1
ATOM 4055 O O . ILE B 1 238 ? 82.731 2.578 88.174 1.00 80.30 238 ILE B O 1
ATOM 4060 N N . SER B 1 239 ? 84.426 3.193 86.833 1.00 76.55 239 SER B N 1
ATOM 4061 C CA . SER B 1 239 ? 85.049 1.881 86.921 1.00 80.49 239 SER B CA 1
ATOM 4062 C C . SER B 1 239 ? 85.645 1.652 88.308 1.00 84.34 239 SER B C 1
ATOM 4063 O O . SER B 1 239 ? 85.414 0.609 88.930 1.00 89.19 239 SER B O 1
ATOM 4066 N N . GLY B 1 240 ? 86.382 2.632 88.828 1.00 80.95 240 GLY B N 1
ATOM 4067 C CA . GLY B 1 240 ? 87.124 2.460 90.066 1.00 79.91 240 GLY B CA 1
ATOM 4068 C C . GLY B 1 240 ? 86.284 2.393 91.325 1.00 84.61 240 GLY B C 1
ATOM 4069 O O . GLY B 1 240 ? 86.627 3.000 92.344 1.00 89.35 240 GLY B O 1
ATOM 4070 N N . ALA B 1 241 ? 85.191 1.638 91.275 1.00 86.30 241 ALA B N 1
ATOM 4071 C CA . ALA B 1 241 ? 84.250 1.552 92.381 1.00 85.38 241 ALA B CA 1
ATOM 4072 C C . ALA B 1 241 ? 83.359 0.331 92.209 1.00 93.77 241 ALA B C 1
ATOM 4073 O O . ALA B 1 241 ? 82.774 0.146 91.134 1.00 94.93 241 ALA B O 1
ATOM 4075 N N . SER B 1 242 ? 83.250 -0.507 93.235 1.00 94.15 242 SER B N 1
ATOM 4076 C CA . SER B 1 242 ? 82.325 -1.641 93.211 1.00 97.83 242 SER B CA 1
ATOM 4077 C C . SER B 1 242 ? 82.259 -2.228 94.603 1.00 105.35 242 SER B C 1
ATOM 4078 O O . SER B 1 242 ? 82.773 -1.646 95.566 1.00 108.14 242 SER B O 1
ATOM 4081 N N . ASP B 1 243 ? 81.642 -3.404 94.691 1.00 121.81 243 ASP B N 1
ATOM 4082 C CA . ASP B 1 243 ? 81.527 -4.162 95.930 1.00 127.50 243 ASP B CA 1
ATOM 4083 C C . ASP B 1 243 ? 80.916 -3.312 97.027 1.00 123.14 243 ASP B C 1
ATOM 4084 O O . ASP B 1 243 ? 80.217 -2.335 96.747 1.00 121.29 243 ASP B O 1
ATOM 4089 N N . GLU B 1 244 ? 81.229 -3.675 98.273 1.00 134.26 244 GLU B N 1
ATOM 4090 C CA . GLU B 1 244 ? 80.828 -2.974 99.488 1.00 137.52 244 GLU B CA 1
ATOM 4091 C C . GLU B 1 244 ? 80.706 -1.467 99.301 1.00 133.84 244 GLU B C 1
ATOM 4092 O O . GLU B 1 244 ? 79.722 -0.865 99.747 1.00 125.98 244 GLU B O 1
ATOM 4098 N N . THR B 1 245 ? 81.691 -0.863 98.628 1.00 114.59 245 THR B N 1
ATOM 4099 C CA . THR B 1 245 ? 81.700 0.581 98.423 1.00 102.58 245 THR B CA 1
ATOM 4100 C C . THR B 1 245 ? 80.353 1.060 97.888 1.00 97.95 245 THR B C 1
ATOM 4101 O O . THR B 1 245 ? 79.635 1.810 98.559 1.00 90.91 245 THR B O 1
ATOM 4105 N N . LEU B 1 246 ? 79.981 0.605 96.687 1.00 98.02 246 LEU B N 1
ATOM 4106 C CA . LEU B 1 246 ? 78.680 0.942 96.129 1.00 90.57 246 LEU B CA 1
ATOM 4107 C C . LEU B 1 246 ? 77.554 0.233 96.845 1.00 89.05 246 LEU B C 1
ATOM 4108 O O . LEU B 1 246 ? 76.405 0.665 96.733 1.00 85.58 246 LEU B O 1
ATOM 4113 N N . HIS B 1 247 ? 77.871 -0.855 97.540 1.00 93.76 247 HIS B N 1
ATOM 4114 C CA . HIS B 1 247 ? 76.912 -1.886 97.899 1.00 99.38 247 HIS B CA 1
ATOM 4115 C C . HIS B 1 247 ? 76.464 -1.715 99.334 1.00 98.89 247 HIS B C 1
ATOM 4116 O O . HIS B 1 247 ? 75.263 -1.772 99.596 1.00 95.74 247 HIS B O 1
ATOM 4123 N N . GLU B 1 248 ? 77.392 -1.415 100.268 1.00 102.16 248 GLU B N 1
ATOM 4124 C CA . GLU B 1 248 ? 77.039 -1.018 101.633 1.00 100.79 248 GLU B CA 1
ATOM 4125 C C . GLU B 1 248 ? 76.574 0.419 101.721 1.00 90.98 248 GLU B C 1
ATOM 4126 O O . GLU B 1 248 ? 75.918 0.774 102.701 1.00 91.12 248 GLU B O 1
ATOM 4132 N N . LEU B 1 249 ? 76.951 1.263 100.756 1.00 87.84 249 LEU B N 1
ATOM 4133 C CA . LEU B 1 249 ? 76.509 2.651 100.752 1.00 78.34 249 LEU B CA 1
ATOM 4134 C C . LEU B 1 249 ? 75.086 2.808 100.237 1.00 75.07 249 LEU B C 1
ATOM 4135 O O . LEU B 1 249 ? 74.501 3.883 100.397 1.00 69.37 249 LEU B O 1
ATOM 4140 N N . GLY B 1 250 ? 74.511 1.767 99.639 1.00 73.53 250 GLY B N 1
ATOM 4141 C CA . GLY B 1 250 ? 73.157 1.861 99.132 1.00 70.43 250 GLY B CA 1
ATOM 4142 C C . GLY B 1 250 ? 73.017 2.540 97.787 1.00 64.23 250 GLY B C 1
ATOM 4143 O O . GLY B 1 250 ? 71.885 2.736 97.326 1.00 63.15 250 GLY B O 1
ATOM 4144 N N . VAL B 1 251 ? 74.125 2.898 97.141 1.00 63.56 251 VAL B N 1
ATOM 4145 C CA . VAL B 1 251 ? 74.115 3.525 95.820 1.00 60.71 251 VAL B CA 1
ATOM 4146 C C . VAL B 1 251 ? 73.568 2.556 94.778 1.00 59.81 251 VAL B C 1
ATOM 4147 O O . VAL B 1 251 ? 74.152 1.482 94.568 1.00 63.17 251 VAL B O 1
ATOM 4151 N N . PRO B 1 252 ? 72.476 2.888 94.091 1.00 57.38 252 PRO B N 1
ATOM 4152 C CA . PRO B 1 252 ? 71.910 1.953 93.103 1.00 56.71 252 PRO B CA 1
ATOM 4153 C C . PRO B 1 252 ? 72.843 1.684 91.927 1.00 51.76 252 PRO B C 1
ATOM 4154 O O . PRO B 1 252 ? 73.480 2.588 91.380 1.00 52.76 252 PRO B O 1
ATOM 4158 N N . ILE B 1 253 ? 72.917 0.420 91.542 1.00 54.33 253 ILE B N 1
ATOM 4159 C CA . ILE B 1 253 ? 73.836 -0.012 90.499 1.00 56.07 253 ILE B CA 1
ATOM 4160 C C . ILE B 1 253 ? 73.153 0.135 89.151 1.00 51.14 253 ILE B C 1
ATOM 4161 O O . ILE B 1 253 ? 72.002 -0.283 88.967 1.00 49.42 253 ILE B O 1
ATOM 4166 N N . THR B 1 254 ? 73.849 0.741 88.222 1.00 48.40 254 THR B N 1
ATOM 4167 C CA . THR B 1 254 ? 73.285 0.922 86.903 1.00 50.86 254 THR B CA 1
ATOM 4168 C C . THR B 1 254 ? 73.326 -0.415 86.159 1.00 51.87 254 THR B C 1
ATOM 4169 O O . THR B 1 254 ? 74.352 -1.113 86.211 1.00 51.90 254 THR B O 1
ATOM 4173 N N . PRO B 1 255 ? 72.228 -0.839 85.516 1.00 51.89 255 PRO B N 1
ATOM 4174 C CA . PRO B 1 255 ? 72.291 -2.017 84.635 1.00 51.59 255 PRO B CA 1
ATOM 4175 C C . PRO B 1 255 ? 73.472 -1.911 83.681 1.00 55.11 255 PRO B C 1
ATOM 4176 O O . PRO B 1 255 ? 73.808 -0.820 83.206 1.00 57.04 255 PRO B O 1
ATOM 4180 N N . ILE B 1 256 ? 74.117 -3.050 83.402 1.00 55.89 256 ILE B N 1
ATOM 4181 C CA . ILE B 1 256 ? 75.338 -2.985 82.593 1.00 58.23 256 ILE B CA 1
ATOM 4182 C C . ILE B 1 256 ? 75.032 -2.492 81.191 1.00 53.61 256 ILE B C 1
ATOM 4183 O O . ILE B 1 256 ? 75.882 -1.856 80.554 1.00 53.73 256 ILE B O 1
ATOM 4188 N N . ALA B 1 257 ? 73.824 -2.767 80.688 1.00 53.51 257 ALA B N 1
ATOM 4189 C CA . ALA B 1 257 ? 73.409 -2.199 79.411 1.00 57.97 257 ALA B CA 1
ATOM 4190 C C . ALA B 1 257 ? 73.628 -0.683 79.360 1.00 60.13 257 ALA B C 1
ATOM 4191 O O . ALA B 1 257 ? 73.839 -0.123 78.277 1.00 57.94 257 ALA B O 1
ATOM 4193 N N . PHE B 1 258 ? 73.644 -0.012 80.524 1.00 58.40 258 PHE B N 1
ATOM 4194 C CA . PHE B 1 258 ? 73.798 1.439 80.605 1.00 56.48 258 PHE B CA 1
ATOM 4195 C C . PHE B 1 258 ? 74.957 1.871 81.497 1.00 54.41 258 PHE B C 1
ATOM 4196 O O . PHE B 1 258 ? 75.037 3.045 81.876 1.00 54.98 258 PHE B O 1
ATOM 4204 N N . ASP B 1 259 ? 75.864 0.962 81.830 1.00 52.69 259 ASP B N 1
ATOM 4205 C CA . ASP B 1 259 ? 77.092 1.328 82.537 1.00 57.35 259 ASP B CA 1
ATOM 4206 C C . ASP B 1 259 ? 78.048 2.072 81.607 1.00 63.14 259 ASP B C 1
ATOM 4207 O O . ASP B 1 259 ? 78.844 1.452 80.903 1.00 67.77 259 ASP B O 1
ATOM 4212 N N . TYR B 1 260 ? 78.030 3.409 81.660 1.00 60.84 260 TYR B N 1
ATOM 4213 C CA . TYR B 1 260 ? 78.783 4.269 80.732 1.00 58.74 260 TYR B CA 1
ATOM 4214 C C . TYR B 1 260 ? 80.158 3.751 80.315 1.00 62.25 260 TYR B C 1
ATOM 4215 O O . TYR B 1 260 ? 80.445 3.772 79.112 1.00 65.99 260 TYR B O 1
ATOM 4224 N N . PRO B 1 261 ? 81.042 3.293 81.210 1.00 64.41 261 PRO B N 1
ATOM 4225 C CA . PRO B 1 261 ? 82.328 2.764 80.726 1.00 68.27 261 PRO B CA 1
ATOM 4226 C C . PRO B 1 261 ? 82.175 1.547 79.844 1.00 69.40 261 PRO B C 1
ATOM 4227 O O . PRO B 1 261 ? 82.939 1.398 78.882 1.00 71.16 261 PRO B O 1
ATOM 4231 N N . THR B 1 262 ? 81.198 0.680 80.128 1.00 71.06 262 THR B N 1
ATOM 4232 C CA . THR B 1 262 ? 80.978 -0.472 79.257 1.00 74.30 262 THR B CA 1
ATOM 4233 C C . THR B 1 262 ? 80.323 -0.066 77.936 1.00 78.67 262 THR B C 1
ATOM 4234 O O . THR B 1 262 ? 80.458 -0.782 76.938 1.00 87.97 262 THR B O 1
ATOM 4238 N N . VAL B 1 263 ? 79.636 1.080 77.894 1.00 74.58 263 VAL B N 1
ATOM 4239 C CA . VAL B 1 263 ? 79.026 1.523 76.643 1.00 72.81 263 VAL B CA 1
ATOM 4240 C C . VAL B 1 263 ? 80.092 1.982 75.656 1.00 81.43 263 VAL B C 1
ATOM 4241 O O . VAL B 1 263 ? 80.023 1.664 74.462 1.00 87.58 263 VAL B O 1
ATOM 4245 N N . VAL B 1 264 ? 81.097 2.725 76.129 1.00 79.44 264 VAL B N 1
ATOM 4246 C CA . VAL B 1 264 ? 82.152 3.168 75.219 1.00 83.31 264 VAL B CA 1
ATOM 4247 C C . VAL B 1 264 ? 82.986 1.980 74.735 1.00 86.30 264 VAL B C 1
ATOM 4248 O O . VAL B 1 264 ? 83.443 1.966 73.586 1.00 91.24 264 VAL B O 1
ATOM 4252 N N . LYS B 1 265 ? 83.163 0.953 75.574 1.00 83.39 265 LYS B N 1
ATOM 4253 C CA . LYS B 1 265 ? 83.946 -0.217 75.192 1.00 88.78 265 LYS B CA 1
ATOM 4254 C C . LYS B 1 265 ? 83.218 -1.118 74.207 1.00 92.40 265 LYS B C 1
ATOM 4255 O O . LYS B 1 265 ? 83.865 -1.919 73.525 1.00 98.55 265 LYS B O 1
ATOM 4261 N N . ASN B 1 266 ? 81.893 -1.017 74.125 1.00 91.10 266 ASN B N 1
ATOM 4262 C CA . ASN B 1 266 ? 81.112 -1.756 73.147 1.00 94.66 266 ASN B CA 1
ATOM 4263 C C . ASN B 1 266 ? 80.757 -0.904 71.933 1.00 100.19 266 ASN B C 1
ATOM 4264 O O . ASN B 1 266 ? 79.806 -1.231 71.208 1.00 99.92 266 ASN B O 1
ATOM 4269 N N . ASN B 1 267 ? 81.502 0.178 71.703 1.00 100.38 267 ASN B N 1
ATOM 4270 C CA . ASN B 1 267 ? 81.215 1.132 70.632 1.00 105.55 267 ASN B CA 1
ATOM 4271 C C . ASN B 1 267 ? 79.798 1.687 70.766 1.00 107.61 267 ASN B C 1
ATOM 4272 O O . ASN B 1 267 ? 79.502 2.451 71.693 1.00 100.95 267 ASN B O 1
ATOM 4277 N N . THR B 1 277 ? 71.655 3.421 60.285 1.00 123.14 277 THR B N 1
ATOM 4278 C CA . THR B 1 277 ? 70.581 4.348 60.602 1.00 126.88 277 THR B CA 1
ATOM 4279 C C . THR B 1 277 ? 71.076 5.565 61.364 1.00 126.71 277 THR B C 1
ATOM 4280 O O . THR B 1 277 ? 70.283 6.392 61.799 1.00 124.10 277 THR B O 1
ATOM 4284 N N . LEU B 1 278 ? 72.388 5.655 61.562 1.00 126.16 278 LEU B N 1
ATOM 4285 C CA . LEU B 1 278 ? 72.962 6.770 62.295 1.00 117.02 278 LEU B CA 1
ATOM 4286 C C . LEU B 1 278 ? 73.777 7.689 61.411 1.00 118.91 278 LEU B C 1
ATOM 4287 O O . LEU B 1 278 ? 74.235 8.734 61.885 1.00 112.84 278 LEU B O 1
ATOM 4292 N N . HIS B 1 279 ? 73.993 7.313 60.151 1.00 132.77 279 HIS B N 1
ATOM 4293 C CA . HIS B 1 279 ? 74.414 8.287 59.156 1.00 135.20 279 HIS B CA 1
ATOM 4294 C C . HIS B 1 279 ? 73.477 9.475 59.173 1.00 131.06 279 HIS B C 1
ATOM 4295 O O . HIS B 1 279 ? 73.897 10.606 58.902 1.00 126.88 279 HIS B O 1
ATOM 4302 N N . VAL B 1 280 ? 72.214 9.227 59.524 1.00 120.36 280 VAL B N 1
ATOM 4303 C CA . VAL B 1 280 ? 71.141 10.208 59.555 1.00 116.30 280 VAL B CA 1
ATOM 4304 C C . VAL B 1 280 ? 71.609 11.510 60.211 1.00 109.14 280 VAL B C 1
ATOM 4305 O O . VAL B 1 280 ? 71.436 12.596 59.640 1.00 98.37 280 VAL B O 1
ATOM 4309 N N . MET B 1 281 ? 72.271 11.411 61.374 1.00 107.48 281 MET B N 1
ATOM 4310 C CA . MET B 1 281 ? 72.709 12.616 62.074 1.00 98.72 281 MET B CA 1
ATOM 4311 C C . MET B 1 281 ? 74.035 13.129 61.531 1.00 94.23 281 MET B C 1
ATOM 4312 O O . MET B 1 281 ? 74.262 14.343 61.494 1.00 89.49 281 MET B O 1
ATOM 4317 N N . ASP B 1 282 ? 74.930 12.217 61.140 1.00 99.61 282 ASP B N 1
ATOM 4318 C CA . ASP B 1 282 ? 76.185 12.616 60.513 1.00 97.58 282 ASP B CA 1
ATOM 4319 C C . ASP B 1 282 ? 75.928 13.512 59.310 1.00 96.09 282 ASP B C 1
ATOM 4320 O O . ASP B 1 282 ? 76.737 14.398 59.000 1.00 90.61 282 ASP B O 1
ATOM 4325 N N . LEU B 1 283 ? 74.810 13.290 58.619 1.00 97.01 283 LEU B N 1
ATOM 4326 C CA . LEU B 1 283 ? 74.388 14.219 57.583 1.00 94.44 283 LEU B CA 1
ATOM 4327 C C . LEU B 1 283 ? 74.088 15.589 58.171 1.00 93.28 283 LEU B C 1
ATOM 4328 O O . LEU B 1 283 ? 74.642 16.603 57.725 1.00 92.12 283 LEU B O 1
ATOM 4333 N N . VAL B 1 284 ? 73.209 15.634 59.179 1.00 93.77 284 VAL B N 1
ATOM 4334 C CA . VAL B 1 284 ? 72.867 16.899 59.829 1.00 91.45 284 VAL B CA 1
ATOM 4335 C C . VAL B 1 284 ? 74.117 17.576 60.373 1.00 86.55 284 VAL B C 1
ATOM 4336 O O . VAL B 1 284 ? 74.283 18.795 60.252 1.00 82.81 284 VAL B O 1
ATOM 4340 N N . PHE B 1 285 ? 75.013 16.797 60.983 1.00 87.60 285 PHE B N 1
ATOM 4341 C CA . PHE B 1 285 ? 76.267 17.360 61.470 1.00 85.27 285 PHE B CA 1
ATOM 4342 C C . PHE B 1 285 ? 77.016 18.073 60.350 1.00 87.29 285 PHE B C 1
ATOM 4343 O O . PHE B 1 285 ? 77.687 19.085 60.588 1.00 83.86 285 PHE B O 1
ATOM 4351 N N . GLN B 1 286 ? 76.904 17.561 59.115 1.00 96.59 286 GLN B N 1
ATOM 4352 C CA . GLN B 1 286 ? 77.670 18.102 57.994 1.00 95.44 286 GLN B CA 1
ATOM 4353 C C . GLN B 1 286 ? 77.069 19.399 57.460 1.00 93.79 286 GLN B C 1
ATOM 4354 O O . GLN B 1 286 ? 77.809 20.306 57.067 1.00 93.77 286 GLN B O 1
ATOM 4360 N N . HIS B 1 287 ? 75.734 19.506 57.442 1.00 91.35 287 HIS B N 1
ATOM 4361 C CA . HIS B 1 287 ? 75.083 20.735 56.979 1.00 91.46 287 HIS B CA 1
ATOM 4362 C C . HIS B 1 287 ? 75.324 21.901 57.940 1.00 86.62 287 HIS B C 1
ATOM 4363 O O . HIS B 1 287 ? 75.561 23.035 57.499 1.00 82.28 287 HIS B O 1
ATOM 4370 N N . ILE B 1 288 ? 75.246 21.645 59.254 1.00 86.85 288 ILE B N 1
ATOM 4371 C CA . ILE B 1 288 ? 75.562 22.675 60.245 1.00 82.57 288 ILE B CA 1
ATOM 4372 C C . ILE B 1 288 ? 77.031 23.047 60.158 1.00 81.49 288 ILE B C 1
ATOM 4373 O O . ILE B 1 288 ? 77.407 24.217 60.296 1.00 81.37 288 ILE B O 1
ATOM 4378 N N . LEU B 1 289 ? 77.884 22.062 59.927 1.00 82.94 289 LEU B N 1
ATOM 4379 C CA . LEU B 1 289 ? 79.232 22.376 59.503 1.00 83.93 289 LEU B CA 1
ATOM 4380 C C . LEU B 1 289 ? 79.167 23.099 58.167 1.00 94.70 289 LEU B C 1
ATOM 4381 O O . LEU B 1 289 ? 78.197 22.967 57.414 1.00 97.46 289 LEU B O 1
ATOM 4386 N N . LYS B 1 290 ? 80.192 23.910 57.905 1.00 109.66 290 LYS B N 1
ATOM 4387 C CA . LYS B 1 290 ? 80.280 24.757 56.717 1.00 116.23 290 LYS B CA 1
ATOM 4388 C C . LYS B 1 290 ? 79.363 25.969 56.858 1.00 114.83 290 LYS B C 1
ATOM 4389 O O . LYS B 1 290 ? 79.830 27.109 56.753 1.00 116.89 290 LYS B O 1
ATOM 4395 N N . LYS B 1 291 ? 78.074 25.745 57.137 1.00 100.10 291 LYS B N 1
ATOM 4396 C CA . LYS B 1 291 ? 77.103 26.830 57.262 1.00 94.08 291 LYS B CA 1
ATOM 4397 C C . LYS B 1 291 ? 77.314 27.671 58.521 1.00 88.19 291 LYS B C 1
ATOM 4398 O O . LYS B 1 291 ? 76.357 28.252 59.044 1.00 84.63 291 LYS B O 1
ATOM 4404 N N . GLY B 1 292 ? 78.560 27.755 59.006 1.00 85.85 292 GLY B N 1
ATOM 4405 C CA . GLY B 1 292 ? 78.906 28.546 60.167 1.00 80.28 292 GLY B CA 1
ATOM 4406 C C . GLY B 1 292 ? 79.003 27.769 61.465 1.00 83.77 292 GLY B C 1
ATOM 4407 O O . GLY B 1 292 ? 79.528 28.302 62.458 1.00 79.54 292 GLY B O 1
ATOM 4408 N N . GLY B 1 293 ? 78.524 26.530 61.492 1.00 84.15 293 GLY B N 1
ATOM 4409 C CA . GLY B 1 293 ? 78.572 25.752 62.711 1.00 81.41 293 GLY B CA 1
ATOM 4410 C C . GLY B 1 293 ? 77.520 26.181 63.715 1.00 75.88 293 GLY B C 1
ATOM 4411 O O . GLY B 1 293 ? 76.464 26.727 63.371 1.00 79.19 293 GLY B O 1
ATOM 4412 N N . VAL B 1 294 ? 77.835 25.926 64.988 1.00 70.86 294 VAL B N 1
ATOM 4413 C CA . VAL B 1 294 ? 76.906 26.217 66.081 1.00 69.06 294 VAL B CA 1
ATOM 4414 C C . VAL B 1 294 ? 76.702 27.720 66.239 1.00 64.62 294 VAL B C 1
ATOM 4415 O O . VAL B 1 294 ? 75.567 28.190 66.392 1.00 61.16 294 VAL B O 1
ATOM 4419 N N . GLU B 1 295 ? 77.790 28.498 66.192 1.00 66.00 295 GLU B N 1
ATOM 4420 C CA . GLU B 1 295 ? 77.684 29.938 66.411 1.00 65.26 295 GLU B CA 1
ATOM 4421 C C . GLU B 1 295 ? 76.779 30.592 65.378 1.00 61.69 295 GLU B C 1
ATOM 4422 O O . GLU B 1 295 ? 76.011 31.503 65.706 1.00 63.77 295 GLU B O 1
ATOM 4428 N N . ALA B 1 296 ? 76.846 30.141 64.129 1.00 62.00 296 ALA B N 1
ATOM 4429 C CA . ALA B 1 296 ? 75.941 30.669 63.116 1.00 62.48 296 ALA B CA 1
ATOM 4430 C C . ALA B 1 296 ? 74.497 30.371 63.487 1.00 56.86 296 ALA B C 1
ATOM 4431 O O . ALA B 1 296 ? 73.657 31.276 63.571 1.00 54.34 296 ALA B O 1
ATOM 4433 N N . GLN B 1 297 ? 74.211 29.092 63.737 1.00 55.22 297 GLN B N 1
ATOM 4434 C CA . GLN B 1 297 ? 72.856 28.633 64.007 1.00 53.40 297 GLN B CA 1
ATOM 4435 C C . GLN B 1 297 ? 72.271 29.311 65.243 1.00 55.66 297 GLN B C 1
ATOM 4436 O O . GLN B 1 297 ? 71.086 29.679 65.260 1.00 53.21 297 GLN B O 1
ATOM 4442 N N . GLN B 1 298 ? 73.090 29.490 66.283 1.00 51.52 298 GLN B N 1
ATOM 4443 C CA . GLN B 1 298 ? 72.681 30.290 67.425 1.00 47.25 298 GLN B CA 1
ATOM 4444 C C . GLN B 1 298 ? 72.246 31.687 66.986 1.00 49.70 298 GLN B C 1
ATOM 4445 O O . GLN B 1 298 ? 71.105 32.097 67.229 1.00 49.77 298 GLN B O 1
ATOM 4451 N N . ALA B 1 299 ? 73.136 32.426 66.308 1.00 50.94 299 ALA B N 1
ATOM 4452 C CA . ALA B 1 299 ? 72.825 33.801 65.908 1.00 47.66 299 ALA B CA 1
ATOM 4453 C C . ALA B 1 299 ? 71.559 33.897 65.068 1.00 46.12 299 ALA B C 1
ATOM 4454 O O . ALA B 1 299 ? 70.877 34.930 65.094 1.00 44.40 299 ALA B O 1
ATOM 4456 N N . GLU B 1 300 ? 71.230 32.851 64.312 1.00 45.03 300 GLU B N 1
ATOM 4457 C CA . GLU B 1 300 ? 70.011 32.885 63.511 1.00 44.40 300 GLU B CA 1
ATOM 4458 C C . GLU B 1 300 ? 68.786 32.518 64.326 1.00 43.74 300 GLU B C 1
ATOM 4459 O O . GLU B 1 300 ? 67.732 33.156 64.192 1.00 40.44 300 GLU B O 1
ATOM 4465 N N . ASN B 1 301 ? 68.889 31.461 65.134 1.00 46.90 301 ASN B N 1
ATOM 4466 C CA . ASN B 1 301 ? 67.803 31.154 66.057 1.00 44.81 301 ASN B CA 1
ATOM 4467 C C . ASN B 1 301 ? 67.534 32.327 66.985 1.00 40.03 301 ASN B C 1
ATOM 4468 O O . ASN B 1 301 ? 66.372 32.688 67.197 1.00 38.25 301 ASN B O 1
ATOM 4473 N N . GLU B 1 302 ? 68.592 32.962 67.514 1.00 38.15 302 GLU B N 1
ATOM 4474 C CA . GLU B 1 302 ? 68.401 34.148 68.348 1.00 40.18 302 GLU B CA 1
ATOM 4475 C C . GLU B 1 302 ? 67.588 35.189 67.609 1.00 38.11 302 GLU B C 1
ATOM 4476 O O . GLU B 1 302 ? 66.527 35.617 68.078 1.00 37.09 302 GLU B O 1
ATOM 4482 N N . GLU B 1 303 ? 68.044 35.555 66.411 1.00 43.93 303 GLU B N 1
ATOM 4483 C CA . GLU B 1 303 ? 67.333 36.521 65.573 1.00 41.02 303 GLU B CA 1
ATOM 4484 C C . GLU B 1 303 ? 65.883 36.108 65.322 1.00 37.09 303 GLU B C 1
ATOM 4485 O O . GLU B 1 303 ? 64.968 36.934 65.443 1.00 35.22 303 GLU B O 1
ATOM 4491 N N . LYS B 1 304 ? 65.662 34.836 64.954 1.00 35.46 304 LYS B N 1
ATOM 4492 C CA . LYS B 1 304 ? 64.310 34.317 64.765 1.00 37.04 304 LYS B CA 1
ATOM 4493 C C . LYS B 1 304 ? 63.419 34.612 65.965 1.00 40.21 304 LYS B C 1
ATOM 4494 O O . LYS B 1 304 ? 62.266 35.028 65.812 1.00 41.07 304 LYS B O 1
ATOM 4500 N N . ALA B 1 305 ? 63.937 34.395 67.174 1.00 43.04 305 ALA B N 1
ATOM 4501 C CA . ALA B 1 305 ? 63.130 34.564 68.377 1.00 36.61 305 ALA B CA 1
ATOM 4502 C C . ALA B 1 305 ? 62.888 36.036 68.686 1.00 36.42 305 ALA B C 1
ATOM 4503 O O . ALA B 1 305 ? 61.753 36.428 68.975 1.00 35.76 305 ALA B O 1
ATOM 4505 N N . LYS B 1 306 ? 63.949 36.858 68.641 1.00 36.37 306 LYS B N 1
ATOM 4506 C CA . LYS B 1 306 ? 63.816 38.304 68.816 1.00 34.74 306 LYS B CA 1
ATOM 4507 C C . LYS B 1 306 ? 62.603 38.845 68.043 1.00 40.03 306 LYS B C 1
ATOM 4508 O O . LYS B 1 306 ? 61.738 39.523 68.609 1.00 36.31 306 LYS B O 1
ATOM 4510 N N . ILE B 1 307 ? 62.505 38.505 66.753 1.00 42.79 307 ILE B N 1
ATOM 4511 C CA . ILE B 1 307 ? 61.387 38.961 65.930 1.00 44.66 307 ILE B CA 1
ATOM 4512 C C . ILE B 1 307 ? 60.057 38.463 66.484 1.00 47.09 307 ILE B C 1
ATOM 4513 O O . ILE B 1 307 ? 59.085 39.228 66.598 1.00 47.85 307 ILE B O 1
ATOM 4518 N N . LEU B 1 308 ? 59.984 37.168 66.799 1.00 43.02 308 LEU B N 1
ATOM 4519 C CA . LEU B 1 308 ? 58.757 36.579 67.330 1.00 39.73 308 LEU B CA 1
ATOM 4520 C C . LEU B 1 308 ? 58.311 37.269 68.614 1.00 40.97 308 LEU B C 1
ATOM 4521 O O . LEU B 1 308 ? 57.164 37.730 68.715 1.00 39.43 308 LEU B O 1
ATOM 4526 N N . TYR B 1 309 ? 59.217 37.351 69.605 1.00 39.15 309 TYR B N 1
ATOM 4527 C CA . TYR B 1 309 ? 58.890 37.942 70.903 1.00 36.65 309 TYR B CA 1
ATOM 4528 C C . TYR B 1 309 ? 58.444 39.392 70.757 1.00 36.83 309 TYR B C 1
ATOM 4529 O O . TYR B 1 309 ? 57.440 39.802 71.361 1.00 35.63 309 TYR B O 1
ATOM 4538 N N . GLU B 1 310 ? 59.154 40.175 69.933 1.00 41.19 310 GLU B N 1
ATOM 4539 C CA . GLU B 1 310 ? 58.751 41.560 69.694 1.00 37.95 310 GLU B CA 1
ATOM 4540 C C . GLU B 1 310 ? 57.302 41.648 69.217 1.00 38.12 310 GLU B C 1
ATOM 4541 O O . GLU B 1 310 ? 56.561 42.557 69.609 1.00 38.25 310 GLU B O 1
ATOM 4547 N N . ALA B 1 311 ? 56.884 40.726 68.354 1.00 39.50 311 ALA B N 1
ATOM 4548 C CA . ALA B 1 311 ? 55.510 40.762 67.869 1.00 42.91 311 ALA B CA 1
ATOM 4549 C C . ALA B 1 311 ? 54.530 40.577 69.023 1.00 45.20 311 ALA B C 1
ATOM 4550 O O . ALA B 1 311 ? 53.520 41.283 69.113 1.00 42.51 311 ALA B O 1
ATOM 4552 N N . LEU B 1 312 ? 54.829 39.633 69.928 1.00 46.69 312 LEU B N 1
ATOM 4553 C CA . LEU B 1 312 ? 53.946 39.364 71.059 1.00 42.32 312 LEU B CA 1
ATOM 4554 C C . LEU B 1 312 ? 54.009 40.492 72.084 1.00 42.71 312 LEU B C 1
ATOM 4555 O O . LEU B 1 312 ? 52.972 41.022 72.504 1.00 44.73 312 LEU B O 1
ATOM 4560 N N . ASP B 1 313 ? 55.220 40.895 72.472 1.00 37.17 313 ASP B N 1
ATOM 4561 C CA . ASP B 1 313 ? 55.367 42.055 73.345 1.00 39.99 313 ASP B CA 1
ATOM 4562 C C . ASP B 1 313 ? 54.646 43.284 72.778 1.00 47.03 313 ASP B C 1
ATOM 4563 O O . ASP B 1 313 ? 53.995 44.032 73.522 1.00 51.37 313 ASP B O 1
ATOM 4568 N N . ALA B 1 314 ? 54.746 43.510 71.462 1.00 50.93 314 ALA B N 1
ATOM 4569 C CA . ALA B 1 314 ? 54.126 44.691 70.865 1.00 51.27 314 ALA B CA 1
ATOM 4570 C C . ALA B 1 314 ? 52.633 44.709 71.130 1.00 55.91 314 ALA B C 1
ATOM 4571 O O . ALA B 1 314 ? 52.103 45.692 71.662 1.00 67.04 314 ALA B O 1
ATOM 4573 N N . ASN B 1 315 ? 51.943 43.614 70.800 1.00 50.37 315 ASN B N 1
ATOM 4574 C CA . ASN B 1 315 ? 50.511 43.487 71.094 1.00 57.23 315 ASN B CA 1
ATOM 4575 C C . ASN B 1 315 ? 50.299 42.795 72.438 1.00 56.30 315 ASN B C 1
ATOM 4576 O O . ASN B 1 315 ? 49.647 41.753 72.570 1.00 60.05 315 ASN B O 1
ATOM 4581 N N . SER B 1 316 ? 50.864 43.446 73.456 1.00 59.15 316 SER B N 1
ATOM 4582 C CA . SER B 1 316 ? 50.681 42.994 74.820 1.00 56.72 316 SER B CA 1
ATOM 4583 C C . SER B 1 316 ? 49.244 43.169 75.271 1.00 56.31 316 SER B C 1
ATOM 4584 O O . SER B 1 316 ? 48.829 42.535 76.243 1.00 61.34 316 SER B O 1
ATOM 4587 N N . ASP B 1 317 ? 48.482 44.015 74.581 1.00 58.62 317 ASP B N 1
ATOM 4588 C CA . ASP B 1 317 ? 47.046 44.079 74.796 1.00 56.72 317 ASP B CA 1
ATOM 4589 C C . ASP B 1 317 ? 46.386 42.734 74.528 1.00 54.30 317 ASP B C 1
ATOM 4590 O O . ASP B 1 317 ? 45.415 42.373 75.195 1.00 51.75 317 ASP B O 1
ATOM 4592 N N . PHE B 1 318 ? 46.900 41.978 73.561 1.00 57.20 318 PHE B N 1
ATOM 4593 C CA . PHE B 1 318 ? 46.184 40.839 73.008 1.00 56.33 318 PHE B CA 1
ATOM 4594 C C . PHE B 1 318 ? 46.702 39.495 73.479 1.00 56.61 318 PHE B C 1
ATOM 4595 O O . PHE B 1 318 ? 45.913 38.553 73.612 1.00 57.24 318 PHE B O 1
ATOM 4603 N N . TYR B 1 319 ? 48.002 39.385 73.712 1.00 54.32 319 TYR B N 1
ATOM 4604 C CA . TYR B 1 319 ? 48.664 38.132 74.014 1.00 53.19 319 TYR B CA 1
ATOM 4605 C C . TYR B 1 319 ? 49.322 38.241 75.379 1.00 52.54 319 TYR B C 1
ATOM 4606 O O . TYR B 1 319 ? 49.601 39.341 75.867 1.00 49.71 319 TYR B O 1
ATOM 4615 N N . ASN B 1 320 ? 49.594 37.081 75.984 1.00 54.15 320 ASN B N 1
ATOM 4616 C CA . ASN B 1 320 ? 50.347 36.987 77.234 1.00 49.69 320 ASN B CA 1
ATOM 4617 C C . ASN B 1 320 ? 51.577 36.126 76.995 1.00 49.19 320 ASN B C 1
ATOM 4618 O O . ASN B 1 320 ? 51.458 34.988 76.523 1.00 49.23 320 ASN B O 1
ATOM 4623 N N . VAL B 1 321 ? 52.751 36.662 77.311 1.00 47.01 321 VAL B N 1
ATOM 4624 C CA . VAL B 1 321 ? 53.959 35.839 77.313 1.00 48.37 321 VAL B CA 1
ATOM 4625 C C . VAL B 1 321 ? 54.236 35.482 78.768 1.00 48.85 321 VAL B C 1
ATOM 4626 O O . VAL B 1 321 ? 54.781 36.306 79.515 1.00 49.72 321 VAL B O 1
ATOM 4630 N N . PRO B 1 322 ? 53.875 34.276 79.215 1.00 51.13 322 PRO B N 1
ATOM 4631 C CA . PRO B 1 322 ? 53.912 33.981 80.652 1.00 49.37 322 PRO B CA 1
ATOM 4632 C C . PRO B 1 322 ? 55.307 33.763 81.239 1.00 50.06 322 PRO B C 1
ATOM 4633 O O . PRO B 1 322 ? 55.418 33.715 82.470 1.00 57.05 322 PRO B O 1
ATOM 4637 N N . VAL B 1 323 ? 56.366 33.660 80.431 1.00 44.68 323 VAL B N 1
ATOM 4638 C CA . VAL B 1 323 ? 57.726 33.435 80.920 1.00 42.07 323 VAL B CA 1
ATOM 4639 C C . VAL B 1 323 ? 58.473 34.751 81.078 1.00 47.40 323 VAL B C 1
ATOM 4640 O O . VAL B 1 323 ? 58.485 35.586 80.165 1.00 46.93 323 VAL B O 1
ATOM 4644 N N . ASP B 1 324 ? 59.111 34.925 82.230 1.00 50.83 324 ASP B N 1
ATOM 4645 C CA . ASP B 1 324 ? 59.841 36.153 82.524 1.00 55.64 324 ASP B CA 1
ATOM 4646 C C . ASP B 1 324 ? 60.943 36.367 81.480 1.00 53.89 324 ASP B C 1
ATOM 4647 O O . ASP B 1 324 ? 61.681 35.421 81.155 1.00 54.26 324 ASP B O 1
ATOM 4652 N N . PRO B 1 325 ? 61.049 37.584 80.894 1.00 47.44 325 PRO B N 1
ATOM 4653 C CA . PRO B 1 325 ? 62.058 37.864 79.859 1.00 42.77 325 PRO B CA 1
ATOM 4654 C C . PRO B 1 325 ? 63.445 37.308 80.131 1.00 49.06 325 PRO B C 1
ATOM 4655 O O . PRO B 1 325 ? 64.122 36.860 79.197 1.00 48.66 325 PRO B O 1
ATOM 4659 N N . LYS B 1 326 ? 63.879 37.336 81.401 1.00 51.92 326 LYS B N 1
ATOM 4660 C CA . LYS B 1 326 ? 65.235 36.890 81.730 1.00 51.89 326 LYS B CA 1
ATOM 4661 C C . LYS B 1 326 ? 65.499 35.476 81.223 1.00 52.27 326 LYS B C 1
ATOM 4662 O O . LYS B 1 326 ? 66.615 35.168 80.790 1.00 51.34 326 LYS B O 1
ATOM 4668 N N . CYS B 1 327 ? 64.485 34.596 81.268 1.00 46.19 327 CYS B N 1
ATOM 4669 C CA . CYS B 1 327 ? 64.696 33.178 80.989 1.00 48.09 327 CYS B CA 1
ATOM 4670 C C . CYS B 1 327 ? 63.874 32.716 79.800 1.00 46.42 327 CYS B C 1
ATOM 4671 O O . CYS B 1 327 ? 63.563 31.529 79.684 1.00 44.75 327 CYS B O 1
ATOM 4674 N N . ARG B 1 328 ? 63.509 33.648 78.927 1.00 48.13 328 ARG B N 1
ATOM 4675 C CA . ARG B 1 328 ? 62.713 33.321 77.750 1.00 44.29 328 ARG B CA 1
ATOM 4676 C C . ARG B 1 328 ? 63.488 32.404 76.814 1.00 44.73 328 ARG B C 1
ATOM 4677 O O . ARG B 1 328 ? 64.639 32.680 76.453 1.00 45.32 328 ARG B O 1
ATOM 4685 N N . SER B 1 329 ? 62.846 31.316 76.412 1.00 45.35 329 SER B N 1
ATOM 4686 C CA . SER B 1 329 ? 63.474 30.351 75.528 1.00 44.72 329 SER B CA 1
ATOM 4687 C C . SER B 1 329 ? 63.503 30.891 74.114 1.00 43.74 329 SER B C 1
ATOM 4688 O O . SER B 1 329 ? 62.527 31.480 73.648 1.00 42.54 329 SER B O 1
ATOM 4691 N N . LYS B 1 330 ? 64.633 30.698 73.437 1.00 45.14 330 LYS B N 1
ATOM 4692 C CA . LYS B 1 330 ? 64.741 31.055 72.031 1.00 45.65 330 LYS B CA 1
ATOM 4693 C C . LYS B 1 330 ? 64.260 29.948 71.107 1.00 46.44 330 LYS B C 1
ATOM 4694 O O . LYS B 1 330 ? 63.851 30.236 69.977 1.00 48.96 330 LYS B O 1
ATOM 4700 N N . MET B 1 331 ? 64.259 28.702 71.565 1.00 45.71 331 MET B N 1
ATOM 4701 C CA . MET B 1 331 ? 63.773 27.596 70.755 1.00 44.22 331 MET B CA 1
ATOM 4702 C C . MET B 1 331 ? 62.276 27.345 70.895 1.00 47.46 331 MET B C 1
ATOM 4703 O O . MET B 1 331 ? 61.675 26.772 69.982 1.00 44.93 331 MET B O 1
ATOM 4708 N N . ASN B 1 332 ? 61.664 27.724 72.017 1.00 47.66 332 ASN B N 1
ATOM 4709 C CA . ASN B 1 332 ? 60.272 27.380 72.298 1.00 43.79 332 ASN B CA 1
ATOM 4710 C C . ASN B 1 332 ? 59.580 28.610 72.848 1.00 43.71 332 ASN B C 1
ATOM 4711 O O . ASN B 1 332 ? 59.817 29.005 73.989 1.00 46.57 332 ASN B O 1
ATOM 4716 N N . VAL B 1 333 ? 58.740 29.220 72.034 1.00 46.55 333 VAL B N 1
ATOM 4717 C CA . VAL B 1 333 ? 58.037 30.438 72.400 1.00 43.24 333 VAL B CA 1
ATOM 4718 C C . VAL B 1 333 ? 56.633 30.048 72.821 1.00 46.47 333 VAL B C 1
ATOM 4719 O O . VAL B 1 333 ? 55.935 29.348 72.080 1.00 53.10 333 VAL B O 1
ATOM 4723 N N . VAL B 1 334 ? 56.227 30.478 74.016 1.00 46.51 334 VAL B N 1
ATOM 4724 C CA . VAL B 1 334 ? 54.983 30.050 74.648 1.00 45.08 334 VAL B CA 1
ATOM 4725 C C . VAL B 1 334 ? 54.143 31.284 74.912 1.00 43.98 334 VAL B C 1
ATOM 4726 O O . VAL B 1 334 ? 54.631 32.245 75.513 1.00 46.24 334 VAL B O 1
ATOM 4730 N N . PHE B 1 335 ? 52.887 31.260 74.479 1.00 44.96 335 PHE B N 1
ATOM 4731 C CA . PHE B 1 335 ? 52.038 32.428 74.659 1.00 45.66 335 PHE B CA 1
ATOM 4732 C C . PHE B 1 335 ? 50.581 32.009 74.652 1.00 51.15 335 PHE B C 1
ATOM 4733 O O . PHE B 1 335 ? 50.220 30.906 74.243 1.00 49.14 335 PHE B O 1
ATOM 4741 N N . THR B 1 336 ? 49.743 32.929 75.101 1.00 62.68 336 THR B N 1
ATOM 4742 C CA . THR B 1 336 ? 48.318 32.685 75.187 1.00 66.44 336 THR B CA 1
ATOM 4743 C C . THR B 1 336 ? 47.570 33.948 74.778 1.00 66.76 336 THR B C 1
ATOM 4744 O O . THR B 1 336 ? 48.110 35.060 74.826 1.00 65.32 336 THR B O 1
ATOM 4748 N N . LEU B 1 337 ? 46.331 33.752 74.334 1.00 70.10 337 LEU B N 1
ATOM 4749 C CA . LEU B 1 337 ? 45.430 34.845 74.005 1.00 71.61 337 LEU B CA 1
ATOM 4750 C C . LEU B 1 337 ? 44.706 35.272 75.270 1.00 68.72 337 LEU B C 1
ATOM 4751 O O . LEU B 1 337 ? 44.232 34.423 76.022 1.00 74.66 337 LEU B O 1
ATOM 4756 N N . LYS B 1 338 ? 44.618 36.583 75.508 1.00 66.34 338 LYS B N 1
ATOM 4757 C CA . LYS B 1 338 ? 43.854 37.041 76.665 1.00 67.54 338 LYS B CA 1
ATOM 4758 C C . LYS B 1 338 ? 42.378 36.686 76.530 1.00 81.16 338 LYS B C 1
ATOM 4759 O O . LYS B 1 338 ? 41.710 36.413 77.536 1.00 84.34 338 LYS B O 1
ATOM 4765 N N . LYS B 1 339 ? 41.854 36.663 75.305 1.00 81.84 339 LYS B N 1
ATOM 4766 C CA . LYS B 1 339 ? 40.478 36.236 75.047 1.00 88.78 339 LYS B CA 1
ATOM 4767 C C . LYS B 1 339 ? 40.521 34.777 74.580 1.00 93.30 339 LYS B C 1
ATOM 4768 O O . LYS B 1 339 ? 40.587 34.488 73.383 1.00 91.70 339 LYS B O 1
ATOM 4774 N N . ASP B 1 340 ? 40.469 33.834 75.554 1.00 110.33 340 ASP B N 1
ATOM 4775 C CA . ASP B 1 340 ? 40.555 32.388 75.273 1.00 111.50 340 ASP B CA 1
ATOM 4776 C C . ASP B 1 340 ? 39.350 31.841 74.497 1.00 112.88 340 ASP B C 1
ATOM 4777 O O . ASP B 1 340 ? 39.240 30.611 74.338 1.00 109.27 340 ASP B O 1
ATOM 4782 N N . GLY B 1 341 ? 38.433 32.675 74.018 1.00 99.52 341 GLY B N 1
ATOM 4783 C CA . GLY B 1 341 ? 37.396 32.195 73.138 1.00 95.52 341 GLY B CA 1
ATOM 4784 C C . GLY B 1 341 ? 37.754 32.232 71.673 1.00 93.84 341 GLY B C 1
ATOM 4785 O O . GLY B 1 341 ? 36.920 31.874 70.839 1.00 93.91 341 GLY B O 1
ATOM 4786 N N . LEU B 1 342 ? 38.973 32.659 71.323 1.00 93.40 342 LEU B N 1
ATOM 4787 C CA . LEU B 1 342 ? 39.380 32.791 69.927 1.00 84.81 342 LEU B CA 1
ATOM 4788 C C . LEU B 1 342 ? 40.552 31.881 69.589 1.00 80.94 342 LEU B C 1
ATOM 4789 O O . LEU B 1 342 ? 41.253 32.124 68.606 1.00 79.31 342 LEU B O 1
ATOM 4794 N N . ASP B 1 343 ? 40.784 30.840 70.385 1.00 84.02 343 ASP B N 1
ATOM 4795 C CA . ASP B 1 343 ? 41.936 29.972 70.154 1.00 84.42 343 ASP B CA 1
ATOM 4796 C C . ASP B 1 343 ? 41.817 29.233 68.825 1.00 82.53 343 ASP B C 1
ATOM 4797 O O . ASP B 1 343 ? 42.763 29.191 68.027 1.00 77.54 343 ASP B O 1
ATOM 4802 N N . ASP B 1 344 ? 40.654 28.640 68.574 1.00 88.21 344 ASP B N 1
ATOM 4803 C CA . ASP B 1 344 ? 40.470 27.845 67.365 1.00 86.64 344 ASP B CA 1
ATOM 4804 C C . ASP B 1 344 ? 40.419 28.737 66.122 1.00 87.12 344 ASP B C 1
ATOM 4805 O O . ASP B 1 344 ? 40.923 28.365 65.052 1.00 81.84 344 ASP B O 1
ATOM 4810 N N . GLN B 1 345 ? 39.819 29.923 66.251 1.00 80.67 345 GLN B N 1
ATOM 4811 C CA . GLN B 1 345 ? 39.920 30.933 65.205 1.00 77.61 345 GLN B CA 1
ATOM 4812 C C . GLN B 1 345 ? 41.374 31.229 64.873 1.00 77.02 345 GLN B C 1
ATOM 4813 O O . GLN B 1 345 ? 41.753 31.340 63.698 1.00 76.01 345 GLN B O 1
ATOM 4819 N N . PHE B 1 346 ? 42.195 31.390 65.913 1.00 77.35 346 PHE B N 1
ATOM 4820 C CA . PHE B 1 346 ? 43.633 31.557 65.741 1.00 73.31 346 PHE B CA 1
ATOM 4821 C C . PHE B 1 346 ? 44.246 30.337 65.060 1.00 75.15 346 PHE B C 1
ATOM 4822 O O . PHE B 1 346 ? 45.012 30.466 64.092 1.00 69.57 346 PHE B O 1
ATOM 4830 N N . LEU B 1 347 ? 43.898 29.139 65.543 1.00 76.35 347 LEU B N 1
ATOM 4831 C CA . LEU B 1 347 ? 44.500 27.921 65.014 1.00 74.77 347 LEU B CA 1
ATOM 4832 C C . LEU B 1 347 ? 44.169 27.725 63.538 1.00 75.56 347 LEU B C 1
ATOM 4833 O O . LEU B 1 347 ? 45.048 27.365 62.744 1.00 73.30 347 LEU B O 1
ATOM 4838 N N . LYS B 1 348 ? 42.909 27.973 63.150 1.00 75.97 348 LYS B N 1
ATOM 4839 C CA . LYS B 1 348 ? 42.476 27.735 61.772 1.00 80.00 348 LYS B CA 1
ATOM 4840 C C . LYS B 1 348 ? 42.996 28.796 60.805 1.00 76.87 348 LYS B C 1
ATOM 4841 O O . LYS B 1 348 ? 43.469 28.462 59.709 1.00 76.25 348 LYS B O 1
ATOM 4847 N N . GLU B 1 349 ? 42.893 30.076 61.170 1.00 72.15 349 GLU B N 1
ATOM 4848 C CA . GLU B 1 349 ? 43.489 31.106 60.331 1.00 70.46 349 GLU B CA 1
ATOM 4849 C C . GLU B 1 349 ? 44.954 30.796 60.053 1.00 72.93 349 GLU B C 1
ATOM 4850 O O . GLU B 1 349 ? 45.434 30.972 58.926 1.00 73.38 349 GLU B O 1
ATOM 4856 N N . ALA B 1 350 ? 45.670 30.305 61.070 1.00 70.66 350 ALA B N 1
ATOM 4857 C CA . ALA B 1 350 ? 47.066 29.916 60.900 1.00 70.65 350 ALA B CA 1
ATOM 4858 C C . ALA B 1 350 ? 47.195 28.696 60.007 1.00 76.01 350 ALA B C 1
ATOM 4859 O O . ALA B 1 350 ? 48.127 28.612 59.195 1.00 76.31 350 ALA B O 1
ATOM 4861 N N . ALA B 1 351 ? 46.295 27.722 60.181 1.00 76.97 351 ALA B N 1
ATOM 4862 C CA . ALA B 1 351 ? 46.247 26.576 59.280 1.00 78.17 351 ALA B CA 1
ATOM 4863 C C . ALA B 1 351 ? 46.140 27.041 57.834 1.00 79.22 351 ALA B C 1
ATOM 4864 O O . ALA B 1 351 ? 46.907 26.608 56.963 1.00 79.05 351 ALA B O 1
ATOM 4866 N N . ALA B 1 352 ? 45.199 27.953 57.577 1.00 74.71 352 ALA B N 1
ATOM 4867 C CA . ALA B 1 352 ? 45.018 28.516 56.246 1.00 76.82 352 ALA B CA 1
ATOM 4868 C C . ALA B 1 352 ? 46.317 29.073 55.665 1.00 76.75 352 ALA B C 1
ATOM 4869 O O . ALA B 1 352 ? 46.521 29.021 54.445 1.00 77.90 352 ALA B O 1
ATOM 4871 N N . ARG B 1 353 ? 47.203 29.600 56.507 1.00 74.84 353 ARG B N 1
ATOM 4872 C CA . ARG B 1 353 ? 48.414 30.265 56.050 1.00 73.90 353 ARG B CA 1
ATOM 4873 C C . ARG B 1 353 ? 49.610 29.334 55.948 1.00 79.49 353 ARG B C 1
ATOM 4874 O O . ARG B 1 353 ? 50.741 29.816 55.804 1.00 77.47 353 ARG B O 1
ATOM 4882 N N . HIS B 1 354 ? 49.386 28.021 56.011 1.00 83.13 354 HIS B N 1
ATOM 4883 C CA . HIS B 1 354 ? 50.444 27.011 56.027 1.00 90.18 354 HIS B CA 1
ATOM 4884 C C . HIS B 1 354 ? 51.451 27.241 57.159 1.00 92.05 354 HIS B C 1
ATOM 4885 O O . HIS B 1 354 ? 52.608 26.820 57.052 1.00 89.27 354 HIS B O 1
ATOM 4892 N N . LEU B 1 355 ? 51.027 27.922 58.236 1.00 88.50 355 LEU B N 1
ATOM 4893 C CA . LEU B 1 355 ? 51.814 28.103 59.461 1.00 83.61 355 LEU B CA 1
ATOM 4894 C C . LEU B 1 355 ? 51.236 27.122 60.473 1.00 91.14 355 LEU B C 1
ATOM 4895 O O . LEU B 1 355 ? 50.250 27.414 61.152 1.00 89.54 355 LEU B O 1
ATOM 4900 N N . THR B 1 356 ? 51.842 25.945 60.574 1.00 99.67 356 THR B N 1
ATOM 4901 C CA . THR B 1 356 ? 51.287 24.890 61.411 1.00 102.30 356 THR B CA 1
ATOM 4902 C C . THR B 1 356 ? 52.239 24.542 62.553 1.00 108.88 356 THR B C 1
ATOM 4903 O O . THR B 1 356 ? 53.400 24.968 62.596 1.00 105.56 356 THR B O 1
ATOM 4907 N N . GLY B 1 357 ? 51.715 23.750 63.488 1.00 133.46 357 GLY B N 1
ATOM 4908 C CA . GLY B 1 357 ? 52.464 23.312 64.646 1.00 132.05 357 GLY B CA 1
ATOM 4909 C C . GLY B 1 357 ? 52.517 24.359 65.736 1.00 120.43 357 GLY B C 1
ATOM 4910 O O . GLY B 1 357 ? 53.603 24.795 66.127 1.00 121.48 357 GLY B O 1
ATOM 4911 N N . LEU B 1 358 ? 51.352 24.774 66.237 1.00 91.70 358 LEU B N 1
ATOM 4912 C CA . LEU B 1 358 ? 51.296 25.848 67.215 1.00 85.48 358 LEU B CA 1
ATOM 4913 C C . LEU B 1 358 ? 50.437 25.566 68.440 1.00 79.02 358 LEU B C 1
ATOM 4914 O O . LEU B 1 358 ? 50.520 26.341 69.398 1.00 75.49 358 LEU B O 1
ATOM 4919 N N . LYS B 1 359 ? 49.607 24.521 68.443 1.00 78.53 359 LYS B N 1
ATOM 4920 C CA . LYS B 1 359 ? 48.805 24.219 69.625 1.00 84.31 359 LYS B CA 1
ATOM 4921 C C . LYS B 1 359 ? 49.721 23.748 70.752 1.00 94.29 359 LYS B C 1
ATOM 4922 O O . LYS B 1 359 ? 50.555 22.856 70.561 1.00 97.93 359 LYS B O 1
ATOM 4928 N N . GLY B 1 360 ? 49.596 24.382 71.918 1.00 98.01 360 GLY B N 1
ATOM 4929 C CA . GLY B 1 360 ? 50.376 23.951 73.059 1.00 102.82 360 GLY B CA 1
ATOM 4930 C C . GLY B 1 360 ? 50.085 22.503 73.393 1.00 122.60 360 GLY B C 1
ATOM 4931 O O . GLY B 1 360 ? 48.982 22.002 73.153 1.00 118.18 360 GLY B O 1
ATOM 4932 N N . HIS B 1 361 ? 51.109 21.822 73.916 1.00 153.70 361 HIS B N 1
ATOM 4933 C CA . HIS B 1 361 ? 50.958 20.462 74.414 1.00 151.70 361 HIS B CA 1
ATOM 4934 C C . HIS B 1 361 ? 49.635 20.332 75.156 1.00 155.75 361 HIS B C 1
ATOM 4935 O O . HIS B 1 361 ? 49.201 21.258 75.848 1.00 154.34 361 HIS B O 1
ATOM 4942 N N . ARG B 1 362 ? 48.979 19.187 74.982 1.00 139.60 362 ARG B N 1
ATOM 4943 C CA . ARG B 1 362 ? 47.586 19.055 75.385 1.00 131.13 362 ARG B CA 1
ATOM 4944 C C . ARG B 1 362 ? 47.394 19.089 76.897 1.00 131.62 362 ARG B C 1
ATOM 4945 O O . ARG B 1 362 ? 46.311 18.767 77.391 1.00 128.75 362 ARG B O 1
ATOM 4953 N N . SER B 1 363 ? 48.431 19.513 77.638 1.00 134.94 363 SER B N 1
ATOM 4954 C CA . SER B 1 363 ? 48.373 19.699 79.092 1.00 125.82 363 SER B CA 1
ATOM 4955 C C . SER B 1 363 ? 48.234 21.169 79.476 1.00 118.90 363 SER B C 1
ATOM 4956 O O . SER B 1 363 ? 47.149 21.615 79.872 1.00 115.71 363 SER B O 1
ATOM 4959 N N . VAL B 1 364 ? 49.328 21.929 79.350 1.00 114.91 364 VAL B N 1
ATOM 4960 C CA . VAL B 1 364 ? 49.316 23.350 79.694 1.00 109.99 364 VAL B CA 1
ATOM 4961 C C . VAL B 1 364 ? 48.501 24.169 78.688 1.00 114.80 364 VAL B C 1
ATOM 4962 O O . VAL B 1 364 ? 48.016 25.257 79.023 1.00 107.71 364 VAL B O 1
ATOM 4966 N N . GLY B 1 365 ? 48.297 23.662 77.475 1.00 140.41 365 GLY B N 1
ATOM 4967 C CA . GLY B 1 365 ? 47.402 24.328 76.544 1.00 135.05 365 GLY B CA 1
ATOM 4968 C C . GLY B 1 365 ? 48.028 25.550 75.887 1.00 134.93 365 GLY B C 1
ATOM 4969 O O . GLY B 1 365 ? 49.237 25.610 75.652 1.00 135.64 365 GLY B O 1
ATOM 4970 N N . GLY B 1 366 ? 47.179 26.534 75.576 1.00 109.81 366 GLY B N 1
ATOM 4971 C CA . GLY B 1 366 ? 47.662 27.754 74.943 1.00 87.54 366 GLY B CA 1
ATOM 4972 C C . GLY B 1 366 ? 48.347 27.444 73.629 1.00 82.96 366 GLY B C 1
ATOM 4973 O O . GLY B 1 366 ? 47.933 26.542 72.894 1.00 85.25 366 GLY B O 1
ATOM 4974 N N . PHE B 1 367 ? 49.433 28.176 73.339 1.00 75.03 367 PHE B N 1
ATOM 4975 C CA . PHE B 1 367 ? 50.173 28.029 72.087 1.00 67.66 367 PHE B CA 1
ATOM 4976 C C . PHE B 1 367 ? 51.674 28.042 72.329 1.00 63.67 367 PHE B C 1
ATOM 4977 O O . PHE B 1 367 ? 52.166 28.640 73.289 1.00 59.16 367 PHE B O 1
ATOM 4985 N N . ARG B 1 368 ? 52.393 27.375 71.427 1.00 72.01 368 ARG B N 1
ATOM 4986 C CA . ARG B 1 368 ? 53.840 27.207 71.508 1.00 69.63 368 ARG B CA 1
ATOM 4987 C C . ARG B 1 368 ? 54.382 27.161 70.087 1.00 68.89 368 ARG B C 1
ATOM 4988 O O . ARG B 1 368 ? 54.026 26.262 69.321 1.00 71.10 368 ARG B O 1
ATOM 4996 N N . ALA B 1 369 ? 55.221 28.128 69.724 1.00 62.35 369 ALA B N 1
ATOM 4997 C CA . ALA B 1 369 ? 55.871 28.157 68.417 1.00 57.04 369 ALA B CA 1
ATOM 4998 C C . ALA B 1 369 ? 57.316 27.722 68.587 1.00 51.41 369 ALA B C 1
ATOM 4999 O O . ALA B 1 369 ? 58.092 28.394 69.271 1.00 51.55 369 ALA B O 1
ATOM 5001 N N . SER B 1 370 ? 57.678 26.613 67.957 1.00 52.60 370 SER B N 1
ATOM 5002 C CA . SER B 1 370 ? 59.002 26.028 68.092 1.00 48.36 370 SER B CA 1
ATOM 5003 C C . SER B 1 370 ? 59.908 26.498 66.962 1.00 49.26 370 SER B C 1
ATOM 5004 O O . SER B 1 370 ? 59.497 26.527 65.800 1.00 58.88 370 SER B O 1
ATOM 5007 N N . ILE B 1 371 ? 61.130 26.885 67.309 1.00 50.81 371 ILE B N 1
ATOM 5008 C CA . ILE B 1 371 ? 62.132 27.360 66.363 1.00 47.73 371 ILE B CA 1
ATOM 5009 C C . ILE B 1 371 ? 63.226 26.311 66.266 1.00 54.43 371 ILE B C 1
ATOM 5010 O O . ILE B 1 371 ? 63.686 25.788 67.287 1.00 58.34 371 ILE B O 1
ATOM 5015 N N . TYR B 1 372 ? 63.638 25.993 65.048 1.00 57.67 372 TYR B N 1
ATOM 5016 C CA . TYR B 1 372 ? 64.674 24.995 64.838 1.00 63.36 372 TYR B CA 1
ATOM 5017 C C . TYR B 1 372 ? 65.706 25.543 63.875 1.00 62.53 372 TYR B C 1
ATOM 5018 O O . TYR B 1 372 ? 65.543 26.619 63.294 1.00 63.20 372 TYR B O 1
ATOM 5027 N N . ASN B 1 373 ? 66.790 24.787 63.731 1.00 63.16 373 ASN B N 1
ATOM 5028 C CA . ASN B 1 373 ? 67.848 25.203 62.824 1.00 66.47 373 ASN B CA 1
ATOM 5029 C C . ASN B 1 373 ? 67.348 25.247 61.388 1.00 69.65 373 ASN B C 1
ATOM 5030 O O . ASN B 1 373 ? 67.780 26.100 60.605 1.00 68.20 373 ASN B O 1
ATOM 5035 N N . ALA B 1 374 ? 66.411 24.357 61.044 1.00 70.42 374 ALA B N 1
ATOM 5036 C CA . ALA B 1 374 ? 65.910 24.253 59.682 1.00 66.81 374 ALA B CA 1
ATOM 5037 C C . ALA B 1 374 ? 64.930 25.366 59.316 1.00 69.68 374 ALA B C 1
ATOM 5038 O O . ALA B 1 374 ? 64.645 25.549 58.129 1.00 72.22 374 ALA B O 1
ATOM 5040 N N . LEU B 1 375 ? 64.407 26.106 60.293 1.00 67.53 375 LEU B N 1
ATOM 5041 C CA . LEU B 1 375 ? 63.426 27.155 60.032 1.00 63.07 375 LEU B CA 1
ATOM 5042 C C . LEU B 1 375 ? 64.085 28.405 59.454 1.00 62.22 375 LEU B C 1
ATOM 5043 O O . LEU B 1 375 ? 65.210 28.760 59.818 1.00 62.75 375 LEU B O 1
ATOM 5048 N N . SER B 1 376 ? 63.370 29.083 58.551 1.00 58.63 376 SER B N 1
ATOM 5049 C CA . SER B 1 376 ? 63.898 30.294 57.933 1.00 57.49 376 SER B CA 1
ATOM 5050 C C . SER B 1 376 ? 63.468 31.515 58.718 1.00 55.28 376 SER B C 1
ATOM 5051 O O . SER B 1 376 ? 62.409 31.522 59.345 1.00 57.52 376 SER B O 1
ATOM 5054 N N . VAL B 1 377 ? 64.279 32.571 58.632 1.00 54.62 377 VAL B N 1
ATOM 5055 C CA . VAL B 1 377 ? 63.895 33.855 59.208 1.00 50.65 377 VAL B CA 1
ATOM 5056 C C . VAL B 1 377 ? 62.641 34.400 58.532 1.00 60.00 377 VAL B C 1
ATOM 5057 O O . VAL B 1 377 ? 61.812 35.054 59.181 1.00 55.20 377 VAL B O 1
ATOM 5061 N N . LYS B 1 378 ? 62.462 34.132 57.227 1.00 76.76 378 LYS B N 1
ATOM 5062 C CA . LYS B 1 378 ? 61.253 34.605 56.556 1.00 78.84 378 LYS B CA 1
ATOM 5063 C C . LYS B 1 378 ? 60.031 33.788 56.962 1.00 79.88 378 LYS B C 1
ATOM 5064 O O . LYS B 1 378 ? 58.909 34.307 56.932 1.00 81.33 378 LYS B O 1
ATOM 5070 N N . ALA B 1 379 ? 60.215 32.520 57.343 1.00 63.63 379 ALA B N 1
ATOM 5071 C CA . ALA B 1 379 ? 59.065 31.740 57.796 1.00 62.59 379 ALA B CA 1
ATOM 5072 C C . ALA B 1 379 ? 58.604 32.189 59.173 1.00 59.47 379 ALA B C 1
ATOM 5073 O O . ALA B 1 379 ? 57.395 32.169 59.465 1.00 51.88 379 ALA B O 1
ATOM 5075 N N . VAL B 1 380 ? 59.558 32.586 60.024 1.00 56.61 380 VAL B N 1
ATOM 5076 C CA . VAL B 1 380 ? 59.227 33.199 61.303 1.00 50.77 380 VAL B CA 1
ATOM 5077 C C . VAL B 1 380 ? 58.493 34.505 61.070 1.00 49.45 380 VAL B C 1
ATOM 5078 O O . VAL B 1 380 ? 57.458 34.771 61.698 1.00 46.53 380 VAL B O 1
ATOM 5082 N N . GLN B 1 381 ? 59.006 35.328 60.142 1.00 51.80 381 GLN B N 1
ATOM 5083 C CA . GLN B 1 381 ? 58.365 36.592 59.798 1.00 51.91 381 GLN B CA 1
ATOM 5084 C C . GLN B 1 381 ? 56.975 36.387 59.201 1.00 50.73 381 GLN B C 1
ATOM 5085 O O . GLN B 1 381 ? 56.120 37.265 59.341 1.00 48.61 381 GLN B O 1
ATOM 5091 N N . ASN B 1 382 ? 56.715 35.249 58.557 1.00 50.34 382 ASN B N 1
ATOM 5092 C CA . ASN B 1 382 ? 55.340 34.980 58.163 1.00 53.35 382 ASN B CA 1
ATOM 5093 C C . ASN B 1 382 ? 54.463 34.823 59.394 1.00 49.48 382 ASN B C 1
ATOM 5094 O O . ASN B 1 382 ? 53.373 35.398 59.455 1.00 49.80 382 ASN B O 1
ATOM 5099 N N . LEU B 1 383 ? 54.946 34.097 60.414 1.00 54.84 383 LEU B N 1
ATOM 5100 C CA . LEU B 1 383 ? 54.172 33.935 61.649 1.00 51.01 383 LEU B CA 1
ATOM 5101 C C . LEU B 1 383 ? 54.043 35.253 62.408 1.00 46.37 383 LEU B C 1
ATOM 5102 O O . LEU B 1 383 ? 52.959 35.589 62.899 1.00 43.08 383 LEU B O 1
ATOM 5107 N N . VAL B 1 384 ? 55.146 36.001 62.517 1.00 44.38 384 VAL B N 1
ATOM 5108 C CA . VAL B 1 384 ? 55.113 37.359 63.058 1.00 46.29 384 VAL B CA 1
ATOM 5109 C C . VAL B 1 384 ? 54.021 38.187 62.385 1.00 50.18 384 VAL B C 1
ATOM 5110 O O . VAL B 1 384 ? 53.314 38.963 63.042 1.00 49.28 384 VAL B O 1
ATOM 5114 N N . ASP B 1 385 ? 53.876 38.041 61.053 1.00 57.54 385 ASP B N 1
ATOM 5115 C CA . ASP B 1 385 ? 52.855 38.784 60.308 1.00 54.17 385 ASP B CA 1
ATOM 5116 C C . ASP B 1 385 ? 51.458 38.374 60.740 1.00 51.68 385 ASP B C 1
ATOM 5117 O O . ASP B 1 385 ? 50.578 39.225 60.903 1.00 53.21 385 ASP B O 1
ATOM 5122 N N . PHE B 1 386 ? 51.234 37.072 60.912 1.00 49.52 386 PHE B N 1
ATOM 5123 C CA . PHE B 1 386 ? 49.913 36.606 61.303 1.00 52.50 386 PHE B CA 1
ATOM 5124 C C . PHE B 1 386 ? 49.583 37.041 62.727 1.00 55.16 386 PHE B C 1
ATOM 5125 O O . PHE B 1 386 ? 48.481 37.539 62.991 1.00 56.73 386 PHE B O 1
ATOM 5133 N N . ILE B 1 387 ? 50.539 36.868 63.651 1.00 52.16 387 ILE B N 1
ATOM 5134 C CA . ILE B 1 387 ? 50.375 37.305 65.039 1.00 51.28 387 ILE B CA 1
ATOM 5135 C C . ILE B 1 387 ? 49.985 38.772 65.081 1.00 53.02 387 ILE B C 1
ATOM 5136 O O . ILE B 1 387 ? 49.056 39.175 65.795 1.00 53.31 387 ILE B O 1
ATOM 5141 N N . LYS B 1 388 ? 50.707 39.594 64.323 1.00 48.89 388 LYS B N 1
ATOM 5142 C CA . LYS B 1 388 ? 50.419 41.016 64.329 1.00 51.13 388 LYS B CA 1
ATOM 5143 C C . LYS B 1 388 ? 49.078 41.305 63.665 1.00 59.81 388 LYS B C 1
ATOM 5144 O O . LYS B 1 388 ? 48.330 42.181 64.117 1.00 62.28 388 LYS B O 1
ATOM 5150 N N . GLU B 1 389 ? 48.745 40.559 62.607 1.00 58.72 389 GLU B N 1
ATOM 5151 C CA . GLU B 1 389 ? 47.494 40.814 61.901 1.00 62.49 389 GLU B CA 1
ATOM 5152 C C . GLU B 1 389 ? 46.297 40.387 62.743 1.00 62.70 389 GLU B C 1
ATOM 5153 O O . GLU B 1 389 ? 45.310 41.122 62.828 1.00 68.60 389 GLU B O 1
ATOM 5159 N N . PHE B 1 390 ? 46.387 39.231 63.412 1.00 62.14 390 PHE B N 1
ATOM 5160 C CA . PHE B 1 390 ? 45.262 38.707 64.194 1.00 65.69 390 PHE B CA 1
ATOM 5161 C C . PHE B 1 390 ? 44.895 39.612 65.372 1.00 64.97 390 PHE B C 1
ATOM 5162 O O . PHE B 1 390 ? 43.724 39.675 65.760 1.00 62.61 390 PHE B O 1
ATOM 5170 N N . ALA B 1 391 ? 45.877 40.308 65.957 1.00 61.62 391 ALA B N 1
ATOM 5171 C CA . ALA B 1 391 ? 45.614 41.178 67.103 1.00 58.26 391 ALA B CA 1
ATOM 5172 C C . ALA B 1 391 ? 44.903 42.461 66.676 1.00 67.40 391 ALA B C 1
ATOM 5173 O O . ALA B 1 391 ? 43.922 42.883 67.309 1.00 66.24 391 ALA B O 1
ATOM 5175 N N . GLU B 1 392 ? 45.408 43.119 65.620 1.00 66.96 392 GLU B N 1
ATOM 5176 C CA . GLU B 1 392 ? 44.730 44.282 65.071 1.00 65.97 392 GLU B CA 1
ATOM 5177 C C . GLU B 1 392 ? 43.389 43.894 64.464 1.00 72.87 392 GLU B C 1
ATOM 5178 O O . GLU B 1 392 ? 42.486 44.735 64.409 1.00 81.22 392 GLU B O 1
ATOM 5184 N N . LYS B 1 393 ? 43.224 42.633 64.045 1.00 74.83 393 LYS B N 1
ATOM 5185 C CA . LYS B 1 393 ? 41.920 42.175 63.565 1.00 77.41 393 LYS B CA 1
ATOM 5186 C C . LYS B 1 393 ? 40.911 42.071 64.704 1.00 77.96 393 LYS B C 1
ATOM 5187 O O . LYS B 1 393 ? 39.717 42.299 64.495 1.00 88.61 393 LYS B O 1
ATOM 5193 N N . ASN B 1 394 ? 41.357 41.714 65.907 1.00 75.88 394 ASN B N 1
ATOM 5194 C CA . ASN B 1 394 ? 40.448 41.612 67.063 1.00 71.96 394 ASN B CA 1
ATOM 5195 C C . ASN B 1 394 ? 40.939 42.430 68.269 1.00 63.67 394 ASN B C 1
ATOM 5196 O O . ASN B 1 394 ? 40.181 43.197 68.879 1.00 59.97 394 ASN B O 1
#

GO terms:
  GO:0004648 O-phospho-L-serine:2-oxoglutarate transaminase activity (F, IMP)
  GO:0005737 cytoplasm (C, HDA)
  GO:0006564 L-serine biosynthetic process (P, IMP)
  GO:0009113 purine nucleobase biosynthetic process (P, IMP)
  GO:0004648 O-phospho-L-serine:2-oxoglutarate transaminase activity (F, EXP)
  GO:0005515 protein binding (F, IPI)

B-factor: mean 62.02, std 23.33, range [24.59, 162.23]

Sequence (670 aa):
IEDSKKHLIELLNIPDTHEVFYLQGGGTTGFSSVATNLAAAYVGKHGKIAPAGYLVTGSWSQKSFEEAKRLHVPAEVIFNAKDYNNGKFGKIPDESLWEDKIKGKAFSYVYLCENETVHGVEWPELPKCLVNDPNIEIVADLSSDILSRKIDVSQYGVIMAGAQGLAGLTLYIIKKSILKNISGASDETLHELGVPITPIAFDYPTVVKNNTIPIFTLHVMDLVFQHILKKGGVEAQQAENEEKAKILYEALDANSDFYNVPVDPKCRSKMNVVFTLKKDGLDDQFLKEAAARHLTGLKGHRSVGGFRASIYNALSVKAVQNLVDFIKEFAEKNATKVIEDSKKHLIELLNIPDTHEVFYLQGGGTTGFSSVATNLAAAYVGKHGKIAPAGYLVTGSWSQKSFEEAKRLHVPAEVIFNAKDYNNGKFGKIPDESLWEDKIKGKAFSYVYLCENETVHGVEWPELPKCLVNDPNIEIVADLSSDILSRKIDVSQYGVIMAGAQKNIGLAGLTLYIIKKSILKNISGASDETLHELGVPITPIAFDYPTVVKNNTLHVMDLVFQHILKKGGVEAQQAENEEKAKILYEALDANSDFYNVPVDPKCRSKMNVVFTLKKDGLDDQFLKEAAARHLTGLKGHRSVGGFRASIYNALSVKAVQNLVDFIKEFAEKN

Secondary structure (DSSP, 8-state):
---THHHHHHHHT--TTEEEEEEE--HHHHHHHHHHHHHHHHHHHSSS---EEEEE-SHHHHHHHHHHHHHT--EEEEEEGGGGTTT-------THHHHHHHHTS--S-EEEESEETTTTEE-SS--HHHHH-TT--EEEE-TTTTTTS---GGG-SEEEE------SEEEEEEEHHHHHHHHT--SHHHHHHTPPPPPGGG-HHHHHH------SHHHHHHHHHHHHHHTTHHHHHHHHHHHHHHHHHHHHHTSSS-EE--S-GGGB-SSEEEEEESSGGGHHHHHHHHHTTT----B--SSS-SEEEE--SS--HHHHHHHHHHH--HHHHT-/--THHHHHHHHHHHT---TTEEEEEEETSSHHHHHHHHHHHHHHHHHHSSS---EEEEE-SHHHHHHHHHHHHTT--EEEEEEGGGGTTTS------GGGTGGGTTT---S-EEEESEETTTTEE-SS--HHHHH-TT--EEEE-TTTTTSS---GGG-SEEEES-SS---S-SEEEEEEEHHHHHHHHS--THHHHHTTPPPPPGGG-HHHHHHT---HHHHHHHHHHTTTTHHHHHHHHHHHHHHHHHHHHHHTTTTEE--S-GGGB-SSEEEEEESSTTSHHHHHHHHHHTT----B--TTT-SEEEE--TT--HHHHHHHHHHHHHHHHH-

Foldseek 3Di:
DDCLVVLLCVQQVQDPQKDKAKAFAPACLCLVLVQLLLQLLVCQVDVAGFAEEFAAQDDRSVVSQVVCVVQPRRYDYLDHCCVVPVNDHQEHDDCVVRLCVVQPGQHSAYEYEQADAQQQFGQPDDDPSQQVRPRHAYAYEDAQQSFQDHDHNVSHQWYWYWHNGSHTMIMIMHGVSSLVRSVRRDVVSCVVNVRDHDDVSSNVNVCVVQDVDPPPCVVVSCVVRPVCSVCVHNHNLNVQLQLLQVLLVCLCVVAPQQKAFRRDPNTGHSFKGWMAGPPNPCQVVLQVVCVVVPHDPWARDVPPGGTIDGDHSPDHSVNSVVVSCSSNVVRVVVD/DCCVVVLQVLLCVLQVQDPQKDKAKAQALEPLVLVLVLLLLQQLVCQVPPAGFAEEFAAQDDLSVSSQVVCVVLVRRYDHLDHCCVVPPNDHFERDDCVVRLVVPPPGAHSAYEYEQAHAQQQFHAPDDRVSLQPDPRHAYEYECQAQSFADRDRNVSHQKYWHGHHDPDGSHTMIMIIHGPSSLVSSVSDDDCSCVVNVRDHDPLSSNVNSRVVVGVVVVVVVVSVVCPPCVTNHNLNVQLQLLQVLLVCLCVVPVVFKDQRHDPNGGHSFKGFIATPPNVCQVVLQVVCVVVVNDDWFRDPPVTGTIDGDHSPDHSVSSVSVSVSSNVVSVVD

Radius of gyration: 26.72 Å; Cα contacts (8 Å, |Δi|>4): 1329; chains: 2; bounding box: 71×71×63 Å

InterPro domains:
  IPR000192 Aminotransferase class V domain [PF00266] (11-383)
  IPR015421 Pyridoxal phosphate-dependent transferase, major domain [G3DSA:3.40.640.10] (21-290)
  IPR015422 Pyridoxal phosphate-dependent transferase, small domain [G3DSA:3.90.1150.10] (291-395)
  IPR015424 Pyridoxal phosphate-dependent transferase [SSF53383] (9-393)
  IPR020578 Aminotransferase class-V, pyridoxal-phosphate binding site [PS00595] (209-228)
  IPR022278 Phosphoserine aminotransferase [MF_00160] (6-394)
  IPR022278 Phosphoserine aminotransferase [NF003764] (10-394)
  IPR022278 Phosphoserine aminotransferase [PIRSF000525] (4-394)
  IPR022278 Phosphoserine aminotransferase [PTHR43247] (5-394)
  IPR022278 Phosphoserine aminotransferase [TIGR01364] (9-393)
  IPR022278 Phosphoserine aminotransferase [cd00611] (9-392)

Solvent-accessible surface area: 28628 Å² total; per-residue (Å²): 224,82,96,4,70,108,25,0,71,91,6,5,102,10,44,128,70,9,59,3,5,18,18,55,1,5,21,82,13,0,8,30,4,1,0,7,0,4,0,10,2,38,9,19,85,78,50,147,39,4,48,0,0,2,0,1,1,0,26,27,0,37,103,2,28,88,28,2,133,182,51,138,5,41,22,43,54,12,8,28,0,59,111,93,35,132,47,134,23,2,82,6,10,86,42,74,113,7,48,100,71,0,109,65,103,58,2,5,0,0,0,0,0,6,0,0,20,29,44,0,1,3,12,24,33,20,8,39,4,1,44,111,17,125,122,14,35,5,0,0,1,1,15,31,3,22,19,8,17,34,18,58,2,56,52,6,0,0,0,4,6,24,66,66,82,119,78,44,41,3,14,1,0,1,43,68,49,0,11,139,30,16,62,53,23,45,81,108,48,7,127,141,60,44,4,31,73,9,95,125,74,52,28,0,9,51,14,34,146,136,97,136,48,75,102,192,86,11,92,74,51,26,96,59,2,74,102,2,46,159,76,18,11,4,32,12,2,22,16,14,2,21,17,6,3,48,3,2,21,15,3,2,16,25,18,110,78,26,8,59,29,81,3,29,28,56,1,34,0,36,10,7,0,9,1,48,10,103,126,110,51,31,31,110,95,0,49,147,41,0,37,79,106,163,22,107,61,9,98,5,77,240,100,65,43,5,3,34,4,40,6,123,46,82,45,47,33,157,35,2,44,86,17,6,62,0,0,98,56,0,13,149,133,38,121,170,123,55,44,93,67,2,35,112,14,0,80,90,15,2,91,12,41,126,79,10,51,5,1,18,14,134,0,1,4,58,17,0,8,26,5,0,1,7,0,2,0,3,7,29,4,19,119,74,43,134,40,8,46,0,0,1,0,0,0,0,25,6,0,38,78,0,21,92,28,0,108,193,50,149,4,42,5,64,56,2,7,24,0,53,110,86,42,153,51,56,26,1,83,28,11,82,29,72,112,4,33,97,100,0,101,82,105,56,2,3,0,0,0,1,0,8,0,1,10,34,31,1,1,2,12,22,18,24,4,80,2,2,38,97,35,127,88,10,36,3,0,0,1,0,14,30,3,18,24,6,20,38,12,49,5,62,49,9,0,0,1,4,4,21,32,12,93,95,68,49,124,66,48,38,3,10,0,1,0,36,69,53,6,15,145,36,9,74,57,16,58,86,106,57,12,112,140,56,48,4,28,92,10,89,138,72,48,27,0,12,28,15,36,163,125,107,124,40,90,72,33,13,109,75,3,62,126,10,27,178,98,30,12,3,40,11,11,26,14,25,3,21,20,0,3,50,2,1,19,17,0,1,8,30,38,37,96,26,3,55,32,83,7,32,24,54,0,17,0,28,11,7,0,16,2,39,1,112,123,97,52,34,20,111,87,0,52,128,51,1,44,72,77,168,21,109,61,13,102,5,102,239,89,95,22,21,0,59,3,40,7,114,42,93,36,42,45,169,32,4,67,56,13,1,59,0,0,71,69,0,12,146,104,94

Nearest PDB structures (foldseek):
  8i28-assembly1_A  TM=1.003E+00  e=6.958E-75  Saccharomyces cerevisiae
  8i28-assembly1_B-2  TM=9.834E-01  e=1.164E-63  Saccharomyces cerevisiae
  6czz-assembly2_C  TM=9.078E-01  e=2.452E-28  Arabidopsis thaliana
  2bi2-assembly1_B  TM=9.013E-01  e=1.698E-27  Alkalihalobacillus alcalophilus
  6xdk-assembly2_C  TM=8.469E-01  e=2.336E-26  Stenotrophomonas maltophilia K279a

Organism: Saccharomyces cerevisiae (strain ATCC 204508 / S288c) (NCBI:txid559292)